Protein AF-A0A0S2LP86-F1 (afdb_monomer_lite)

Structure (mmCIF, N/CA/C/O backbone):
data_AF-A0A0S2LP86-F1
#
_entry.id   AF-A0A0S2LP86-F1
#
loop_
_atom_site.group_PDB
_atom_site.id
_atom_site.type_symbol
_atom_site.label_atom_id
_atom_site.label_alt_id
_atom_site.label_comp_id
_atom_site.label_asym_id
_atom_site.label_entity_id
_atom_site.label_seq_id
_atom_site.pdbx_PDB_ins_code
_atom_site.Cartn_x
_atom_site.Cartn_y
_atom_site.Cartn_z
_atom_site.occupancy
_atom_site.B_iso_or_equiv
_atom_site.auth_seq_id
_atom_site.auth_comp_id
_atom_site.auth_asym_id
_atom_site.auth_atom_id
_atom_site.pdbx_PDB_model_num
ATOM 1 N N . MET A 1 1 ? 29.973 -25.664 -3.336 1.00 56.78 1 MET A N 1
ATOM 2 C CA . MET A 1 1 ? 30.628 -25.060 -2.151 1.00 56.78 1 MET A CA 1
ATOM 3 C C . MET A 1 1 ? 31.256 -23.732 -2.559 1.00 56.78 1 MET A C 1
ATOM 5 O O . MET A 1 1 ? 31.908 -23.686 -3.593 1.00 56.78 1 MET A O 1
ATOM 9 N N . THR A 1 2 ? 31.038 -22.637 -1.828 1.00 77.38 2 THR A N 1
ATOM 10 C CA . THR A 1 2 ? 31.679 -21.346 -2.147 1.00 77.38 2 THR A CA 1
ATOM 11 C C . THR A 1 2 ? 33.156 -21.377 -1.757 1.00 77.38 2 THR A C 1
ATOM 13 O O . THR A 1 2 ? 33.451 -21.634 -0.590 1.00 77.38 2 THR A O 1
ATOM 16 N N . LYS A 1 3 ? 34.062 -21.083 -2.701 1.00 86.50 3 LYS A N 1
ATOM 17 C CA . LYS A 1 3 ? 35.512 -20.980 -2.454 1.00 86.50 3 LYS A CA 1
ATOM 18 C C . LYS A 1 3 ? 35.782 -20.054 -1.259 1.00 86.50 3 LYS A C 1
ATOM 20 O O . LYS A 1 3 ? 35.239 -18.945 -1.199 1.00 86.50 3 LYS A O 1
ATOM 25 N N . GLN A 1 4 ? 36.579 -20.524 -0.299 1.00 90.38 4 GLN A N 1
ATOM 26 C CA . GLN A 1 4 ? 37.005 -19.705 0.836 1.00 90.38 4 GLN A CA 1
ATOM 27 C C . GLN A 1 4 ? 37.912 -18.579 0.327 1.00 90.38 4 GLN A C 1
ATOM 29 O O . GLN A 1 4 ? 38.747 -18.798 -0.550 1.00 90.38 4 GLN A O 1
ATOM 34 N N . LEU A 1 5 ? 37.698 -17.355 0.818 1.00 93.56 5 LEU A N 1
ATOM 35 C CA . LEU A 1 5 ? 38.510 -16.213 0.410 1.00 93.56 5 LEU A CA 1
ATOM 36 C C . LEU A 1 5 ? 39.736 -16.104 1.316 1.00 93.56 5 LEU A C 1
ATOM 38 O O . LEU A 1 5 ? 39.571 -16.033 2.530 1.00 93.56 5 LEU A O 1
ATOM 42 N N . THR A 1 6 ? 40.926 -16.062 0.719 1.00 96.75 6 THR A N 1
ATOM 43 C CA . THR A 1 6 ? 42.188 -15.779 1.408 1.00 96.75 6 THR A CA 1
ATOM 44 C C . THR A 1 6 ? 42.385 -14.272 1.585 1.00 96.75 6 THR A C 1
ATOM 46 O O . THR A 1 6 ? 41.599 -13.462 1.078 1.00 96.75 6 THR A O 1
ATOM 49 N N . ILE A 1 7 ? 43.436 -13.881 2.306 1.00 97.31 7 ILE A N 1
ATOM 50 C CA . ILE A 1 7 ? 43.790 -12.472 2.494 1.00 97.31 7 ILE A CA 1
ATOM 51 C C . ILE A 1 7 ? 44.197 -11.810 1.166 1.00 97.31 7 ILE A C 1
ATOM 53 O O . ILE A 1 7 ? 43.849 -10.653 0.931 1.00 97.31 7 ILE A O 1
ATOM 57 N N . GLU A 1 8 ? 44.829 -12.552 0.253 1.00 97.50 8 GLU A N 1
ATOM 58 C CA . GLU A 1 8 ? 45.177 -12.118 -1.108 1.00 97.50 8 GLU A CA 1
ATOM 59 C C . GLU A 1 8 ? 43.923 -11.737 -1.890 1.00 97.50 8 GLU A C 1
ATOM 61 O O . GLU A 1 8 ? 43.863 -10.649 -2.456 1.00 97.50 8 GLU A O 1
ATOM 66 N N . ASN A 1 9 ? 42.864 -12.550 -1.807 1.00 96.50 9 ASN A N 1
ATOM 67 C CA . ASN A 1 9 ? 41.596 -12.226 -2.459 1.00 96.50 9 ASN A CA 1
ATOM 68 C C . ASN A 1 9 ? 40.989 -10.918 -1.914 1.00 96.50 9 ASN A C 1
ATOM 70 O O . ASN A 1 9 ? 40.336 -10.179 -2.650 1.00 96.50 9 ASN A O 1
ATOM 74 N N . PHE A 1 10 ? 41.182 -10.607 -0.625 1.00 96.31 10 PHE A N 1
ATOM 75 C CA . PHE A 1 10 ? 40.742 -9.330 -0.051 1.00 96.31 10 PHE A CA 1
ATOM 76 C C . PHE A 1 10 ? 41.635 -8.154 -0.457 1.00 96.31 10 PHE A C 1
ATOM 78 O O . PHE A 1 10 ? 41.105 -7.056 -0.635 1.00 96.31 10 PHE A O 1
ATOM 85 N N . LYS A 1 11 ? 42.943 -8.366 -0.654 1.00 97.44 11 LYS A N 1
ATOM 86 C CA . LYS A 1 11 ? 43.852 -7.362 -1.236 1.00 97.44 11 LYS A CA 1
ATOM 87 C C . LYS A 1 11 ? 43.456 -7.043 -2.676 1.00 97.44 11 LYS A C 1
ATOM 89 O O . LYS A 1 11 ? 43.278 -5.875 -3.004 1.00 97.44 11 LYS A O 1
ATOM 94 N N . GLU A 1 12 ? 43.219 -8.059 -3.501 1.00 96.56 12 GLU A N 1
ATOM 95 C CA . GLU A 1 12 ? 42.726 -7.896 -4.875 1.00 96.56 12 GLU A CA 1
ATOM 96 C C . GLU A 1 12 ? 41.376 -7.172 -4.904 1.00 96.56 12 GLU A C 1
ATOM 98 O O . GLU A 1 12 ? 41.190 -6.211 -5.654 1.00 96.56 12 GLU A O 1
ATOM 103 N N . LEU A 1 13 ? 40.443 -7.566 -4.028 1.00 94.94 13 LEU A N 1
ATOM 104 C CA . LEU A 1 13 ? 39.149 -6.900 -3.910 1.00 94.94 13 LEU A CA 1
ATOM 105 C C . LEU A 1 13 ? 39.294 -5.438 -3.462 1.00 94.94 13 LEU A C 1
ATOM 107 O O . LEU A 1 13 ? 38.564 -4.580 -3.959 1.00 94.94 13 LEU A O 1
ATOM 111 N N . ALA A 1 14 ? 40.209 -5.137 -2.538 1.00 95.81 14 ALA A N 1
ATOM 112 C CA . ALA A 1 14 ? 40.506 -3.768 -2.129 1.00 95.81 14 ALA A CA 1
ATOM 113 C C . ALA A 1 14 ? 41.077 -2.946 -3.288 1.00 95.81 14 ALA A C 1
ATOM 115 O O . ALA A 1 14 ? 40.512 -1.897 -3.602 1.00 95.81 14 ALA A O 1
ATOM 116 N N . ASN A 1 15 ? 42.072 -3.477 -3.996 1.00 95.75 15 ASN A N 1
ATOM 117 C CA . ASN A 1 15 ? 42.687 -2.829 -5.153 1.00 95.75 15 ASN A CA 1
ATOM 118 C C . ASN A 1 15 ? 41.658 -2.560 -6.262 1.00 95.75 15 ASN A C 1
ATOM 120 O O . ASN A 1 15 ? 41.568 -1.440 -6.760 1.00 95.75 15 ASN A O 1
ATOM 124 N N . SER A 1 16 ? 40.793 -3.535 -6.573 1.00 94.25 16 SER A N 1
ATOM 125 C CA . SER A 1 16 ? 39.719 -3.383 -7.574 1.00 94.25 16 SER A CA 1
ATOM 126 C C . SER A 1 16 ? 38.705 -2.279 -7.237 1.00 94.25 16 SER A C 1
ATOM 128 O O . SER A 1 16 ? 37.972 -1.812 -8.106 1.00 94.25 16 SER A O 1
ATOM 130 N N . ARG A 1 17 ? 38.651 -1.852 -5.969 1.00 94.69 17 ARG A N 1
ATOM 131 C CA . ARG A 1 17 ? 37.776 -0.786 -5.459 1.00 94.69 17 ARG A CA 1
ATOM 132 C C . ARG A 1 17 ? 38.535 0.504 -5.148 1.00 94.69 17 ARG A C 1
ATOM 134 O O . ARG A 1 17 ? 37.981 1.373 -4.479 1.00 94.69 17 ARG A O 1
ATOM 141 N N . ASN A 1 18 ? 39.775 0.625 -5.624 1.00 95.25 18 ASN A N 1
ATOM 142 C CA . ASN A 1 18 ? 40.679 1.737 -5.342 1.00 95.25 18 ASN A CA 1
ATOM 143 C C . ASN A 1 18 ? 40.913 1.961 -3.836 1.00 95.25 18 ASN A C 1
ATOM 145 O O . ASN A 1 18 ? 40.872 3.084 -3.327 1.00 95.25 18 ASN A O 1
ATOM 149 N N . HIS A 1 19 ? 41.111 0.873 -3.102 1.00 96.56 19 HIS A N 1
ATOM 150 C CA . HIS A 1 19 ? 41.441 0.883 -1.687 1.00 96.56 19 HIS A CA 1
ATOM 151 C C . HIS A 1 19 ? 42.715 0.080 -1.422 1.00 96.56 19 HIS A C 1
ATOM 153 O O . HIS A 1 19 ? 43.074 -0.799 -2.199 1.00 96.56 19 HIS A O 1
ATOM 159 N N . THR A 1 20 ? 43.329 0.318 -0.268 1.00 97.75 20 THR A N 1
ATOM 160 C CA . THR A 1 20 ? 44.481 -0.436 0.231 1.00 97.75 20 THR A CA 1
ATOM 161 C C . THR A 1 20 ? 44.090 -1.164 1.515 1.00 97.75 20 THR A C 1
ATOM 163 O O . THR A 1 20 ? 43.584 -0.545 2.451 1.00 97.75 20 THR A O 1
ATOM 166 N N . LEU A 1 21 ? 44.291 -2.482 1.571 1.00 97.69 21 LEU A N 1
ATOM 167 C CA . LEU A 1 21 ? 44.083 -3.261 2.796 1.00 97.69 21 LEU A CA 1
ATOM 168 C C . LEU A 1 21 ? 45.262 -3.027 3.755 1.00 97.69 21 LEU A C 1
ATOM 170 O O . LEU A 1 21 ? 46.386 -3.387 3.418 1.00 97.69 21 LEU A O 1
ATOM 174 N N . ILE A 1 22 ? 45.003 -2.445 4.929 1.00 98.19 22 ILE A N 1
ATOM 175 C CA . ILE A 1 22 ? 46.025 -2.154 5.949 1.00 98.19 22 ILE A CA 1
ATOM 176 C C . ILE A 1 22 ? 46.254 -3.378 6.835 1.00 98.19 22 ILE A C 1
ATOM 178 O O . ILE A 1 22 ? 47.383 -3.832 6.993 1.00 98.19 22 ILE A O 1
ATOM 182 N N . SER A 1 23 ? 45.185 -3.917 7.424 1.00 97.69 23 SER A N 1
ATOM 183 C CA . SER A 1 23 ? 45.284 -5.038 8.359 1.00 97.69 23 SER A CA 1
ATOM 184 C C . SER A 1 23 ? 44.019 -5.892 8.383 1.00 97.69 23 SER A C 1
ATOM 186 O O . SER A 1 23 ? 42.940 -5.472 7.955 1.00 97.69 23 SER A O 1
ATOM 188 N N . SER A 1 24 ? 44.164 -7.122 8.875 1.00 97.38 24 SER A N 1
ATOM 189 C CA . SER A 1 24 ? 43.062 -8.030 9.179 1.00 97.38 24 SER A CA 1
ATOM 190 C C . SER A 1 24 ? 43.246 -8.575 10.586 1.00 97.38 24 SER A C 1
ATOM 192 O O . SER A 1 24 ? 44.348 -8.979 10.948 1.00 97.38 24 SER A O 1
ATOM 194 N N . THR A 1 25 ? 42.169 -8.611 11.369 1.00 97.38 25 THR A N 1
ATOM 195 C CA . THR A 1 25 ? 42.203 -9.168 12.732 1.00 97.38 25 THR A CA 1
ATOM 196 C C . THR A 1 25 ? 42.368 -10.685 12.760 1.00 97.38 25 THR A C 1
ATOM 198 O O . THR A 1 25 ? 42.778 -11.226 13.779 1.00 97.38 25 THR A O 1
ATOM 201 N N . ASN A 1 26 ? 42.086 -11.382 11.654 1.00 95.31 26 ASN A N 1
ATOM 202 C CA . ASN A 1 26 ? 42.303 -12.821 11.538 1.00 95.31 26 ASN A CA 1
ATOM 203 C C . ASN A 1 26 ? 42.858 -13.169 10.144 1.00 95.31 26 ASN A C 1
ATOM 205 O O . ASN A 1 26 ? 42.086 -13.519 9.252 1.00 95.31 26 ASN A O 1
ATOM 209 N N . PRO A 1 27 ? 44.182 -13.069 9.925 1.00 92.94 27 PRO A N 1
ATOM 210 C CA . PRO A 1 27 ? 44.781 -13.305 8.610 1.00 92.94 27 PRO A CA 1
ATOM 211 C C . PRO A 1 27 ? 44.635 -14.760 8.136 1.00 92.94 27 PRO A C 1
ATOM 213 O O . PRO A 1 27 ? 44.535 -14.995 6.934 1.00 92.94 27 PRO A O 1
ATOM 216 N N . ASN A 1 28 ? 44.556 -15.718 9.067 1.00 93.56 28 ASN A N 1
ATOM 217 C CA . ASN A 1 28 ? 44.409 -17.145 8.762 1.00 93.56 28 ASN A CA 1
ATOM 218 C C . ASN A 1 28 ? 42.976 -17.507 8.344 1.00 93.56 28 ASN A C 1
ATOM 220 O O . ASN A 1 28 ? 42.767 -18.415 7.542 1.00 93.56 28 ASN A O 1
ATOM 224 N N . ASN A 1 29 ? 41.978 -16.788 8.865 1.00 93.25 29 ASN A N 1
ATOM 225 C CA . ASN A 1 29 ? 40.578 -16.924 8.475 1.00 93.25 29 ASN A CA 1
ATOM 226 C C . ASN A 1 29 ? 39.914 -15.542 8.370 1.00 93.25 29 ASN A C 1
ATOM 228 O O . ASN A 1 29 ? 39.132 -15.143 9.244 1.00 93.25 29 ASN A O 1
ATOM 232 N N . PRO A 1 30 ? 40.178 -14.798 7.282 1.00 89.12 30 PRO A N 1
ATOM 233 C CA . PRO A 1 30 ? 39.718 -13.421 7.166 1.00 89.12 30 PRO A CA 1
ATOM 234 C C . PRO A 1 30 ? 38.193 -13.326 7.116 1.00 89.12 30 PRO A C 1
ATOM 236 O O . PRO A 1 30 ? 37.645 -12.280 7.440 1.00 89.12 30 PRO A O 1
ATOM 239 N N . ARG A 1 31 ? 37.474 -14.411 6.788 1.00 90.69 31 ARG A N 1
ATOM 240 C CA . ARG A 1 31 ? 36.006 -14.425 6.688 1.00 90.69 31 ARG A CA 1
ATOM 241 C C . ARG A 1 31 ? 35.303 -14.052 7.997 1.00 90.69 31 ARG A C 1
ATOM 243 O O . ARG A 1 31 ? 34.260 -13.402 7.933 1.00 90.69 31 ARG A O 1
ATOM 250 N N . SER A 1 32 ? 35.837 -14.472 9.141 1.00 91.69 32 SER A N 1
ATOM 251 C CA . SER A 1 32 ? 35.286 -14.173 10.472 1.00 91.69 32 SER A CA 1
ATOM 252 C C . SER A 1 32 ? 35.860 -12.897 11.094 1.00 91.69 32 SER A C 1
ATOM 254 O O . SER A 1 32 ? 35.451 -12.521 12.187 1.00 91.69 32 SER A O 1
ATOM 256 N N . GLY A 1 33 ? 36.809 -12.241 10.422 1.00 94.19 33 GLY A N 1
ATOM 257 C CA . GLY A 1 33 ? 37.502 -11.066 10.934 1.00 94.19 33 GLY A CA 1
ATOM 258 C C . GLY A 1 33 ? 36.940 -9.731 10.445 1.00 94.19 33 GLY A C 1
ATOM 259 O O . GLY A 1 33 ? 36.073 -9.629 9.566 1.00 94.19 33 GLY A O 1
ATOM 260 N N . SER A 1 34 ? 37.507 -8.679 11.017 1.00 96.62 34 SER A N 1
ATOM 261 C CA . SER A 1 34 ? 37.445 -7.310 10.520 1.00 96.62 34 SER A CA 1
ATOM 262 C C . SER A 1 34 ? 38.667 -6.987 9.655 1.00 96.62 34 SER A C 1
ATOM 264 O O . SER A 1 34 ? 39.746 -7.565 9.810 1.00 96.62 34 SER A O 1
ATOM 266 N N . LEU A 1 35 ? 38.468 -6.076 8.708 1.00 97.19 35 LEU A N 1
ATOM 267 C CA . LEU A 1 35 ? 39.467 -5.548 7.790 1.00 97.19 35 LEU A CA 1
ATOM 268 C C . LEU A 1 35 ? 39.570 -4.041 8.011 1.00 97.19 35 LEU A C 1
ATOM 270 O O . LEU A 1 35 ? 38.542 -3.358 7.991 1.00 97.19 35 LEU A O 1
ATOM 274 N N . THR A 1 36 ? 40.789 -3.539 8.168 1.00 97.62 36 THR A N 1
ATOM 275 C CA . THR A 1 36 ? 41.089 -2.104 8.172 1.00 97.62 36 THR A CA 1
ATOM 276 C C . THR A 1 36 ? 41.561 -1.715 6.783 1.00 97.62 36 THR A C 1
ATOM 278 O O . THR A 1 36 ? 42.508 -2.297 6.250 1.00 97.62 36 THR A O 1
ATOM 281 N N . ILE A 1 37 ? 40.871 -0.765 6.164 1.00 97.50 37 ILE A N 1
ATOM 282 C CA . ILE A 1 37 ? 41.030 -0.431 4.750 1.00 97.50 37 ILE A CA 1
ATOM 283 C C . ILE A 1 37 ? 41.206 1.079 4.615 1.00 97.50 37 ILE A C 1
ATOM 285 O O . ILE A 1 37 ? 40.424 1.848 5.173 1.00 97.50 37 ILE A O 1
ATOM 289 N N . ARG A 1 38 ? 42.199 1.505 3.833 1.00 97.75 38 ARG A N 1
ATOM 290 C CA . ARG A 1 38 ? 42.399 2.903 3.437 1.00 97.75 38 ARG A CA 1
ATOM 291 C C . ARG A 1 38 ? 41.773 3.143 2.075 1.00 97.75 38 ARG A C 1
ATOM 293 O O . ARG A 1 38 ? 42.056 2.422 1.120 1.00 97.75 38 ARG A O 1
ATOM 300 N N . CYS A 1 39 ? 40.917 4.150 1.961 1.00 97.25 39 CYS A N 1
ATOM 301 C CA . CYS A 1 39 ? 40.377 4.550 0.668 1.00 97.25 39 CYS A CA 1
ATOM 302 C C . CYS A 1 39 ? 41.377 5.439 -0.075 1.00 97.25 39 CYS A C 1
ATOM 304 O O . CYS A 1 39 ? 41.658 6.533 0.399 1.00 97.25 39 CYS A O 1
ATOM 306 N N . ASN A 1 40 ? 41.839 5.046 -1.264 1.00 96.75 40 ASN A N 1
ATOM 307 C CA . ASN A 1 40 ? 42.812 5.850 -2.016 1.00 96.75 40 ASN A CA 1
ATOM 308 C C . ASN A 1 40 ? 42.173 7.089 -2.684 1.00 96.75 40 ASN A C 1
ATOM 310 O O . ASN A 1 40 ? 42.872 7.905 -3.268 1.00 96.75 40 ASN A O 1
ATOM 314 N N . THR A 1 41 ? 40.842 7.243 -2.622 1.00 94.38 41 THR A N 1
ATOM 315 C CA . THR A 1 41 ? 40.128 8.417 -3.159 1.00 94.38 41 THR A CA 1
ATOM 316 C C . THR A 1 41 ? 40.000 9.554 -2.146 1.00 94.38 41 THR A C 1
ATOM 318 O O . THR A 1 41 ? 40.097 10.714 -2.524 1.00 94.38 41 THR A O 1
ATOM 321 N N . CYS A 1 42 ? 39.746 9.247 -0.871 1.00 95.19 42 CYS A N 1
ATOM 322 C CA . CYS A 1 42 ? 39.551 10.266 0.174 1.00 95.19 42 CYS A CA 1
ATOM 323 C C . CYS A 1 42 ? 40.541 10.149 1.337 1.00 95.19 42 CYS A C 1
ATOM 325 O O . CYS A 1 42 ? 40.389 10.853 2.328 1.00 95.19 42 CYS A O 1
ATOM 327 N N . ASN A 1 43 ? 41.501 9.224 1.248 1.00 97.19 43 ASN A N 1
ATOM 328 C CA . ASN A 1 43 ? 42.491 8.874 2.272 1.00 97.19 43 ASN A CA 1
ATOM 329 C C . ASN A 1 43 ? 41.928 8.453 3.637 1.00 97.19 43 ASN A C 1
ATOM 331 O O . ASN A 1 43 ? 42.697 8.179 4.552 1.00 97.19 43 ASN A O 1
ATOM 335 N N . ASN A 1 44 ? 40.606 8.326 3.777 1.00 97.00 44 ASN A N 1
ATOM 336 C CA . ASN A 1 44 ? 40.001 7.895 5.025 1.00 97.00 44 ASN A CA 1
ATOM 337 C C . ASN A 1 44 ? 40.214 6.397 5.266 1.00 97.00 44 ASN A C 1
ATOM 339 O O . ASN A 1 44 ? 39.976 5.567 4.377 1.00 97.00 44 ASN A O 1
ATOM 343 N N . GLU A 1 45 ? 40.587 6.065 6.495 1.00 98.06 45 GLU A N 1
ATOM 344 C CA . GLU A 1 45 ? 40.670 4.696 6.986 1.00 98.06 45 GLU A CA 1
ATOM 345 C C . GLU A 1 45 ? 39.354 4.286 7.635 1.00 98.06 45 GLU A C 1
ATOM 347 O O . GLU A 1 45 ? 38.680 5.078 8.295 1.00 98.06 45 GLU A O 1
ATOM 352 N N . PHE A 1 46 ? 38.946 3.043 7.408 1.00 97.25 46 PHE A N 1
ATOM 353 C CA . PHE A 1 46 ? 37.738 2.505 8.012 1.00 97.25 46 PHE A CA 1
ATOM 354 C C . PHE A 1 46 ? 37.867 1.007 8.255 1.00 97.25 46 PHE A C 1
ATOM 356 O O . PHE A 1 46 ? 38.497 0.277 7.485 1.00 97.25 46 PHE A O 1
ATOM 363 N N . THR A 1 47 ? 37.207 0.555 9.317 1.00 97.06 47 THR A N 1
ATOM 364 C CA . THR A 1 47 ? 37.155 -0.853 9.704 1.00 97.06 47 THR A CA 1
ATOM 365 C C . THR A 1 47 ? 35.785 -1.425 9.371 1.00 97.06 47 THR A C 1
ATOM 367 O O . THR A 1 47 ? 34.750 -0.817 9.642 1.00 97.06 47 THR A O 1
ATOM 370 N N . THR A 1 48 ? 35.752 -2.605 8.761 1.00 96.06 48 THR A N 1
ATOM 371 C CA . THR A 1 48 ? 34.503 -3.298 8.423 1.00 96.06 48 THR A CA 1
ATOM 372 C C . THR A 1 48 ? 34.687 -4.807 8.507 1.00 96.06 48 THR A C 1
ATOM 374 O O . THR A 1 48 ? 35.808 -5.303 8.439 1.00 96.06 48 THR A O 1
ATOM 377 N N . THR A 1 49 ? 33.607 -5.572 8.659 1.00 96.44 49 THR A N 1
ATOM 378 C CA . THR A 1 49 ? 33.711 -7.036 8.623 1.00 96.44 49 THR A CA 1
ATOM 379 C C . THR A 1 49 ? 34.028 -7.501 7.205 1.00 96.44 49 THR A C 1
ATOM 381 O O . THR A 1 49 ? 33.540 -6.936 6.220 1.00 96.44 49 THR A O 1
ATOM 384 N N . ALA A 1 50 ? 34.812 -8.568 7.077 1.00 95.62 50 ALA A N 1
ATOM 385 C CA . ALA A 1 50 ? 35.163 -9.126 5.774 1.00 95.62 50 ALA A CA 1
ATOM 386 C C . ALA A 1 50 ? 33.924 -9.534 4.956 1.00 95.62 50 ALA A C 1
ATOM 388 O O . ALA A 1 50 ? 33.881 -9.344 3.738 1.00 95.62 50 ALA A O 1
ATOM 389 N N . HIS A 1 51 ? 32.879 -10.027 5.631 1.00 94.12 51 HIS A N 1
ATOM 390 C CA . HIS A 1 51 ? 31.589 -10.337 5.015 1.00 94.12 51 HIS A CA 1
ATOM 391 C C . HIS A 1 51 ? 30.897 -9.091 4.438 1.00 94.12 51 HIS A C 1
ATOM 393 O O . HIS A 1 51 ? 30.493 -9.094 3.272 1.00 94.12 51 HIS A O 1
ATOM 399 N N . SER A 1 52 ? 30.790 -8.013 5.222 1.00 93.31 52 SER A N 1
ATOM 400 C CA . SER A 1 52 ? 30.189 -6.754 4.766 1.00 93.31 52 SER A CA 1
ATOM 401 C C . SER A 1 52 ? 30.986 -6.136 3.623 1.00 93.31 52 SER A C 1
ATOM 403 O O . SER A 1 52 ? 30.398 -5.699 2.631 1.00 93.31 52 SER A O 1
ATOM 405 N N . TYR A 1 53 ? 32.319 -6.170 3.704 1.00 95.19 53 TYR A N 1
ATOM 406 C CA . TYR A 1 53 ? 33.174 -5.669 2.636 1.00 95.19 53 TYR A CA 1
ATOM 407 C C . TYR A 1 53 ? 32.980 -6.458 1.343 1.00 95.19 53 TYR A C 1
ATOM 409 O O . TYR A 1 53 ? 32.711 -5.858 0.305 1.00 95.19 53 TYR A O 1
ATOM 417 N N . LYS A 1 54 ? 33.016 -7.795 1.391 1.00 94.00 54 LYS A N 1
ATOM 418 C CA . LYS A 1 54 ? 32.785 -8.657 0.220 1.00 94.00 54 LYS A CA 1
ATOM 419 C C . LYS A 1 54 ? 31.488 -8.297 -0.512 1.00 94.00 54 LYS A C 1
ATOM 421 O O . LYS A 1 54 ? 31.495 -8.147 -1.732 1.00 94.00 54 LYS A O 1
ATOM 426 N N . ASN A 1 55 ? 30.402 -8.106 0.234 1.00 91.56 55 ASN A N 1
ATOM 427 C CA . ASN A 1 55 ? 29.060 -7.925 -0.324 1.00 91.56 55 ASN A CA 1
ATOM 428 C C . ASN A 1 55 ? 28.716 -6.474 -0.717 1.00 91.56 55 ASN A C 1
ATOM 430 O O . ASN A 1 55 ? 27.710 -6.248 -1.392 1.00 91.56 55 ASN A O 1
ATOM 434 N N . ALA A 1 56 ? 29.517 -5.479 -0.323 1.00 89.81 56 ALA A N 1
ATOM 435 C CA . ALA A 1 56 ? 29.270 -4.082 -0.680 1.00 89.81 56 ALA A CA 1
ATOM 436 C C . ALA A 1 56 ? 29.410 -3.838 -2.200 1.00 89.81 56 ALA A C 1
ATOM 438 O O . ALA A 1 56 ? 30.374 -4.278 -2.823 1.00 89.81 56 ALA A O 1
ATOM 439 N N . ARG A 1 57 ? 28.469 -3.102 -2.813 1.00 76.44 57 ARG A N 1
ATOM 440 C CA . ARG A 1 57 ? 28.522 -2.731 -4.243 1.00 76.44 57 ARG A CA 1
ATOM 441 C C . ARG A 1 57 ? 29.397 -1.484 -4.462 1.00 76.44 57 ARG A C 1
ATOM 443 O O . ARG A 1 57 ? 29.165 -0.483 -3.796 1.00 76.44 57 ARG A O 1
ATOM 450 N N . GLN A 1 58 ? 30.352 -1.572 -5.403 1.00 68.81 58 GLN A N 1
ATOM 451 C CA . GLN A 1 58 ? 31.231 -0.556 -6.044 1.00 68.81 58 GLN A CA 1
ATOM 452 C C . GLN A 1 58 ? 31.910 0.562 -5.216 1.00 68.81 58 GLN A C 1
ATOM 454 O O . GLN A 1 58 ? 33.030 0.925 -5.549 1.00 68.81 58 GLN A O 1
ATOM 459 N N . THR A 1 59 ? 31.337 1.097 -4.139 1.00 64.38 59 THR A N 1
ATOM 460 C CA . THR A 1 59 ? 32.016 2.059 -3.253 1.00 64.38 59 THR A CA 1
ATOM 461 C C . THR A 1 59 ? 32.006 1.522 -1.830 1.00 64.38 59 THR A C 1
ATOM 463 O O . THR A 1 59 ? 31.043 1.714 -1.087 1.00 64.38 59 THR A O 1
ATOM 466 N N . GLY A 1 60 ? 33.067 0.803 -1.459 1.00 77.00 60 GLY A N 1
ATOM 467 C CA . GLY A 1 60 ? 33.214 0.244 -0.111 1.00 77.00 60 GLY A CA 1
ATOM 468 C C . GLY A 1 60 ? 33.568 1.283 0.960 1.00 77.00 60 GLY A C 1
ATOM 469 O O . GLY A 1 60 ? 33.459 0.969 2.137 1.00 77.00 60 GLY A O 1
ATOM 470 N N . CYS A 1 61 ? 33.977 2.500 0.575 1.00 93.12 61 CYS A N 1
ATOM 471 C CA . CYS A 1 61 ? 34.333 3.553 1.523 1.00 93.12 61 CYS A CA 1
ATOM 472 C C . CYS A 1 61 ? 33.080 4.297 2.029 1.00 93.12 61 CYS A C 1
ATOM 474 O O . CYS A 1 61 ? 32.362 4.893 1.215 1.00 93.12 61 CYS A O 1
ATOM 476 N N . PRO A 1 62 ? 32.825 4.325 3.351 1.00 93.31 62 PRO A N 1
ATOM 477 C CA . PRO A 1 62 ? 31.665 5.003 3.928 1.00 93.31 62 PRO A CA 1
ATOM 478 C C . PRO A 1 62 ? 31.693 6.519 3.686 1.00 93.31 62 PRO A C 1
ATOM 480 O O . PRO A 1 62 ? 30.658 7.104 3.375 1.00 93.31 62 PRO A O 1
ATOM 483 N N . THR A 1 63 ? 32.873 7.140 3.726 1.00 94.56 63 THR A N 1
ATOM 484 C CA . THR A 1 63 ? 33.050 8.587 3.530 1.00 94.56 63 THR A CA 1
ATOM 485 C C . THR A 1 63 ? 32.767 9.004 2.092 1.00 94.56 63 THR A C 1
ATOM 487 O O . THR A 1 63 ? 31.936 9.877 1.856 1.00 94.56 63 THR A O 1
ATOM 490 N N . CYS A 1 64 ? 33.371 8.328 1.106 1.00 92.62 64 CYS A N 1
ATOM 491 C CA . CYS A 1 64 ? 33.080 8.585 -0.309 1.00 92.62 64 CYS A CA 1
ATOM 492 C C . CYS A 1 64 ? 31.608 8.317 -0.647 1.00 92.62 64 CYS A C 1
ATOM 494 O O . CYS A 1 64 ? 31.015 9.043 -1.443 1.00 92.62 64 CYS A O 1
ATOM 496 N N . LYS A 1 65 ? 31.002 7.291 -0.035 1.00 91.44 65 LYS A N 1
ATOM 497 C CA . LYS A 1 65 ? 29.573 7.001 -0.194 1.00 91.44 65 LYS A CA 1
ATOM 498 C C . LYS A 1 65 ? 28.711 8.140 0.356 1.00 91.44 65 LYS A C 1
ATOM 500 O O . LYS A 1 65 ? 27.780 8.556 -0.326 1.00 91.44 65 LYS A O 1
ATOM 505 N N . ALA A 1 66 ? 29.022 8.655 1.544 1.00 89.69 66 ALA A N 1
ATOM 506 C CA . ALA A 1 66 ? 28.313 9.786 2.136 1.00 89.69 66 ALA A CA 1
ATOM 507 C C . ALA A 1 66 ? 28.481 11.068 1.305 1.00 89.69 66 ALA A C 1
ATOM 509 O O . ALA A 1 66 ? 27.497 11.758 1.058 1.00 89.69 66 ALA A O 1
ATOM 510 N N . LEU A 1 67 ? 29.689 11.352 0.806 1.00 90.88 67 LEU A N 1
ATOM 511 C CA . LEU A 1 67 ? 29.946 12.491 -0.083 1.00 90.88 67 LEU A CA 1
ATOM 512 C C . LEU A 1 67 ? 29.141 12.386 -1.382 1.00 90.88 67 LEU A C 1
ATOM 514 O O . LEU A 1 67 ? 28.438 13.330 -1.731 1.00 90.88 67 LEU A O 1
ATOM 518 N N . LYS A 1 68 ? 29.150 11.222 -2.046 1.00 88.62 68 LYS A N 1
ATOM 519 C CA . LYS A 1 68 ? 28.310 10.980 -3.231 1.00 88.62 68 LYS A CA 1
ATOM 520 C C . LYS A 1 68 ? 26.821 11.112 -2.915 1.00 88.62 68 LYS A C 1
ATOM 522 O O . LYS A 1 68 ? 26.091 11.668 -3.721 1.00 88.62 68 LYS A O 1
ATOM 527 N N . ALA A 1 69 ? 26.369 10.629 -1.757 1.00 85.12 69 ALA A N 1
ATOM 528 C CA . ALA A 1 69 ? 24.973 10.751 -1.340 1.00 85.12 69 ALA A CA 1
ATOM 529 C C . ALA A 1 69 ? 24.557 12.207 -1.063 1.00 85.12 69 ALA A C 1
ATOM 531 O O . ALA A 1 69 ? 23.407 12.544 -1.308 1.00 85.12 69 ALA A O 1
ATOM 532 N N . ARG A 1 70 ? 25.477 13.059 -0.585 1.00 87.31 70 ARG A N 1
ATOM 533 C CA . ARG A 1 70 ? 25.255 14.506 -0.398 1.00 87.31 70 ARG A CA 1
ATOM 534 C C . ARG A 1 70 ? 25.295 15.290 -1.711 1.00 87.31 70 ARG A C 1
ATOM 536 O O . ARG A 1 70 ? 24.588 16.278 -1.842 1.00 87.31 70 ARG A O 1
ATOM 543 N N . GLN A 1 71 ? 26.152 14.879 -2.647 1.00 87.38 71 GLN A N 1
ATOM 544 C CA . GLN A 1 71 ? 26.270 15.492 -3.976 1.00 87.38 71 GLN A CA 1
ATOM 545 C C . GLN A 1 71 ? 25.122 15.101 -4.898 1.00 87.38 71 GLN A C 1
ATOM 547 O O . GLN A 1 71 ? 24.732 15.879 -5.765 1.00 87.38 71 GLN A O 1
ATOM 552 N N . GLN A 1 72 ? 24.587 13.889 -4.734 1.00 77.44 72 GLN A N 1
ATOM 553 C CA . GLN A 1 72 ? 23.314 13.567 -5.344 1.00 77.44 72 GLN A CA 1
ATOM 554 C C . GLN A 1 72 ? 22.289 14.524 -4.741 1.00 77.44 72 GLN A C 1
ATOM 556 O O . GLN A 1 72 ? 22.190 14.581 -3.512 1.00 77.44 72 GLN A O 1
ATOM 561 N N . PRO A 1 73 ? 21.535 15.275 -5.568 1.00 70.06 73 PRO A N 1
ATOM 562 C CA . PRO A 1 73 ? 20.391 15.993 -5.039 1.00 70.06 73 PRO A CA 1
ATOM 563 C C . PRO A 1 73 ? 19.573 14.977 -4.236 1.00 70.06 73 PRO A C 1
ATOM 565 O O . PRO A 1 73 ? 19.524 13.802 -4.647 1.00 70.06 73 PRO A O 1
ATOM 568 N N . PRO A 1 74 ? 18.979 15.370 -3.089 1.00 65.94 74 PRO A N 1
ATOM 569 C CA . PRO A 1 74 ? 18.092 14.473 -2.369 1.00 65.94 74 PRO A CA 1
ATOM 570 C C . PRO A 1 74 ? 17.188 13.836 -3.413 1.00 65.94 74 PRO A C 1
ATOM 572 O O . PRO A 1 74 ? 16.757 14.519 -4.350 1.00 65.94 74 PRO A O 1
ATOM 575 N N . ARG A 1 75 ? 16.961 12.520 -3.314 1.00 58.94 75 ARG A N 1
ATOM 576 C CA . ARG A 1 75 ? 15.890 11.878 -4.078 1.00 58.94 75 ARG A CA 1
ATOM 577 C C . ARG A 1 75 ? 14.587 12.450 -3.540 1.00 58.94 75 ARG A C 1
ATOM 579 O O . ARG A 1 75 ? 13.855 11.802 -2.806 1.00 58.94 75 ARG A O 1
ATOM 586 N N . ASN A 1 76 ? 14.340 13.696 -3.900 1.00 55.12 76 ASN A N 1
ATOM 587 C CA . ASN A 1 76 ? 13.079 14.350 -3.942 1.00 55.12 76 ASN A CA 1
ATOM 588 C C . ASN A 1 76 ? 12.321 13.513 -4.959 1.00 55.12 76 ASN A C 1
ATOM 590 O O . ASN A 1 76 ? 12.279 13.814 -6.148 1.00 55.12 76 ASN A O 1
ATOM 594 N N . THR A 1 77 ? 11.717 12.428 -4.486 1.00 61.44 77 THR A N 1
ATOM 595 C CA . THR A 1 77 ? 10.435 11.993 -5.017 1.00 61.44 77 THR A CA 1
ATOM 596 C C . THR A 1 77 ? 9.455 13.123 -4.722 1.00 61.44 77 THR A C 1
ATOM 598 O O . THR A 1 77 ? 8.575 12.991 -3.877 1.00 61.44 77 THR A O 1
ATOM 601 N N . VAL A 1 78 ? 9.670 14.277 -5.364 1.00 73.44 78 VAL A N 1
ATOM 602 C CA . VAL A 1 78 ? 8.631 15.264 -5.581 1.00 73.44 78 VAL A CA 1
ATOM 603 C C . VAL A 1 78 ? 7.630 14.482 -6.394 1.00 73.44 78 VAL A C 1
ATOM 605 O O . VAL A 1 78 ? 7.896 14.089 -7.532 1.00 73.44 78 VAL A O 1
ATOM 608 N N . LEU A 1 79 ? 6.549 14.118 -5.714 1.00 76.31 79 LEU A N 1
ATOM 609 C CA . LEU A 1 79 ? 5.417 13.496 -6.356 1.00 76.31 79 LEU A CA 1
ATOM 610 C C . LEU A 1 79 ? 5.035 14.404 -7.522 1.00 76.31 79 LEU A C 1
ATOM 612 O O . LEU A 1 79 ? 4.955 15.624 -7.353 1.00 76.31 79 LEU A O 1
ATOM 616 N N . THR A 1 80 ? 4.854 13.822 -8.703 1.00 80.19 80 THR A N 1
ATOM 617 C CA . THR A 1 80 ? 4.371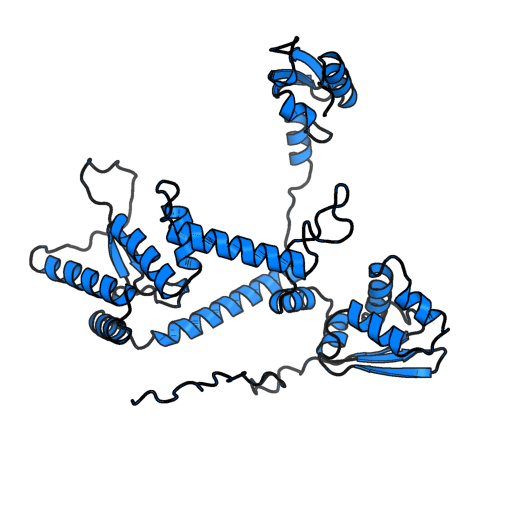 14.601 -9.844 1.00 80.19 80 THR A CA 1
ATOM 618 C C . THR A 1 80 ? 3.021 15.235 -9.486 1.00 80.19 80 THR A C 1
ATOM 620 O O . THR A 1 80 ? 2.318 14.705 -8.614 1.00 80.19 80 THR A O 1
ATOM 623 N N . PRO A 1 81 ? 2.618 16.345 -10.128 1.00 84.00 81 PRO A N 1
ATOM 624 C CA . PRO A 1 81 ? 1.293 16.916 -9.908 1.00 84.00 81 PRO A CA 1
ATOM 625 C C . PRO A 1 81 ? 0.167 15.873 -10.013 1.00 84.00 81 PRO A C 1
ATOM 627 O O . PRO A 1 81 ? -0.745 15.884 -9.188 1.00 84.00 81 PRO A O 1
ATOM 630 N N . GLU A 1 82 ? 0.273 14.898 -10.926 1.00 74.62 82 GLU A N 1
ATOM 631 C CA . GLU A 1 82 ? -0.710 13.810 -11.032 1.00 74.62 82 GLU A CA 1
ATOM 632 C C . GLU A 1 82 ? -0.671 12.861 -9.827 1.00 74.62 82 GLU A C 1
ATOM 634 O O . GLU A 1 82 ? -1.713 12.464 -9.311 1.00 74.62 82 GLU A O 1
ATOM 639 N N . GLN A 1 83 ? 0.518 12.506 -9.330 1.00 74.12 83 GLN A N 1
ATOM 640 C CA . GLN A 1 83 ? 0.647 11.672 -8.131 1.00 74.12 83 GLN A CA 1
ATOM 641 C C . GLN A 1 83 ? 0.115 12.379 -6.877 1.00 74.12 83 GLN A C 1
ATOM 643 O O . GLN A 1 83 ? -0.436 11.723 -5.989 1.00 74.12 83 GLN A O 1
ATOM 648 N N . LEU A 1 84 ? 0.272 13.703 -6.791 1.00 80.38 84 LEU A N 1
ATOM 649 C CA . LEU A 1 84 ? -0.314 14.515 -5.725 1.00 80.38 84 LEU A CA 1
ATOM 650 C C . LEU A 1 84 ? -1.839 14.530 -5.818 1.00 80.38 84 LEU A C 1
ATOM 652 O O . LEU A 1 84 ? -2.493 14.253 -4.812 1.00 80.38 84 LEU A O 1
ATOM 656 N N . ALA A 1 85 ? -2.391 14.782 -7.009 1.00 81.94 85 ALA A N 1
ATOM 657 C CA . ALA A 1 85 ? -3.832 14.761 -7.252 1.00 81.94 85 ALA A CA 1
ATOM 658 C C . ALA A 1 85 ? -4.440 13.392 -6.909 1.00 81.94 85 ALA A C 1
ATOM 660 O O . ALA A 1 85 ? -5.386 13.317 -6.130 1.00 81.94 85 ALA A O 1
ATOM 661 N N . PHE A 1 86 ? -3.821 12.302 -7.369 1.00 79.06 86 PHE A N 1
ATOM 662 C CA . PHE A 1 86 ? -4.249 10.938 -7.053 1.00 79.06 86 PHE A CA 1
ATOM 663 C C . PHE A 1 86 ? -4.214 10.639 -5.548 1.00 79.06 86 PHE A C 1
ATOM 665 O O . PHE A 1 86 ? -5.146 10.066 -4.986 1.00 79.06 86 PHE A O 1
ATOM 672 N N . ASN A 1 87 ? -3.141 11.033 -4.855 1.00 76.31 87 ASN A N 1
ATOM 673 C CA . ASN A 1 87 ? -3.058 10.848 -3.407 1.00 76.31 87 ASN A CA 1
ATOM 674 C C . ASN A 1 87 ? -4.104 11.689 -2.660 1.00 76.31 87 ASN A C 1
ATOM 676 O O . ASN A 1 87 ? -4.595 11.251 -1.617 1.00 76.31 87 ASN A O 1
ATOM 680 N N . ALA A 1 88 ? -4.440 12.877 -3.167 1.00 88.19 88 ALA A N 1
ATOM 681 C CA . ALA A 1 88 ? -5.494 13.721 -2.617 1.00 88.19 88 ALA A CA 1
ATOM 682 C C . ALA A 1 88 ? -6.877 13.084 -2.811 1.00 88.19 88 ALA A C 1
ATOM 684 O O . ALA A 1 88 ? -7.618 12.954 -1.836 1.00 88.19 88 ALA A O 1
ATOM 685 N N . GLU A 1 89 ? -7.179 12.596 -4.013 1.00 87.88 89 GLU A N 1
ATOM 686 C CA . GLU A 1 89 ? -8.419 11.880 -4.331 1.00 87.88 89 GLU A CA 1
ATOM 687 C C . GLU A 1 89 ? -8.571 10.620 -3.473 1.00 87.88 89 GLU A C 1
ATOM 689 O O . GLU A 1 89 ? -9.579 10.444 -2.791 1.00 87.88 89 GLU A O 1
ATOM 694 N N . ARG A 1 90 ? -7.521 9.796 -3.373 1.00 87.00 90 ARG A N 1
ATOM 695 C CA . ARG A 1 90 ? -7.523 8.608 -2.509 1.00 87.00 90 ARG A CA 1
ATOM 696 C C . ARG A 1 90 ? -7.777 8.956 -1.041 1.00 87.00 90 ARG A C 1
ATOM 698 O O . ARG A 1 90 ? -8.475 8.226 -0.340 1.00 87.00 90 ARG A O 1
ATOM 705 N N . ARG A 1 91 ? -7.209 10.059 -0.541 1.00 85.31 91 ARG A N 1
ATOM 706 C CA . ARG A 1 91 ? -7.482 10.539 0.825 1.00 85.31 91 ARG A CA 1
ATOM 707 C C . ARG A 1 91 ? -8.927 11.013 0.975 1.00 85.31 91 ARG A C 1
ATOM 709 O O . ARG A 1 91 ? -9.502 10.783 2.035 1.00 85.31 91 ARG A O 1
ATOM 716 N N . ALA A 1 92 ? -9.500 11.654 -0.042 1.00 87.19 92 ALA A N 1
ATOM 717 C CA . ALA A 1 92 ? -10.901 12.066 -0.044 1.00 87.19 92 ALA A CA 1
ATOM 718 C C . ALA A 1 92 ? -11.839 10.850 -0.020 1.00 87.19 92 ALA A C 1
ATOM 720 O O . ALA A 1 92 ? -12.724 10.795 0.831 1.00 87.19 92 ALA A O 1
ATOM 721 N N . GLN A 1 93 ? -11.572 9.831 -0.841 1.00 86.50 93 GLN A N 1
ATOM 722 C CA . GLN A 1 93 ? -12.323 8.576 -0.838 1.00 86.50 93 GLN A CA 1
ATOM 723 C C . GLN A 1 93 ? -12.270 7.883 0.531 1.00 86.50 93 GLN A C 1
ATOM 725 O O . GLN A 1 93 ? -13.308 7.554 1.095 1.00 86.50 93 GLN A O 1
ATOM 730 N N . LEU A 1 94 ? -11.080 7.741 1.127 1.00 80.56 94 LEU A N 1
ATOM 731 C CA . LEU A 1 94 ? -10.942 7.145 2.463 1.00 80.56 94 LEU A CA 1
ATOM 732 C C . LEU A 1 94 ? -11.676 7.948 3.549 1.00 80.56 94 LEU A C 1
ATOM 734 O O . LEU A 1 94 ? -12.152 7.371 4.524 1.00 80.56 94 LEU A O 1
ATOM 738 N N . ARG A 1 95 ? -11.757 9.280 3.421 1.00 85.50 95 ARG A N 1
ATOM 739 C CA . ARG A 1 95 ? -12.556 10.118 4.331 1.00 85.50 95 ARG A CA 1
ATOM 740 C C . ARG A 1 95 ? -14.051 9.884 4.141 1.00 85.50 95 ARG A C 1
ATOM 742 O O . ARG A 1 95 ? -14.757 9.823 5.139 1.00 85.50 95 ARG A O 1
ATOM 749 N N . PHE A 1 96 ? -14.506 9.731 2.901 1.00 88.94 96 PHE A N 1
ATOM 750 C CA . PHE A 1 96 ? -15.898 9.422 2.582 1.00 88.94 96 PHE A CA 1
ATOM 751 C C . PHE A 1 96 ? -16.309 8.031 3.087 1.00 88.94 96 PHE A C 1
ATOM 753 O O . PHE A 1 96 ? -17.312 7.894 3.773 1.00 88.94 96 PHE A O 1
ATOM 760 N N . GLU A 1 97 ? -15.495 7.001 2.858 1.00 84.75 97 GLU A N 1
ATOM 761 C CA . GLU A 1 97 ? -15.748 5.658 3.402 1.00 84.75 97 GLU A CA 1
ATOM 762 C C . GLU A 1 97 ? -15.807 5.675 4.938 1.00 84.75 97 GLU A C 1
ATOM 764 O O . GLU A 1 97 ? -16.673 5.047 5.544 1.00 84.75 97 GLU A O 1
ATOM 769 N N . ARG A 1 98 ? -14.923 6.447 5.585 1.00 85.69 98 ARG A N 1
ATOM 770 C CA . ARG A 1 98 ? -14.965 6.646 7.041 1.00 85.69 98 ARG A CA 1
ATOM 771 C C . ARG A 1 98 ? -16.210 7.395 7.501 1.00 85.69 98 ARG A C 1
ATOM 773 O O . ARG A 1 98 ? -16.726 7.047 8.555 1.00 85.69 98 ARG A O 1
ATOM 780 N N . SER A 1 99 ? -16.689 8.392 6.755 1.00 89.69 99 SER A N 1
ATOM 781 C CA . SER A 1 99 ? -17.917 9.104 7.125 1.00 89.69 99 SER A CA 1
ATOM 782 C C . SER A 1 99 ? -19.148 8.215 6.972 1.00 89.69 99 SER A C 1
ATOM 784 O O . SER A 1 99 ? -20.020 8.256 7.830 1.00 89.69 99 SER A O 1
ATOM 786 N N . LEU A 1 100 ? -19.195 7.349 5.955 1.00 91.06 100 LEU A N 1
ATOM 787 C CA . LEU A 1 100 ? -20.252 6.343 5.821 1.00 91.06 100 LEU A CA 1
ATOM 788 C C . LEU A 1 100 ? -20.269 5.358 6.995 1.00 91.06 100 LEU A C 1
ATOM 790 O O . LEU A 1 100 ? -21.339 5.060 7.511 1.00 91.06 100 LEU A O 1
ATOM 794 N N . LYS A 1 101 ? -19.100 4.892 7.452 1.00 90.38 101 LYS A N 1
ATOM 795 C CA . LYS A 1 101 ? -19.016 4.063 8.665 1.00 90.38 101 LYS A CA 1
ATOM 796 C C . LYS A 1 101 ? -19.439 4.834 9.914 1.00 90.38 101 LYS A C 1
ATOM 798 O O . LYS A 1 101 ? -20.187 4.314 10.727 1.00 90.38 101 LYS A O 1
ATOM 803 N N . ALA A 1 102 ? -19.009 6.089 10.046 1.00 92.12 102 ALA A N 1
ATOM 804 C CA . ALA A 1 102 ? -19.356 6.925 11.194 1.00 92.12 102 ALA A CA 1
ATOM 805 C C . ALA A 1 102 ? -20.867 7.165 11.329 1.00 92.12 102 ALA A C 1
ATOM 807 O O . ALA A 1 102 ? -21.365 7.203 12.451 1.00 92.12 102 ALA A O 1
ATOM 808 N N . LYS A 1 103 ? -21.603 7.232 10.209 1.00 94.00 103 LYS A N 1
ATOM 809 C CA . LYS A 1 103 ? -23.073 7.329 10.205 1.00 94.00 103 LYS A CA 1
ATOM 810 C C . LYS A 1 103 ? -23.766 6.211 10.981 1.00 94.00 103 LYS A C 1
ATOM 812 O O . LYS A 1 103 ? -24.832 6.441 11.538 1.00 94.00 103 LYS A O 1
ATOM 817 N N . GLN A 1 104 ? -23.160 5.025 11.073 1.00 95.12 104 GLN A N 1
ATOM 818 C CA . GLN A 1 104 ? -23.711 3.910 11.855 1.00 95.12 104 GLN A CA 1
ATOM 819 C C . GLN A 1 104 ? -23.785 4.226 13.357 1.00 95.12 104 GLN A C 1
ATOM 821 O O . GLN A 1 104 ? -24.582 3.626 14.072 1.00 95.12 104 GLN A O 1
ATOM 826 N N . TYR A 1 105 ? -22.987 5.188 13.825 1.00 95.88 105 TYR A N 1
ATOM 827 C CA . TYR A 1 105 ? -22.870 5.567 15.230 1.00 95.88 105 TYR A CA 1
ATOM 828 C C . TYR A 1 105 ? -23.404 6.976 15.521 1.00 95.88 105 TYR A C 1
ATOM 830 O O . TYR A 1 105 ? -23.283 7.438 16.652 1.00 95.88 105 TYR A O 1
ATOM 838 N N . GLU A 1 106 ? -23.993 7.670 14.537 1.00 94.25 106 GLU A N 1
ATOM 839 C CA . GLU A 1 106 ? -24.499 9.047 14.701 1.00 94.25 106 GLU A CA 1
ATOM 840 C C . GLU A 1 106 ? -25.621 9.149 15.743 1.00 94.25 106 GLU A C 1
ATOM 842 O O . GLU A 1 106 ? -25.745 10.172 16.412 1.00 94.25 106 GLU A O 1
ATOM 847 N N . ASN A 1 107 ? -26.391 8.074 15.927 1.00 96.38 107 ASN A N 1
ATOM 848 C CA . ASN A 1 107 ? -27.482 8.020 16.901 1.00 96.38 107 ASN A CA 1
ATOM 849 C C . ASN A 1 107 ? -27.011 7.690 18.328 1.00 96.38 107 ASN A C 1
ATOM 851 O O . ASN A 1 107 ? -27.832 7.653 19.239 1.00 96.38 107 ASN A O 1
ATOM 855 N N . ILE A 1 108 ? -25.715 7.430 18.535 1.00 97.56 108 ILE A N 1
ATOM 856 C CA . ILE A 1 108 ? -25.145 7.187 19.863 1.00 97.56 108 ILE A CA 1
ATOM 857 C C . ILE A 1 108 ? -24.564 8.507 20.366 1.00 97.56 108 ILE A C 1
ATOM 859 O O . ILE A 1 108 ? -23.569 9.020 19.856 1.00 97.56 108 ILE A O 1
ATOM 863 N N . SER A 1 109 ? -25.190 9.071 21.387 1.00 96.44 109 SER A N 1
ATOM 864 C CA . SER A 1 109 ? -24.824 10.359 21.978 1.00 96.44 109 SER A CA 1
ATOM 865 C C . SER A 1 109 ? -24.390 10.242 23.440 1.00 96.44 109 SER A C 1
ATOM 867 O O . SER A 1 109 ? -23.757 11.153 23.982 1.00 96.44 109 SER A O 1
ATOM 869 N N . SER A 1 110 ? -24.681 9.106 24.078 1.00 97.06 110 SER A N 1
ATOM 870 C CA . SER A 1 110 ? -24.444 8.876 25.501 1.00 97.06 110 SER A CA 1
ATOM 871 C C . SER A 1 110 ? -23.850 7.496 25.797 1.00 97.06 110 SER A C 1
ATOM 873 O O . SER A 1 110 ? -23.972 6.549 25.023 1.00 97.06 110 SER A O 1
ATOM 875 N N . THR A 1 111 ? -23.232 7.349 26.974 1.00 96.12 111 THR A N 1
ATOM 876 C CA . THR A 1 111 ? -22.731 6.048 27.449 1.00 96.12 111 THR A CA 1
ATOM 877 C C . THR A 1 111 ? -23.865 5.039 27.663 1.00 96.12 111 THR A C 1
ATOM 879 O O . THR A 1 111 ? -23.642 3.846 27.500 1.00 96.12 111 THR A O 1
ATOM 882 N N . SER A 1 112 ? -25.079 5.492 27.999 1.00 96.75 112 SER A N 1
ATOM 883 C CA . SER A 1 112 ? -26.247 4.611 28.148 1.00 96.75 112 SER A CA 1
ATOM 884 C C . SER A 1 112 ? -26.656 3.995 26.808 1.00 96.75 112 SER A C 1
ATOM 886 O O . SER A 1 112 ? -26.829 2.783 26.718 1.00 96.75 112 SER A O 1
ATOM 888 N N . GLU A 1 113 ? -26.745 4.811 25.755 1.00 97.62 113 GLU A N 1
ATOM 889 C CA . GLU A 1 113 ? -27.014 4.340 24.388 1.00 97.62 113 GLU A CA 1
ATOM 890 C C . GLU A 1 113 ? -25.881 3.449 23.871 1.00 97.62 113 GLU A C 1
ATOM 892 O O . GLU A 1 113 ? -26.144 2.423 23.252 1.00 97.62 113 GLU A O 1
ATOM 897 N N . LEU A 1 114 ? -24.619 3.776 24.185 1.00 97.44 114 LEU A N 1
ATOM 898 C CA . LEU A 1 114 ? -23.491 2.907 23.848 1.00 97.44 114 LEU A CA 1
ATOM 899 C C . LEU A 1 114 ? -23.615 1.536 24.525 1.00 97.44 114 LEU A C 1
ATOM 901 O O . LEU A 1 114 ? -23.373 0.521 23.879 1.00 97.44 114 LEU A O 1
ATOM 905 N N . LYS A 1 115 ? -24.004 1.480 25.806 1.00 97.50 115 LYS A N 1
ATOM 906 C CA . LYS A 1 115 ? -24.242 0.204 26.496 1.00 97.50 115 LYS A CA 1
ATOM 907 C C . LYS A 1 115 ? -25.346 -0.598 25.807 1.00 97.50 115 LYS A C 1
ATOM 909 O O . LYS A 1 115 ? -25.139 -1.775 25.549 1.00 97.50 115 LYS A O 1
ATOM 914 N N . GLN A 1 116 ? -26.463 0.036 25.443 1.00 97.62 116 GLN A N 1
ATOM 915 C CA . GLN A 1 116 ? -27.537 -0.624 24.687 1.00 97.62 116 GLN A CA 1
ATOM 916 C C . GLN A 1 116 ? -27.040 -1.167 23.340 1.00 97.62 116 GLN A C 1
ATOM 918 O O . GLN A 1 116 ? -27.330 -2.312 22.996 1.00 97.62 116 GLN A O 1
ATOM 923 N N . TYR A 1 117 ? -26.242 -0.378 22.614 1.00 97.19 117 TYR A N 1
ATOM 924 C CA . TYR A 1 117 ? -25.615 -0.799 21.363 1.00 97.19 117 TYR A CA 1
ATOM 925 C C . TYR A 1 117 ? -24.722 -2.035 21.565 1.00 97.19 117 TYR A C 1
ATOM 927 O O . TYR A 1 117 ? -24.905 -3.038 20.878 1.00 97.19 117 TYR A O 1
ATOM 935 N N . LEU A 1 118 ? -23.811 -2.012 22.543 1.00 96.88 118 LEU A N 1
ATOM 936 C CA . LEU A 1 118 ? -22.929 -3.148 22.844 1.00 96.88 118 LEU A CA 1
ATOM 937 C C . LEU A 1 118 ? -23.722 -4.389 23.285 1.00 96.88 118 LEU A C 1
ATOM 939 O O . LEU A 1 118 ? -23.449 -5.491 22.816 1.00 96.88 118 LEU A O 1
ATOM 943 N N . SER A 1 119 ? -24.747 -4.218 24.125 1.00 97.12 119 SER A N 1
ATOM 944 C CA . SER A 1 119 ? -25.637 -5.311 24.535 1.00 97.12 119 SER A CA 1
ATOM 945 C C . SER A 1 119 ? -26.357 -5.953 23.350 1.00 97.12 119 SER A C 1
ATOM 947 O O . SER A 1 119 ? -26.584 -7.158 23.367 1.00 97.12 119 SER A O 1
ATOM 949 N N . SER A 1 120 ? -26.692 -5.174 22.316 1.00 97.19 120 SER A N 1
ATOM 950 C CA . SER A 1 120 ? -27.366 -5.695 21.123 1.00 97.19 120 SER A CA 1
ATOM 951 C C . SER A 1 120 ? -26.464 -6.542 20.219 1.00 97.19 120 SER A C 1
ATOM 953 O O . SER A 1 120 ? -26.973 -7.422 19.531 1.00 97.19 120 SER A O 1
ATOM 955 N N . MET A 1 121 ? -25.143 -6.314 20.226 1.00 96.31 121 MET A N 1
ATOM 956 C CA . MET A 1 121 ? -24.208 -7.103 19.411 1.00 96.31 121 MET A CA 1
ATOM 957 C C . MET A 1 121 ? -23.906 -8.473 20.031 1.00 96.31 121 MET A C 1
ATOM 959 O O . MET A 1 121 ? -23.699 -9.434 19.298 1.00 96.31 121 MET A O 1
ATOM 963 N N . ASN A 1 122 ? -23.912 -8.565 21.368 1.00 94.19 122 ASN A N 1
ATOM 964 C CA . ASN A 1 122 ? -23.713 -9.806 22.132 1.00 94.19 122 ASN A CA 1
ATOM 965 C C . ASN A 1 122 ? -22.469 -10.627 21.714 1.00 94.19 122 ASN A C 1
ATOM 967 O O . ASN A 1 122 ? -22.472 -11.856 21.761 1.00 94.19 122 ASN A O 1
ATOM 971 N N . ASP A 1 123 ? -21.401 -9.949 21.292 1.00 96.19 123 ASP A N 1
ATOM 972 C CA . ASP A 1 123 ? -20.115 -10.567 20.964 1.00 96.19 123 ASP A CA 1
ATOM 973 C C . ASP A 1 123 ? -19.099 -10.434 22.113 1.00 96.19 123 ASP A C 1
ATOM 975 O O . ASP A 1 123 ? -19.285 -9.660 23.057 1.00 96.19 123 ASP A O 1
ATOM 979 N N . GLU A 1 124 ? -18.010 -11.205 22.042 1.00 94.69 124 GLU A N 1
ATOM 980 C CA . GLU A 1 124 ? -16.990 -11.276 23.098 1.00 94.69 124 GLU A CA 1
ATOM 981 C C . GLU A 1 124 ? -16.375 -9.900 23.407 1.00 94.69 124 GLU A C 1
ATOM 983 O O . GLU A 1 124 ? -16.152 -9.554 24.572 1.00 94.69 124 GLU A O 1
ATOM 988 N N . TYR A 1 125 ? -16.153 -9.082 22.373 1.00 97.44 125 TYR A N 1
ATOM 989 C CA . TYR A 1 125 ? -15.644 -7.724 22.536 1.00 97.44 125 TYR A CA 1
ATOM 990 C C . TYR A 1 125 ? -16.641 -6.847 23.296 1.00 97.44 125 TYR A C 1
ATOM 992 O O . TYR A 1 125 ? -16.276 -6.174 24.260 1.00 97.44 125 TYR A O 1
ATOM 1000 N N . SER A 1 126 ? -17.908 -6.883 22.900 1.00 97.56 126 SER A N 1
ATOM 1001 C CA . SER A 1 126 ? -18.972 -6.081 23.495 1.00 97.56 126 SER A CA 1
ATOM 1002 C C . SER A 1 126 ? -19.206 -6.441 24.956 1.00 97.56 126 SER A C 1
ATOM 1004 O O . SER A 1 126 ? -19.330 -5.541 25.787 1.00 97.56 126 SER A O 1
ATOM 1006 N N . ILE A 1 127 ? -19.175 -7.733 25.293 1.00 97.38 127 ILE A N 1
ATOM 1007 C CA . ILE A 1 127 ? -19.263 -8.225 26.675 1.00 97.38 127 ILE A CA 1
ATOM 1008 C C . ILE A 1 127 ? -18.091 -7.690 27.509 1.00 97.38 127 ILE A C 1
ATOM 1010 O O . ILE A 1 127 ? -18.304 -7.124 28.584 1.00 97.38 127 ILE A O 1
ATOM 1014 N N . PHE A 1 128 ? -16.861 -7.795 26.996 1.00 97.56 128 PHE A N 1
ATOM 1015 C CA . PHE A 1 128 ? -15.673 -7.275 27.677 1.00 97.56 128 PHE A CA 1
ATOM 1016 C C . PHE A 1 128 ? -15.760 -5.758 27.912 1.00 97.56 128 PHE A C 1
ATOM 1018 O O . PHE A 1 128 ? -15.466 -5.273 29.007 1.00 97.56 128 PHE A O 1
ATOM 1025 N N . MET A 1 129 ? -16.209 -4.993 26.915 1.00 97.94 129 MET A N 1
ATOM 1026 C CA . MET A 1 129 ? -16.337 -3.540 27.039 1.00 97.94 129 MET A CA 1
ATOM 1027 C C . MET A 1 129 ? -17.464 -3.121 27.990 1.00 97.94 129 MET A C 1
ATOM 1029 O O . MET A 1 129 ? -17.295 -2.147 28.727 1.00 97.94 129 MET A O 1
ATOM 1033 N N . LEU A 1 130 ? -18.583 -3.852 28.028 1.00 97.38 130 LEU A N 1
ATOM 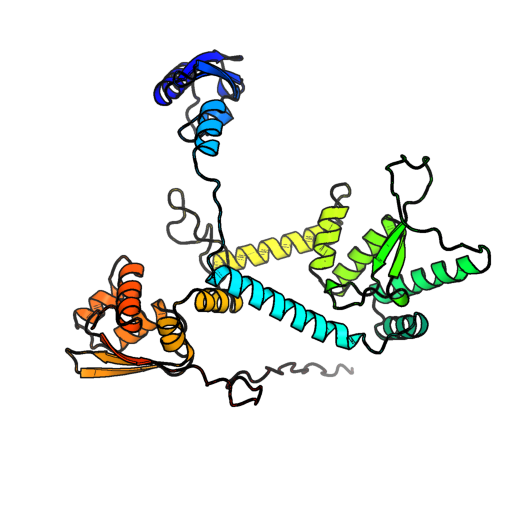1034 C CA . LEU A 1 130 ? -19.659 -3.634 29.003 1.00 97.38 130 LEU A CA 1
ATOM 1035 C C . LEU A 1 130 ? -19.158 -3.833 30.436 1.00 97.38 130 LEU A C 1
ATOM 1037 O O . LEU A 1 130 ? -19.352 -2.941 31.264 1.00 97.38 130 LEU A O 1
ATOM 1041 N N . GLN A 1 131 ? -18.433 -4.926 30.694 1.00 97.25 131 GLN A N 1
ATOM 1042 C CA . GLN A 1 131 ? -17.806 -5.186 31.991 1.00 97.25 131 GLN A CA 1
ATOM 1043 C C . GLN A 1 131 ? -16.892 -4.019 32.404 1.00 97.25 131 GLN A C 1
ATOM 1045 O O . GLN A 1 131 ? -17.012 -3.482 33.506 1.00 97.25 131 GLN A O 1
ATOM 1050 N N . LYS A 1 132 ? -16.019 -3.556 31.500 1.00 97.06 132 LYS A N 1
ATOM 1051 C CA . LYS A 1 132 ? -15.099 -2.443 31.790 1.00 97.06 132 LYS A CA 1
ATOM 1052 C C . LYS A 1 132 ? -15.822 -1.118 32.040 1.00 97.06 132 LYS A C 1
ATOM 1054 O O . LYS A 1 132 ? -15.394 -0.332 32.886 1.00 97.06 132 LYS A O 1
ATOM 1059 N N . LEU A 1 133 ? -16.933 -0.862 31.350 1.00 95.88 133 LEU A N 1
ATOM 1060 C CA . LEU A 1 133 ? -17.775 0.313 31.596 1.00 95.88 133 LEU A CA 1
ATOM 1061 C C . LEU A 1 133 ? -18.478 0.265 32.963 1.00 95.88 133 LEU A C 1
ATOM 1063 O O . LEU A 1 133 ? -18.715 1.317 33.560 1.00 95.88 133 LEU A O 1
ATOM 1067 N N . GLU A 1 134 ? -18.843 -0.917 33.454 1.00 95.19 134 GLU A N 1
ATOM 1068 C CA . GLU A 1 134 ? -19.432 -1.103 34.787 1.00 95.19 134 GLU A CA 1
ATOM 1069 C C . GLU A 1 134 ? -18.397 -0.916 35.898 1.00 95.19 134 GLU A C 1
ATOM 1071 O O . GLU A 1 134 ? -18.642 -0.137 36.824 1.00 95.19 134 GLU A O 1
ATOM 1076 N N . GLU A 1 135 ? -17.214 -1.518 35.746 1.00 93.94 135 GLU A N 1
ATOM 1077 C CA . GLU A 1 135 ? -16.063 -1.324 36.642 1.00 93.94 135 GLU A CA 1
ATOM 1078 C C . GLU A 1 135 ? -15.713 0.172 36.774 1.00 93.94 135 GLU A C 1
ATOM 1080 O O . GLU A 1 135 ? -15.559 0.697 37.880 1.00 93.94 135 GLU A O 1
ATOM 1085 N N . ALA A 1 136 ? -15.679 0.898 35.650 1.00 91.06 136 ALA A N 1
ATOM 1086 C CA . ALA A 1 136 ? -15.402 2.335 35.632 1.00 91.06 136 ALA A CA 1
ATOM 1087 C C . ALA A 1 136 ? -16.527 3.192 36.251 1.00 91.06 136 ALA A C 1
ATOM 1089 O O . ALA A 1 136 ? -16.260 4.271 36.788 1.00 91.06 136 ALA A O 1
ATOM 1090 N N . GLY A 1 137 ? -17.784 2.743 36.163 1.00 87.38 137 GLY A N 1
ATOM 1091 C CA . GLY A 1 137 ? -18.947 3.435 36.724 1.00 87.38 137 GLY A CA 1
ATOM 1092 C C . GLY A 1 137 ? -19.052 3.296 38.244 1.00 87.38 137 GLY A C 1
ATOM 1093 O O . GLY A 1 137 ? -19.341 4.281 38.925 1.00 87.38 137 GLY A O 1
ATOM 1094 N N . GLY A 1 138 ? -18.755 2.108 38.779 1.00 76.06 138 GLY A N 1
ATOM 1095 C CA . GLY A 1 138 ? -18.786 1.836 40.221 1.00 76.06 138 GLY A CA 1
ATOM 1096 C C . GLY A 1 138 ? -17.743 2.629 41.014 1.00 76.06 138 GLY A C 1
ATOM 1097 O O . GLY A 1 138 ? -18.001 3.046 42.143 1.00 76.06 138 GLY A O 1
ATOM 1098 N N . ALA A 1 139 ? -16.596 2.936 40.401 1.00 66.38 139 ALA A N 1
ATOM 1099 C CA . ALA A 1 139 ? -15.520 3.692 41.044 1.00 66.38 139 ALA A CA 1
ATOM 1100 C C . ALA A 1 139 ? -15.893 5.154 41.382 1.00 66.38 139 ALA A C 1
ATOM 1102 O O . ALA A 1 139 ? -15.295 5.755 42.277 1.00 66.38 139 ALA A O 1
ATOM 1103 N N . LYS A 1 140 ? -16.898 5.738 40.710 1.00 54.66 140 LYS A N 1
ATOM 1104 C CA . LYS A 1 140 ? -17.306 7.141 40.921 1.00 54.66 140 LYS A CA 1
ATOM 1105 C C . LYS A 1 140 ? -18.145 7.387 42.177 1.00 54.66 140 LYS A C 1
ATOM 1107 O O . LYS A 1 140 ? -18.354 8.547 42.517 1.00 54.66 140 LYS A O 1
ATOM 1112 N N . ALA A 1 141 ? -18.569 6.351 42.903 1.00 46.78 141 ALA A N 1
ATOM 1113 C CA . ALA A 1 141 ? -19.251 6.547 44.184 1.00 46.78 141 ALA A CA 1
ATOM 1114 C C . ALA A 1 141 ? -18.305 7.001 45.319 1.00 46.78 141 ALA A C 1
ATOM 1116 O O . ALA A 1 141 ? -18.790 7.527 46.312 1.00 46.78 141 ALA A O 1
ATOM 1117 N N . ASN A 1 142 ? -16.976 6.869 45.165 1.00 44.78 142 ASN A N 1
ATOM 1118 C CA . ASN A 1 142 ? -16.013 7.123 46.253 1.00 44.78 142 ASN A CA 1
ATOM 1119 C C . ASN A 1 142 ? -14.859 8.088 45.918 1.00 44.78 142 ASN A C 1
ATOM 1121 O O . ASN A 1 142 ? -13.912 8.193 46.692 1.00 44.78 142 ASN A O 1
ATOM 1125 N N . SER A 1 143 ? -14.887 8.802 44.790 1.00 46.53 143 SER A N 1
ATOM 1126 C CA . SER A 1 143 ? -13.759 9.663 44.410 1.00 46.53 143 SER A CA 1
ATOM 1127 C C . SER A 1 143 ? -14.204 10.826 43.527 1.00 46.53 143 SER A C 1
ATOM 1129 O O . SER A 1 143 ? -14.494 10.660 42.340 1.00 46.53 143 SER A O 1
ATOM 1131 N N . SER A 1 144 ? -14.272 12.026 44.115 1.00 42.94 144 SER A N 1
ATOM 1132 C CA . SER A 1 144 ? -14.443 13.280 43.382 1.00 42.94 144 SER A CA 1
ATOM 1133 C C . SER A 1 144 ? -13.154 13.587 42.614 1.00 42.94 144 SER A C 1
ATOM 1135 O O . SER A 1 144 ? -12.254 14.260 43.114 1.00 42.94 144 SER A O 1
ATOM 1137 N N . PHE A 1 145 ? -13.037 13.053 41.404 1.00 44.88 145 PHE A N 1
ATOM 1138 C CA . PHE A 1 145 ? -11.891 13.310 40.542 1.00 44.88 145 PHE A CA 1
ATOM 1139 C C . PHE A 1 145 ? -12.131 14.607 39.764 1.00 44.88 145 PHE A C 1
ATOM 1141 O O . PHE A 1 145 ? -12.934 14.646 38.828 1.00 44.88 145 PHE A O 1
ATOM 1148 N N . SER A 1 146 ? -11.481 15.678 40.212 1.00 46.62 146 SER A N 1
ATOM 1149 C CA . SER A 1 146 ? -11.468 16.974 39.545 1.00 46.62 146 SER A CA 1
ATOM 1150 C C . SER A 1 146 ? -10.728 16.899 38.208 1.00 46.62 146 SER A C 1
ATOM 1152 O O . SER A 1 146 ? -9.871 16.048 37.973 1.00 46.62 146 SER A O 1
ATOM 1154 N N . ASP A 1 147 ? -11.133 17.794 37.315 1.00 48.84 147 ASP A N 1
ATOM 1155 C CA . ASP A 1 147 ? -10.678 17.976 35.941 1.00 48.84 147 ASP A CA 1
ATOM 1156 C C . ASP A 1 147 ? -9.182 18.362 35.918 1.00 48.84 147 ASP A C 1
ATOM 1158 O O . ASP A 1 147 ? -8.821 19.535 35.857 1.00 48.84 147 ASP A O 1
ATOM 1162 N N . VAL A 1 148 ? -8.283 17.383 36.061 1.00 49.22 148 VAL A N 1
ATOM 1163 C CA . VAL A 1 148 ? -6.839 17.617 35.923 1.00 49.22 148 VAL A CA 1
ATOM 1164 C C . VAL A 1 148 ? -6.531 17.775 34.435 1.00 49.22 148 VAL A C 1
ATOM 1166 O O . VAL A 1 148 ? -6.608 16.820 33.655 1.00 49.22 148 VAL A O 1
ATOM 1169 N N . SER A 1 149 ? -6.220 19.014 34.057 1.00 46.69 149 SER A N 1
ATOM 1170 C CA . SER A 1 149 ? -5.748 19.425 32.736 1.00 46.69 149 SER A CA 1
ATOM 1171 C C . SER A 1 149 ? -4.564 18.568 32.291 1.00 46.69 149 SER A C 1
ATOM 1173 O O . SER A 1 149 ? -3.594 18.398 33.022 1.00 46.69 149 SER A O 1
ATOM 1175 N N . VAL A 1 150 ? -4.662 18.022 31.080 1.00 49.97 150 VAL A N 1
ATOM 1176 C CA . VAL A 1 150 ? -3.793 16.965 30.530 1.00 49.97 150 VAL A CA 1
ATOM 1177 C C . VAL A 1 150 ? -2.480 17.507 29.939 1.00 49.97 150 VAL A C 1
ATOM 1179 O O . VAL A 1 150 ? -1.871 16.856 29.092 1.00 49.97 150 VAL A O 1
ATOM 1182 N N . ASP A 1 151 ? -2.041 18.691 30.353 1.00 45.97 151 ASP A N 1
ATOM 1183 C CA . ASP A 1 151 ? -0.877 19.345 29.763 1.00 45.97 151 ASP A CA 1
ATOM 1184 C C . ASP A 1 151 ? 0.356 19.135 30.657 1.00 45.97 151 ASP A C 1
ATOM 1186 O O . ASP A 1 151 ? 0.357 19.517 31.820 1.00 45.97 151 ASP A O 1
ATOM 1190 N N . GLU A 1 152 ? 1.382 18.504 30.071 1.00 48.62 152 GLU A N 1
ATOM 1191 C CA . GLU A 1 152 ? 2.711 18.137 30.611 1.00 48.62 152 GLU A CA 1
ATOM 1192 C C . GLU A 1 152 ? 2.887 16.712 31.167 1.00 48.62 152 GLU A C 1
ATOM 1194 O O . GLU A 1 152 ? 3.153 16.473 32.342 1.00 48.62 152 GLU A O 1
ATOM 1199 N N . VAL A 1 153 ? 2.908 15.738 30.247 1.00 45.44 153 VAL A N 1
ATOM 1200 C CA . VAL A 1 153 ? 3.612 14.458 30.450 1.00 45.44 153 VAL A CA 1
ATOM 1201 C C . VAL A 1 153 ? 5.119 14.716 30.322 1.00 45.44 153 VAL A C 1
ATOM 1203 O O . VAL A 1 153 ? 5.721 14.503 29.269 1.00 45.44 153 VAL A O 1
ATOM 1206 N N . THR A 1 154 ? 5.741 15.226 31.385 1.00 47.72 154 THR A N 1
ATOM 1207 C CA . THR A 1 154 ? 7.196 15.120 31.554 1.00 47.72 154 THR A CA 1
ATOM 1208 C C . THR A 1 154 ? 7.494 13.729 32.109 1.00 47.72 154 THR A C 1
ATOM 1210 O O . THR A 1 154 ? 6.809 13.256 33.010 1.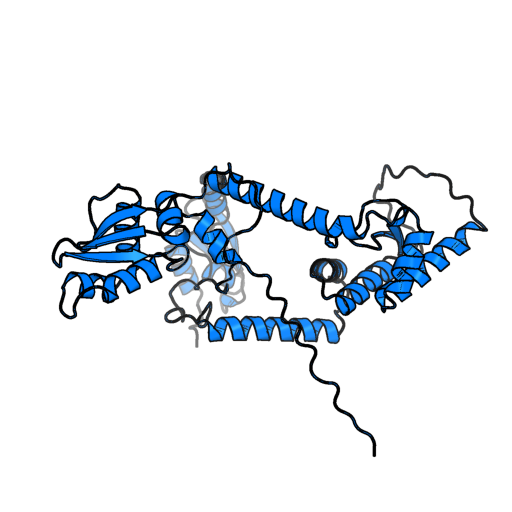00 47.72 154 THR A O 1
ATOM 1213 N N . GLY A 1 155 ? 8.451 13.023 31.497 1.00 48.66 155 GLY A N 1
ATOM 1214 C CA . GLY A 1 155 ? 8.754 11.608 31.744 1.00 48.66 155 GLY A CA 1
ATOM 1215 C C . GLY A 1 155 ? 9.335 11.319 33.128 1.00 48.66 155 GLY A C 1
ATOM 1216 O O . GLY A 1 155 ? 10.495 10.928 33.243 1.00 48.66 155 GLY A O 1
ATOM 1217 N N . SER A 1 156 ? 8.530 11.505 34.170 1.00 52.59 156 SER A N 1
ATOM 1218 C CA . SER A 1 156 ? 8.795 10.978 35.498 1.00 52.59 156 SER A CA 1
ATOM 1219 C C . SER A 1 156 ? 8.601 9.466 35.447 1.00 52.59 156 SER A C 1
ATOM 1221 O O . SER A 1 156 ? 7.553 8.975 35.030 1.00 52.59 156 SER A O 1
ATOM 1223 N N . LEU A 1 157 ? 9.640 8.716 35.809 1.00 58.16 157 LEU A N 1
ATOM 1224 C CA . LEU A 1 157 ? 9.541 7.276 36.009 1.00 58.16 157 LEU A CA 1
ATOM 1225 C C . LEU A 1 157 ? 8.571 7.056 37.172 1.00 58.16 157 LEU A C 1
ATOM 1227 O O . LEU A 1 157 ? 8.926 7.316 38.322 1.00 58.16 157 LEU A O 1
ATOM 1231 N N . ASN A 1 158 ? 7.340 6.645 36.861 1.00 61.59 158 ASN A N 1
ATOM 1232 C CA . ASN A 1 158 ? 6.325 6.364 37.871 1.00 61.59 158 ASN A CA 1
ATOM 1233 C C . ASN A 1 158 ? 6.882 5.390 38.913 1.00 61.59 158 ASN A C 1
ATOM 1235 O O . ASN A 1 158 ? 7.645 4.471 38.589 1.00 61.59 158 ASN A O 1
ATOM 1239 N N . ALA A 1 159 ? 6.507 5.610 40.172 1.00 73.00 159 ALA A N 1
ATOM 1240 C CA . ALA A 1 159 ? 6.921 4.749 41.264 1.00 73.00 159 ALA A CA 1
ATOM 1241 C C . ALA A 1 159 ? 6.520 3.289 40.961 1.00 73.00 159 ALA A C 1
ATOM 1243 O O . ALA A 1 159 ? 5.436 3.050 40.416 1.00 73.00 159 ALA A O 1
ATOM 1244 N N . PRO A 1 160 ? 7.372 2.301 41.291 1.00 67.00 160 PRO A N 1
ATOM 1245 C CA . PRO A 1 160 ? 7.062 0.895 41.069 1.00 67.00 160 PRO A CA 1
ATOM 1246 C C . PRO A 1 160 ? 5.757 0.536 41.793 1.00 67.00 160 PRO A C 1
ATOM 1248 O O . PRO A 1 160 ? 5.710 0.518 43.020 1.00 67.00 160 PRO A O 1
ATOM 1251 N N . GLY A 1 161 ? 4.696 0.290 41.020 1.00 76.31 161 GLY A N 1
ATOM 1252 C CA . GLY A 1 161 ? 3.359 -0.042 41.521 1.00 76.31 161 GLY A CA 1
ATOM 1253 C C . GLY A 1 161 ? 2.216 0.813 40.964 1.00 76.31 161 GLY A C 1
ATOM 1254 O O . GLY A 1 161 ? 1.060 0.430 41.127 1.00 76.31 161 GLY A O 1
ATOM 1255 N N . GLU A 1 162 ? 2.492 1.929 40.281 1.00 80.81 162 GLU A N 1
ATOM 1256 C CA . GLU A 1 162 ? 1.429 2.726 39.658 1.00 80.81 162 GLU A CA 1
ATOM 1257 C C . GLU A 1 162 ? 0.982 2.103 38.324 1.00 80.81 162 GLU A C 1
ATOM 1259 O O . GLU A 1 162 ? 1.773 1.939 37.393 1.00 80.81 162 GLU A O 1
ATOM 1264 N N . GLN A 1 163 ? -0.296 1.724 38.231 1.00 83.62 163 GLN A N 1
ATOM 1265 C CA . GLN A 1 163 ? -0.869 1.174 37.002 1.00 83.62 163 GLN A CA 1
ATOM 1266 C C . GLN A 1 163 ? -0.959 2.258 35.922 1.00 83.62 163 GLN A C 1
ATOM 1268 O O . GLN A 1 163 ? -1.639 3.269 36.088 1.00 83.62 163 GLN A O 1
ATOM 1273 N N . GLU A 1 164 ? -0.307 2.026 34.782 1.00 90.44 164 GLU A N 1
ATOM 1274 C CA . GLU A 1 164 ? -0.401 2.911 33.622 1.00 90.44 164 GLU A CA 1
ATOM 1275 C C . GLU A 1 164 ? -1.764 2.734 32.928 1.00 90.44 164 GLU A C 1
ATOM 1277 O O . GLU A 1 164 ? -2.082 1.660 32.402 1.00 90.44 164 GLU A O 1
ATOM 1282 N N . TYR A 1 165 ? -2.566 3.802 32.915 1.00 93.31 165 TYR A N 1
ATOM 1283 C CA . TYR A 1 165 ? -3.844 3.854 32.205 1.00 93.31 165 TYR A CA 1
ATOM 1284 C C . TYR A 1 165 ? -3.690 4.498 30.827 1.00 93.31 165 TYR A C 1
ATOM 1286 O O . TYR A 1 165 ? -3.077 5.554 30.674 1.00 93.31 165 TYR A O 1
ATOM 1294 N N . GLN A 1 166 ? -4.333 3.908 29.825 1.00 93.62 166 GLN A N 1
ATOM 1295 C CA . GLN A 1 166 ? -4.340 4.369 28.442 1.00 93.62 166 GLN A CA 1
ATOM 1296 C C . GLN A 1 166 ? -5.772 4.662 27.985 1.00 93.62 166 GLN A C 1
ATOM 1298 O O . GLN A 1 166 ? -6.728 3.996 28.387 1.00 93.62 166 GLN A O 1
ATOM 1303 N N . LYS A 1 167 ? -5.934 5.694 27.149 1.00 96.25 167 LYS A N 1
ATOM 1304 C CA . LYS A 1 167 ? -7.224 6.001 26.516 1.00 96.25 167 LYS A CA 1
ATOM 1305 C C . LYS A 1 167 ? -7.483 4.981 25.409 1.00 96.25 167 LYS A C 1
ATOM 1307 O O . LYS A 1 167 ? -6.653 4.839 24.515 1.00 96.25 167 LYS A O 1
ATOM 1312 N N . HIS A 1 168 ? -8.644 4.343 25.448 1.00 96.88 168 HIS A N 1
ATOM 1313 C CA . HIS A 1 168 ? -9.102 3.404 24.435 1.00 96.88 168 HIS A CA 1
ATOM 1314 C C . HIS A 1 168 ? -10.428 3.879 23.837 1.00 96.88 168 HIS A C 1
ATOM 1316 O O . HIS A 1 168 ? -11.345 4.265 24.568 1.00 96.88 168 HIS A O 1
ATOM 1322 N N . HIS A 1 169 ? -10.527 3.852 22.508 1.00 97.62 169 HIS A N 1
ATOM 1323 C CA . HIS A 1 169 ? -11.789 4.057 21.800 1.00 97.62 169 HIS A CA 1
ATOM 1324 C C . HIS A 1 169 ? -12.565 2.740 21.775 1.00 97.62 169 HIS A C 1
ATOM 1326 O O . HIS A 1 169 ? -12.102 1.787 21.155 1.00 97.62 169 HIS A O 1
ATOM 1332 N N . ILE A 1 170 ? -13.745 2.709 22.398 1.00 97.81 170 ILE A N 1
ATOM 1333 C CA . ILE A 1 170 ? -14.620 1.522 22.456 1.00 97.81 170 ILE A CA 1
ATOM 1334 C C . ILE A 1 170 ? -15.081 1.129 21.045 1.00 97.81 170 ILE A C 1
ATOM 1336 O O . ILE A 1 170 ? -15.139 -0.035 20.673 1.00 97.81 170 ILE A O 1
ATOM 1340 N N . ILE A 1 171 ? -15.368 2.122 20.214 1.00 97.00 171 ILE A N 1
ATOM 1341 C CA . ILE A 1 171 ? -15.527 1.961 18.775 1.00 97.00 171 ILE A CA 1
ATOM 1342 C C . ILE A 1 171 ? -14.320 2.655 18.137 1.00 97.00 171 ILE A C 1
ATOM 1344 O O . ILE A 1 171 ? -14.239 3.888 18.177 1.00 97.00 171 ILE A O 1
ATOM 1348 N N . PRO A 1 172 ? -13.346 1.926 17.567 1.00 95.75 172 PRO A N 1
ATOM 1349 C CA . PRO A 1 172 ? -12.134 2.539 17.043 1.00 95.75 172 PRO A CA 1
ATOM 1350 C C . PRO A 1 172 ? -12.388 3.525 15.903 1.00 95.75 172 PRO A C 1
ATOM 1352 O O . PRO A 1 172 ? -13.236 3.319 15.033 1.00 95.75 172 PRO A O 1
ATOM 1355 N N . ARG A 1 173 ? -11.548 4.564 15.814 1.00 93.25 173 ARG A N 1
ATOM 1356 C CA . ARG A 1 173 ? -11.634 5.579 14.744 1.00 93.25 173 ARG A CA 1
ATOM 1357 C C . ARG A 1 173 ? -11.501 4.995 13.336 1.00 93.25 173 ARG A C 1
ATOM 1359 O O . ARG A 1 173 ? -12.042 5.547 12.382 1.00 93.25 173 ARG A O 1
ATOM 1366 N N . HIS A 1 174 ? -10.761 3.896 13.182 1.00 88.31 174 HIS A N 1
ATOM 1367 C CA . HIS A 1 174 ? -10.610 3.224 11.889 1.00 88.31 174 HIS A CA 1
ATOM 1368 C C . HIS A 1 174 ? -11.863 2.428 11.477 1.00 88.31 174 HIS A C 1
ATOM 1370 O O . HIS A 1 174 ? -12.071 2.225 10.280 1.00 88.31 174 HIS A O 1
ATOM 1376 N N . ALA A 1 175 ? -12.708 2.065 12.447 1.00 91.00 175 ALA A N 1
ATOM 1377 C CA . ALA A 1 175 ? -14.026 1.470 12.251 1.00 91.00 175 ALA A CA 1
ATOM 1378 C C . ALA A 1 175 ? -15.145 2.524 12.116 1.00 91.00 175 ALA A C 1
ATOM 1380 O O . ALA A 1 175 ? -16.286 2.166 11.871 1.00 91.00 175 ALA A O 1
ATOM 1381 N N . GLY A 1 176 ? -14.828 3.822 12.218 1.00 92.94 176 GLY A N 1
ATOM 1382 C CA . GLY A 1 176 ? -15.802 4.917 12.117 1.00 92.94 176 GLY A CA 1
ATOM 1383 C C . GLY A 1 176 ? -16.266 5.480 13.461 1.00 92.94 176 GLY A C 1
ATOM 1384 O O . GLY A 1 176 ? -17.061 6.414 13.470 1.00 92.94 176 GLY A O 1
ATOM 1385 N N . GLY A 1 177 ? -15.759 4.979 14.590 1.00 95.62 177 GLY A N 1
ATOM 1386 C CA . GLY A 1 177 ? -16.140 5.501 15.900 1.00 95.62 177 GLY A CA 1
ATOM 1387 C C . GLY A 1 177 ? -15.686 6.954 16.122 1.00 95.62 177 GLY A C 1
ATOM 1388 O O . GLY A 1 177 ? -14.566 7.319 15.732 1.00 95.62 177 GLY A O 1
ATOM 1389 N N . PRO A 1 178 ? -16.527 7.804 16.738 1.00 95.19 178 PRO A N 1
ATOM 1390 C CA . PRO A 1 178 ? -16.215 9.213 16.959 1.00 95.19 178 PRO A CA 1
ATOM 1391 C C . PRO A 1 178 ? -15.248 9.414 18.131 1.00 95.19 178 PRO A C 1
ATOM 1393 O O . PRO A 1 178 ? -15.130 8.577 19.023 1.00 95.19 178 PRO A O 1
ATOM 1396 N N . ASP A 1 179 ? -14.576 10.565 18.167 1.00 95.12 179 ASP A N 1
ATOM 1397 C CA . ASP A 1 179 ? -13.675 10.956 19.265 1.00 95.12 179 ASP A CA 1
ATOM 1398 C C . ASP A 1 179 ? -14.437 11.658 20.408 1.00 95.12 179 ASP A C 1
ATOM 1400 O O . ASP A 1 179 ? -14.058 12.724 20.891 1.00 95.12 179 ASP A O 1
ATOM 1404 N N . SER A 1 180 ? -15.583 11.092 20.786 1.00 95.06 180 SER A N 1
ATOM 1405 C CA . SER A 1 180 ? -16.485 11.640 21.802 1.00 95.06 180 SER A CA 1
ATOM 1406 C C . SER A 1 180 ? -16.192 11.045 23.177 1.00 95.06 180 SER A C 1
ATOM 1408 O O . SER A 1 180 ? -15.801 9.884 23.286 1.00 95.06 180 SER A O 1
ATOM 1410 N N . LYS A 1 181 ? -16.457 11.802 24.254 1.00 95.94 181 LYS A N 1
ATOM 1411 C CA . LYS A 1 181 ? -16.230 11.341 25.641 1.00 95.94 181 LYS A CA 1
ATOM 1412 C C . LYS A 1 181 ? -16.942 10.019 25.961 1.00 95.94 181 LYS A C 1
ATOM 1414 O O . LYS A 1 181 ? -16.393 9.217 26.702 1.00 95.94 181 LYS A O 1
ATOM 1419 N N . TRP A 1 182 ? -18.127 9.780 25.396 1.00 96.31 182 TRP A N 1
ATOM 1420 C CA . TRP A 1 182 ? -18.879 8.537 25.602 1.00 96.31 182 TRP A CA 1
ATOM 1421 C C . TRP A 1 182 ? -18.235 7.313 24.935 1.00 96.31 182 TRP A C 1
ATOM 1423 O O . TRP A 1 182 ? -18.488 6.199 25.377 1.00 96.31 182 TRP A O 1
ATOM 1433 N N . ASN A 1 183 ? -17.400 7.515 23.908 1.00 97.62 183 ASN A N 1
ATOM 1434 C CA . ASN A 1 183 ? -16.699 6.459 23.169 1.00 97.62 183 ASN A CA 1
ATOM 1435 C C . ASN A 1 183 ? -15.279 6.204 23.708 1.00 97.62 183 ASN A C 1
ATOM 1437 O O . ASN A 1 183 ? -14.516 5.433 23.127 1.00 97.62 183 ASN A O 1
ATOM 1441 N N . LEU A 1 184 ? -14.887 6.894 24.779 1.00 97.25 184 LEU A N 1
ATOM 1442 C CA . LEU A 1 184 ? -13.556 6.823 25.366 1.00 97.25 184 LEU A CA 1
ATOM 1443 C C . LEU A 1 184 ? -13.635 6.201 26.757 1.00 97.25 184 LEU A C 1
ATOM 1445 O O . LEU A 1 184 ? -14.373 6.671 27.621 1.00 97.25 184 LEU A O 1
ATOM 1449 N N . ILE A 1 185 ? -12.808 5.190 26.993 1.00 97.00 185 ILE A N 1
ATOM 1450 C CA . ILE A 1 185 ? -12.621 4.567 28.304 1.00 97.00 185 ILE A CA 1
ATOM 1451 C C . ILE A 1 185 ? -11.132 4.554 28.658 1.00 97.00 185 ILE A C 1
ATOM 1453 O O . ILE A 1 185 ? -10.270 4.501 27.780 1.00 97.00 185 ILE A O 1
ATOM 1457 N N . LYS A 1 186 ? -10.815 4.661 29.950 1.00 96.19 186 LYS A N 1
ATOM 1458 C CA . LYS A 1 186 ? -9.452 4.458 30.452 1.00 96.19 186 LYS A CA 1
ATOM 1459 C C . LYS A 1 186 ? -9.299 2.987 30.814 1.00 96.19 186 LYS A C 1
ATOM 1461 O O . LYS A 1 186 ? -10.035 2.502 31.666 1.00 96.19 186 LYS A O 1
ATOM 1466 N N . LEU A 1 187 ? -8.357 2.304 30.178 1.00 95.69 187 LEU A N 1
ATOM 1467 C CA . LEU A 1 187 ? -8.022 0.909 30.457 1.00 95.69 187 LEU A CA 1
ATOM 1468 C C . LEU A 1 187 ? -6.595 0.831 30.986 1.00 95.69 187 LEU A C 1
ATOM 1470 O O . LEU A 1 187 ? -5.764 1.667 30.632 1.00 95.69 187 LEU A O 1
ATOM 1474 N N . THR A 1 188 ? -6.293 -0.172 31.805 1.00 94.12 188 THR A N 1
ATOM 1475 C CA . THR A 1 188 ? -4.895 -0.517 32.093 1.00 94.12 188 THR A CA 1
ATOM 1476 C C . THR A 1 188 ? -4.193 -0.916 30.792 1.00 94.12 188 THR A C 1
ATOM 1478 O O . THR A 1 188 ? -4.847 -1.320 29.826 1.00 94.12 188 THR A O 1
ATOM 1481 N N . ARG A 1 189 ? -2.860 -0.827 30.734 1.00 91.44 189 ARG A N 1
ATOM 1482 C CA . ARG A 1 189 ? -2.097 -1.295 29.560 1.00 91.44 189 ARG A CA 1
ATOM 1483 C C . ARG A 1 189 ? -2.464 -2.733 29.157 1.00 91.44 189 ARG A C 1
ATOM 1485 O O . ARG A 1 189 ? -2.600 -3.013 27.967 1.00 91.44 189 ARG A O 1
ATOM 1492 N N . GLU A 1 190 ? -2.655 -3.621 30.130 1.00 91.56 190 GLU A N 1
ATOM 1493 C CA . GLU A 1 190 ? -3.049 -5.018 29.904 1.00 91.56 190 GLU A CA 1
ATOM 1494 C C . GLU A 1 190 ? -4.460 -5.130 29.316 1.00 91.56 190 GLU A C 1
ATOM 1496 O O . GLU A 1 190 ? -4.643 -5.773 28.279 1.00 91.56 190 GLU A O 1
ATOM 1501 N N . ASP A 1 191 ? -5.441 -4.442 29.907 1.00 94.94 191 ASP A N 1
ATOM 1502 C CA . ASP A 1 191 ? -6.818 -4.424 29.402 1.00 94.94 191 ASP A CA 1
ATOM 1503 C C . ASP A 1 191 ? -6.913 -3.783 28.014 1.00 94.94 191 ASP A C 1
ATOM 1505 O O . ASP A 1 191 ? -7.713 -4.216 27.189 1.00 94.94 191 ASP A O 1
ATOM 1509 N N . HIS A 1 192 ? -6.081 -2.782 27.719 1.00 95.50 192 HIS A N 1
ATOM 1510 C CA . HIS A 1 192 ? -6.031 -2.146 26.407 1.00 95.50 192 HIS A CA 1
ATOM 1511 C C . HIS A 1 192 ? -5.536 -3.117 25.325 1.00 95.50 192 HIS A C 1
ATOM 1513 O O . HIS A 1 192 ? -6.145 -3.229 24.258 1.00 95.50 192 HIS A O 1
ATOM 1519 N N . ILE A 1 193 ? -4.463 -3.866 25.605 1.00 92.88 193 ILE A N 1
ATOM 1520 C CA . ILE A 1 193 ? -3.962 -4.920 24.709 1.00 92.88 193 ILE A CA 1
ATOM 1521 C C . ILE A 1 193 ? -5.019 -6.017 24.546 1.00 92.88 193 ILE A C 1
ATOM 1523 O O . ILE A 1 193 ? -5.278 -6.451 23.421 1.00 92.88 193 ILE A O 1
ATOM 1527 N N . LYS A 1 194 ? -5.665 -6.427 25.643 1.00 94.06 194 LYS A N 1
ATOM 1528 C CA . LYS A 1 194 ? -6.733 -7.432 25.632 1.00 94.06 194 LYS A CA 1
ATOM 1529 C C . LYS A 1 194 ? -7.933 -6.986 24.792 1.00 94.06 194 LYS A C 1
ATOM 1531 O O . LYS A 1 194 ? -8.414 -7.777 23.986 1.00 94.06 194 LYS A O 1
ATOM 1536 N N . ALA A 1 195 ? -8.353 -5.724 24.895 1.00 96.19 195 ALA A N 1
ATOM 1537 C CA . ALA A 1 195 ? -9.430 -5.153 24.086 1.00 96.19 195 ALA A CA 1
ATOM 1538 C C . ALA A 1 195 ? -9.139 -5.288 22.582 1.00 96.19 195 ALA A C 1
ATOM 1540 O O . ALA A 1 195 ? -9.972 -5.792 21.832 1.00 96.19 195 ALA A O 1
ATOM 1541 N N . HIS A 1 196 ? -7.931 -4.908 22.147 1.00 95.56 196 HIS A N 1
ATOM 1542 C CA . HIS A 1 196 ? -7.511 -5.054 20.750 1.00 95.56 196 HIS A CA 1
ATOM 1543 C C . HIS A 1 196 ? -7.396 -6.522 20.313 1.00 95.56 196 HIS A C 1
ATOM 1545 O O . HIS A 1 196 ? -7.730 -6.841 19.174 1.00 95.56 196 HIS A O 1
ATOM 1551 N N . ALA A 1 197 ? -6.956 -7.424 21.196 1.00 92.06 197 ALA A N 1
ATOM 1552 C CA . ALA A 1 197 ? -6.871 -8.856 20.905 1.00 92.06 197 ALA A CA 1
ATOM 1553 C C . ALA A 1 197 ? -8.254 -9.478 20.670 1.00 92.06 197 ALA A C 1
ATOM 1555 O O . ALA A 1 197 ? -8.467 -10.105 19.631 1.00 92.06 197 ALA A O 1
ATOM 1556 N N . ILE A 1 198 ? -9.202 -9.244 21.585 1.00 94.12 198 ILE A N 1
ATOM 1557 C CA . ILE A 1 198 ? -10.583 -9.736 21.465 1.00 94.12 198 ILE A CA 1
ATOM 1558 C C . ILE A 1 198 ? -11.245 -9.136 20.222 1.00 94.12 198 ILE A C 1
ATOM 1560 O O . ILE A 1 198 ? -11.856 -9.854 19.430 1.00 94.12 198 ILE A O 1
ATOM 1564 N N . ARG A 1 199 ? -11.068 -7.829 19.990 1.00 95.19 199 ARG A N 1
ATOM 1565 C CA . ARG A 1 199 ? -11.624 -7.146 18.818 1.00 95.19 199 ARG A CA 1
ATOM 1566 C C . ARG A 1 199 ? -11.091 -7.715 17.501 1.00 95.19 199 ARG A C 1
ATOM 1568 O O . ARG A 1 199 ? -11.871 -7.966 16.582 1.00 95.19 199 ARG A O 1
ATOM 1575 N N . TYR A 1 200 ? -9.782 -7.953 17.414 1.00 93.75 200 TYR A N 1
ATOM 1576 C CA . TYR A 1 200 ? -9.177 -8.563 16.232 1.00 93.75 200 TYR A CA 1
ATOM 1577 C C . TYR A 1 200 ? -9.685 -9.990 16.003 1.00 93.75 200 TYR A C 1
ATOM 1579 O O . TYR A 1 200 ? -9.964 -10.344 14.861 1.00 93.75 200 TYR A O 1
ATOM 1587 N N . SER A 1 201 ? -9.843 -10.782 17.068 1.00 88.31 201 SER A N 1
ATOM 1588 C CA . SER A 1 201 ? -10.436 -12.123 16.988 1.00 88.31 201 SER A CA 1
ATOM 1589 C C . SER A 1 201 ? -11.880 -12.076 16.469 1.00 88.31 201 SER A C 1
ATOM 1591 O O . SER A 1 201 ? -12.239 -12.819 15.561 1.00 88.31 201 SER A O 1
ATOM 1593 N N . THR A 1 202 ? -12.679 -11.131 16.979 1.00 90.56 202 THR A N 1
ATOM 1594 C CA . THR A 1 202 ? -14.114 -11.006 16.671 1.00 90.56 202 THR A CA 1
ATOM 1595 C C . THR A 1 202 ? -14.372 -10.497 15.248 1.00 90.56 202 THR A C 1
ATOM 1597 O O . THR A 1 202 ? -15.216 -11.041 14.542 1.00 90.56 202 THR A O 1
ATOM 1600 N N . TYR A 1 203 ? -13.654 -9.458 14.798 1.00 90.12 203 TYR A N 1
ATOM 1601 C CA . TYR A 1 203 ? -13.965 -8.765 13.534 1.00 90.12 203 TYR A CA 1
ATOM 1602 C C . TYR A 1 203 ? -12.871 -8.865 12.460 1.00 90.12 203 TYR A C 1
ATOM 1604 O O . TYR A 1 203 ? -13.085 -8.449 11.321 1.00 90.12 203 TYR A O 1
ATOM 1612 N N . GLY A 1 204 ? -11.675 -9.357 12.796 1.00 86.56 204 GLY A N 1
ATOM 1613 C CA . GLY A 1 204 ? -10.553 -9.456 11.856 1.00 86.56 204 GLY A CA 1
ATOM 1614 C C . GLY A 1 204 ? -10.005 -8.108 11.365 1.00 86.56 204 GLY A C 1
ATOM 1615 O O . GLY A 1 204 ? -9.373 -8.048 10.306 1.00 86.56 204 GLY A O 1
ATOM 1616 N N . GLU A 1 205 ? -10.241 -7.005 12.086 1.00 88.31 205 GLU A N 1
ATOM 1617 C CA . GLU A 1 205 ? -9.853 -5.669 11.624 1.00 88.31 205 GLU A CA 1
ATOM 1618 C C . GLU A 1 205 ? -8.330 -5.450 11.662 1.00 88.31 205 GLU A C 1
ATOM 1620 O O . GLU A 1 205 ? -7.651 -5.564 12.682 1.00 88.31 205 GLU A O 1
ATOM 1625 N N . PHE A 1 206 ? -7.762 -5.049 10.522 1.00 85.56 206 PHE A N 1
ATOM 1626 C CA . PHE A 1 206 ? -6.312 -4.874 10.379 1.00 85.56 206 PHE A CA 1
ATOM 1627 C C . PHE A 1 206 ? -5.725 -3.765 11.276 1.00 85.56 206 PHE A C 1
ATOM 1629 O O . PHE A 1 206 ? -4.520 -3.753 11.541 1.00 85.56 206 PHE A O 1
ATOM 1636 N N . GLY A 1 207 ? -6.548 -2.814 11.730 1.00 87.06 207 GLY A N 1
ATOM 1637 C CA . GLY A 1 207 ? -6.130 -1.768 12.667 1.00 87.06 207 GLY A CA 1
ATOM 1638 C C . GLY A 1 207 ? -5.681 -2.350 14.007 1.00 87.06 207 GLY A C 1
ATOM 1639 O O . GLY A 1 207 ? -4.589 -2.023 14.474 1.00 87.06 207 GLY A O 1
ATOM 1640 N N . ASP A 1 208 ? -6.467 -3.275 14.552 1.00 92.56 208 ASP A N 1
ATOM 1641 C CA . ASP A 1 208 ? -6.186 -3.953 15.819 1.00 92.56 208 ASP A CA 1
ATOM 1642 C C . ASP A 1 208 ? -4.955 -4.860 15.714 1.00 92.56 208 ASP A C 1
ATOM 1644 O O . ASP A 1 208 ? -4.070 -4.813 16.567 1.00 92.56 208 ASP A O 1
ATOM 1648 N N . TYR A 1 209 ? -4.809 -5.589 14.602 1.00 86.69 209 TYR A N 1
ATOM 1649 C CA . TYR A 1 209 ? -3.601 -6.375 14.327 1.00 86.69 209 TYR A CA 1
ATOM 1650 C C . TYR A 1 209 ? -2.319 -5.533 14.366 1.00 86.69 209 TYR A C 1
ATOM 1652 O O . TYR A 1 209 ? -1.309 -5.939 14.946 1.00 86.69 209 TYR A O 1
ATOM 1660 N N . ASN A 1 210 ? -2.336 -4.352 13.736 1.00 86.00 210 ASN A N 1
ATOM 1661 C CA . ASN A 1 210 ? -1.164 -3.480 13.727 1.00 86.00 210 ASN A CA 1
ATOM 1662 C C . ASN A 1 210 ? -0.845 -2.951 15.123 1.00 86.00 210 ASN A C 1
ATOM 1664 O O . ASN A 1 210 ? 0.335 -2.892 15.470 1.00 86.00 210 ASN A O 1
ATOM 1668 N N . PHE A 1 211 ? -1.871 -2.604 15.908 1.00 90.00 211 PHE A N 1
ATOM 1669 C CA . PHE A 1 211 ? -1.686 -2.203 17.298 1.00 90.00 211 PHE A CA 1
ATOM 1670 C C . PHE A 1 211 ? -1.007 -3.319 18.095 1.00 90.00 211 PHE A C 1
ATOM 1672 O O . PHE A 1 211 ? 0.057 -3.082 18.668 1.00 90.00 211 PHE A O 1
ATOM 1679 N N . LEU A 1 212 ? -1.549 -4.541 18.052 1.00 89.19 212 LEU A N 1
ATOM 1680 C CA . LEU A 1 212 ? -0.995 -5.702 18.758 1.00 89.19 212 LEU A CA 1
ATOM 1681 C C . LEU A 1 212 ? 0.458 -5.949 18.361 1.00 89.19 212 LEU A C 1
ATOM 1683 O O . LEU A 1 212 ? 1.319 -6.060 19.224 1.00 89.19 212 LEU A O 1
ATOM 1687 N N . LYS A 1 213 ? 0.767 -5.906 17.062 1.00 83.25 213 LYS A N 1
ATOM 1688 C CA . LYS A 1 213 ? 2.137 -6.055 16.559 1.00 83.25 213 LYS A CA 1
ATOM 1689 C C . LYS A 1 213 ? 3.102 -5.012 17.132 1.00 83.25 213 LYS A C 1
ATOM 1691 O O . LYS A 1 213 ? 4.267 -5.326 17.355 1.00 83.25 213 LYS A O 1
ATOM 1696 N N . THR A 1 214 ? 2.657 -3.770 17.314 1.00 83.69 214 THR A N 1
ATOM 1697 C CA . THR A 1 214 ? 3.499 -2.714 17.894 1.00 83.69 214 THR A CA 1
ATOM 1698 C C . THR A 1 214 ? 3.587 -2.792 19.415 1.00 83.69 214 THR A C 1
ATOM 1700 O O . THR A 1 214 ? 4.666 -2.575 19.960 1.00 83.69 214 THR A O 1
ATOM 1703 N N . ALA A 1 215 ? 2.485 -3.130 20.085 1.00 83.88 215 ALA A N 1
ATOM 1704 C CA . ALA A 1 215 ? 2.389 -3.210 21.538 1.00 83.88 215 ALA A CA 1
ATOM 1705 C C . ALA A 1 215 ? 3.091 -4.455 22.111 1.00 83.88 215 ALA A C 1
ATOM 1707 O O . ALA A 1 215 ? 3.596 -4.409 23.230 1.00 83.88 215 ALA A O 1
ATOM 1708 N N . GLN A 1 216 ? 3.150 -5.544 21.337 1.00 68.62 216 GLN A N 1
ATOM 1709 C CA . GLN A 1 216 ? 3.719 -6.842 21.717 1.00 68.62 216 GLN A CA 1
ATOM 1710 C C . GLN A 1 216 ? 5.175 -7.044 21.273 1.00 68.62 216 GLN A C 1
ATOM 1712 O O . GLN A 1 216 ? 5.663 -8.166 21.320 1.00 68.62 216 GLN A O 1
ATOM 1717 N N . ASN A 1 217 ? 5.924 -6.001 20.888 1.00 60.78 217 ASN A N 1
ATOM 1718 C CA . ASN A 1 217 ? 7.372 -6.175 20.672 1.00 60.78 217 ASN A CA 1
ATOM 1719 C C . ASN A 1 217 ? 8.111 -6.715 21.926 1.00 60.78 217 ASN A C 1
ATOM 1721 O O . ASN A 1 217 ? 9.229 -7.199 21.781 1.00 60.78 217 ASN A O 1
ATOM 1725 N N . ASP A 1 218 ? 7.456 -6.720 23.097 1.00 53.56 218 ASP A N 1
ATOM 1726 C CA . ASP A 1 218 ? 7.947 -7.300 24.354 1.00 53.56 218 ASP A CA 1
ATOM 1727 C C . ASP A 1 218 ? 7.164 -8.541 24.859 1.00 53.56 218 ASP A C 1
ATOM 1729 O O . ASP A 1 218 ? 7.513 -9.085 25.904 1.00 53.56 218 ASP A O 1
ATOM 1733 N N . LEU A 1 219 ? 6.121 -9.026 24.163 1.00 51.88 219 LEU A N 1
ATOM 1734 C CA . LEU A 1 219 ? 5.323 -10.194 24.591 1.00 51.88 219 LEU A CA 1
ATOM 1735 C C . LEU A 1 219 ? 5.142 -11.198 23.436 1.00 51.88 219 LEU A C 1
ATOM 1737 O O . LEU A 1 219 ? 4.775 -10.788 22.335 1.00 51.88 219 LEU A O 1
ATOM 1741 N N . PRO A 1 220 ? 5.372 -12.511 23.639 1.00 53.28 220 PRO A N 1
ATOM 1742 C CA . PRO A 1 220 ? 5.145 -13.505 22.592 1.00 53.28 220 PRO A CA 1
ATOM 1743 C C . PRO A 1 220 ? 3.666 -13.510 22.174 1.00 53.28 220 PRO A C 1
ATOM 1745 O O . PRO A 1 220 ? 2.776 -13.514 23.025 1.00 53.28 220 PRO A O 1
ATOM 1748 N N . LEU A 1 221 ? 3.402 -13.494 20.859 1.00 57.66 221 LEU A N 1
ATOM 1749 C CA . LEU A 1 221 ? 2.052 -13.693 20.322 1.00 57.66 221 LEU A CA 1
ATOM 1750 C C . LEU A 1 221 ? 1.494 -15.028 20.831 1.00 57.66 221 LEU A C 1
ATOM 1752 O O . LEU A 1 221 ? 2.237 -16.004 20.931 1.00 57.66 221 LEU A O 1
ATOM 1756 N N . ASN A 1 222 ? 0.188 -15.085 21.117 1.00 72.06 222 ASN A N 1
ATOM 1757 C CA . ASN A 1 222 ? -0.453 -16.369 21.389 1.00 72.06 222 ASN A CA 1
ATOM 1758 C C . ASN A 1 222 ? -0.329 -17.287 20.150 1.00 72.06 222 ASN A C 1
ATOM 1760 O O . ASN A 1 222 ? -0.258 -16.820 19.005 1.00 72.06 222 ASN A O 1
ATOM 1764 N N . ASP A 1 223 ? -0.297 -18.602 20.375 1.00 76.94 223 ASP A N 1
ATOM 1765 C CA . ASP A 1 223 ? -0.107 -19.589 19.301 1.00 76.94 223 ASP A CA 1
ATOM 1766 C C . ASP A 1 223 ? -1.185 -19.486 18.207 1.00 76.94 223 ASP A C 1
ATOM 1768 O O . ASP A 1 223 ? -0.944 -19.780 17.034 1.00 76.94 223 ASP A O 1
ATOM 1772 N N . GLU A 1 224 ? -2.376 -19.021 18.572 1.00 70.94 224 GLU A N 1
ATOM 1773 C CA . GLU A 1 224 ? -3.501 -18.822 17.666 1.00 70.94 224 GLU A CA 1
ATOM 1774 C C . GLU A 1 224 ? -3.255 -17.698 16.643 1.00 70.94 224 GLU A C 1
ATOM 1776 O O . GLU A 1 224 ? -3.394 -17.913 15.435 1.00 70.94 224 GLU A O 1
ATOM 1781 N N . LEU A 1 225 ? -2.799 -16.520 17.078 1.00 65.62 225 LEU A N 1
ATOM 1782 C CA . LEU A 1 225 ? -2.457 -15.404 16.190 1.00 65.62 225 LEU A CA 1
ATOM 1783 C C . LEU A 1 225 ? -1.243 -15.734 15.319 1.00 65.62 225 LEU A C 1
ATOM 1785 O O . LEU A 1 225 ? -1.198 -15.366 14.137 1.00 65.62 225 LEU A O 1
ATOM 1789 N N . GLU A 1 226 ? -0.274 -16.463 15.872 1.00 72.56 226 GLU A N 1
ATOM 1790 C CA . GLU A 1 226 ? 0.872 -16.994 15.131 1.00 72.56 226 GLU A CA 1
ATOM 1791 C C . GLU A 1 226 ? 0.395 -17.949 14.015 1.00 72.56 226 GLU A C 1
ATOM 1793 O O . GLU A 1 226 ? 0.862 -17.869 12.870 1.00 72.56 226 GLU A O 1
ATOM 1798 N N . ASN A 1 227 ? -0.597 -18.800 14.299 1.00 76.94 227 ASN A N 1
ATOM 1799 C CA . ASN A 1 227 ? -1.219 -19.693 13.321 1.00 76.94 227 ASN A CA 1
ATOM 1800 C C . ASN A 1 227 ? -1.991 -18.933 12.236 1.00 76.94 227 ASN A C 1
ATOM 1802 O O . ASN A 1 227 ? -1.787 -19.217 11.050 1.00 76.94 227 ASN A O 1
ATOM 1806 N N . ILE A 1 228 ? -2.792 -17.925 12.593 1.00 71.00 228 ILE A N 1
ATOM 1807 C CA . ILE A 1 228 ? -3.483 -17.053 11.624 1.00 71.00 228 ILE A CA 1
ATOM 1808 C C . ILE A 1 228 ? -2.459 -16.370 10.707 1.00 71.00 228 ILE A C 1
ATOM 1810 O O . ILE A 1 228 ? -2.605 -16.357 9.480 1.00 71.00 228 ILE A O 1
ATOM 1814 N N . ARG A 1 229 ? -1.355 -15.867 11.270 1.00 69.25 229 ARG A N 1
ATOM 1815 C CA . ARG A 1 229 ? -0.259 -15.264 10.501 1.00 69.25 229 ARG A CA 1
ATOM 1816 C C . ARG A 1 229 ? 0.382 -16.267 9.542 1.00 69.25 229 ARG A C 1
ATOM 1818 O O . ARG A 1 229 ? 0.619 -15.927 8.379 1.00 69.25 229 ARG A O 1
ATOM 1825 N N . ARG A 1 230 ? 0.648 -17.497 9.994 1.00 75.69 230 ARG A N 1
ATOM 1826 C CA . ARG A 1 230 ? 1.179 -18.578 9.144 1.00 75.69 230 ARG A CA 1
ATOM 1827 C C . ARG A 1 230 ? 0.215 -18.923 8.013 1.00 75.69 230 ARG A C 1
ATOM 1829 O O . ARG A 1 230 ? 0.660 -19.069 6.876 1.00 75.69 230 ARG A O 1
ATOM 1836 N N . GLN A 1 231 ? -1.084 -19.017 8.286 1.00 75.88 231 GLN A N 1
ATOM 1837 C CA . GLN A 1 231 ? -2.099 -19.286 7.266 1.00 75.88 231 GLN A CA 1
ATOM 1838 C C . GLN A 1 231 ? -2.191 -18.151 6.240 1.00 75.88 231 GLN A C 1
ATOM 1840 O O . GLN A 1 231 ? -2.182 -18.417 5.039 1.00 75.88 231 GLN A O 1
ATOM 1845 N N . ASN A 1 232 ? -2.180 -16.891 6.681 1.00 70.19 232 ASN A N 1
ATOM 1846 C CA . ASN A 1 232 ? -2.181 -15.732 5.786 1.00 70.19 232 ASN A CA 1
ATOM 1847 C C . ASN A 1 232 ? -0.916 -15.671 4.921 1.00 70.19 232 ASN A C 1
ATOM 1849 O O . ASN A 1 232 ? -1.000 -15.405 3.721 1.00 70.19 232 ASN A O 1
ATOM 1853 N N . ALA A 1 233 ? 0.250 -15.988 5.490 1.00 75.00 233 ALA A N 1
ATOM 1854 C CA . ALA A 1 233 ? 1.492 -16.101 4.732 1.00 75.00 233 ALA A CA 1
ATOM 1855 C C . ALA A 1 233 ? 1.427 -17.229 3.685 1.00 75.00 233 ALA A C 1
ATOM 1857 O O . ALA A 1 233 ? 1.830 -17.007 2.542 1.00 75.00 233 ALA A O 1
ATOM 1858 N N . LYS A 1 234 ? 0.868 -18.399 4.038 1.00 84.44 234 LYS A N 1
ATOM 1859 C CA . LYS A 1 234 ? 0.638 -19.521 3.108 1.00 84.44 234 LYS A CA 1
ATOM 1860 C C . LYS A 1 234 ? -0.326 -19.144 1.985 1.00 84.44 234 LYS A C 1
ATOM 1862 O O . LYS A 1 234 ? 0.005 -19.363 0.826 1.00 84.44 234 LYS A O 1
ATOM 1867 N N . ARG A 1 235 ? -1.468 -18.522 2.297 1.00 72.75 235 ARG A N 1
ATOM 1868 C CA . ARG A 1 235 ? -2.432 -18.032 1.293 1.00 72.75 235 ARG A CA 1
ATOM 1869 C C . ARG A 1 235 ? -1.776 -17.024 0.349 1.00 72.75 235 ARG A C 1
ATOM 1871 O O . ARG A 1 235 ? -1.897 -17.147 -0.863 1.00 72.75 235 ARG A O 1
ATOM 1878 N N . ALA A 1 236 ? -1.018 -16.065 0.882 1.00 72.12 236 ALA A N 1
ATOM 1879 C CA . ALA A 1 236 ? -0.288 -15.095 0.067 1.00 72.12 236 ALA A CA 1
ATOM 1880 C C . ALA A 1 236 ? 0.786 -15.751 -0.821 1.00 72.12 236 ALA A C 1
ATOM 1882 O O . ALA A 1 236 ? 1.052 -15.282 -1.926 1.00 72.12 236 ALA A O 1
ATOM 1883 N N . ASP A 1 237 ? 1.437 -16.815 -0.354 1.00 84.06 237 ASP A N 1
ATOM 1884 C CA . ASP A 1 237 ? 2.395 -17.598 -1.138 1.00 84.06 237 ASP A CA 1
ATOM 1885 C C . ASP A 1 237 ? 1.723 -18.416 -2.246 1.00 84.06 237 ASP A C 1
ATOM 1887 O O . ASP A 1 237 ? 2.127 -18.310 -3.400 1.00 84.06 237 ASP A O 1
ATOM 1891 N N . GLN A 1 238 ? 0.629 -19.115 -1.935 1.00 82.00 238 GLN A N 1
ATOM 1892 C CA . GLN A 1 238 ? -0.194 -19.842 -2.908 1.00 82.00 238 GLN A CA 1
ATOM 1893 C C . GLN A 1 238 ? -0.734 -18.920 -4.002 1.00 82.00 238 GLN A C 1
ATOM 1895 O O . GLN A 1 238 ? -0.680 -19.264 -5.180 1.00 82.00 238 GLN A O 1
ATOM 1900 N N . THR A 1 239 ? -1.190 -17.720 -3.640 1.00 70.38 239 THR A N 1
ATOM 1901 C CA . THR A 1 239 ? -1.600 -16.697 -4.609 1.00 70.38 239 THR A CA 1
ATOM 1902 C C . THR A 1 239 ? -0.426 -16.291 -5.503 1.00 70.38 239 THR A C 1
ATOM 1904 O O . THR A 1 239 ? -0.569 -16.241 -6.723 1.00 70.38 239 THR A O 1
ATOM 1907 N N . ARG A 1 240 ? 0.768 -16.057 -4.939 1.00 78.38 240 ARG A N 1
ATOM 1908 C CA . ARG A 1 240 ? 1.967 -15.739 -5.737 1.00 78.38 240 ARG A CA 1
ATOM 1909 C C . ARG A 1 240 ? 2.358 -16.882 -6.673 1.00 78.38 240 ARG A C 1
ATOM 1911 O O . ARG A 1 240 ? 2.730 -16.598 -7.806 1.00 78.38 240 ARG A O 1
ATOM 1918 N N . LEU A 1 241 ? 2.241 -18.131 -6.229 1.00 83.75 241 LEU A N 1
ATOM 1919 C CA . LEU A 1 241 ? 2.484 -19.319 -7.046 1.00 83.75 241 LEU A CA 1
ATOM 1920 C C . LEU A 1 241 ? 1.475 -19.414 -8.197 1.00 83.75 241 LEU A C 1
ATOM 1922 O O . LEU A 1 241 ? 1.878 -19.486 -9.353 1.00 83.75 241 LEU A O 1
ATOM 1926 N N . LYS A 1 242 ? 0.173 -19.331 -7.894 1.00 77.00 242 LYS A N 1
ATOM 1927 C CA . LYS A 1 242 ? -0.918 -19.408 -8.879 1.00 77.00 242 LYS A CA 1
ATOM 1928 C C . LYS A 1 242 ? -0.794 -18.350 -9.976 1.00 77.00 242 LYS A C 1
ATOM 1930 O O . LYS A 1 242 ? -1.109 -18.623 -11.128 1.00 77.00 242 LYS A O 1
ATOM 1935 N N . HIS A 1 243 ? -0.346 -17.148 -9.621 1.00 72.56 243 HIS A N 1
ATOM 1936 C CA . HIS A 1 243 ? -0.193 -16.040 -10.564 1.00 72.56 243 HIS A CA 1
ATOM 1937 C C . HIS A 1 243 ? 1.215 -15.923 -11.168 1.00 72.56 243 HIS A C 1
ATOM 1939 O O . HIS A 1 243 ? 1.464 -14.958 -11.889 1.00 72.56 243 HIS A O 1
ATOM 1945 N N . GLY A 1 244 ? 2.141 -16.843 -10.864 1.00 77.62 244 GLY A N 1
ATOM 1946 C CA . GLY A 1 244 ? 3.520 -16.774 -11.355 1.00 77.62 244 GLY A CA 1
ATOM 1947 C C . GLY A 1 244 ? 4.206 -15.454 -10.986 1.00 77.62 244 GLY A C 1
ATOM 1948 O O . GLY A 1 244 ? 4.779 -14.783 -11.837 1.00 77.62 244 GLY A O 1
ATOM 1949 N N . LEU A 1 245 ? 4.091 -15.016 -9.729 1.00 74.94 245 LEU A N 1
ATOM 1950 C CA . LEU A 1 245 ? 4.625 -13.741 -9.239 1.00 74.94 245 LEU A CA 1
ATOM 1951 C C . LEU A 1 245 ? 5.832 -13.945 -8.321 1.00 74.94 245 LEU A C 1
ATOM 1953 O O . LEU A 1 245 ? 6.000 -14.975 -7.665 1.00 74.94 245 LEU A O 1
ATOM 1957 N N . GLY A 1 246 ? 6.655 -12.905 -8.175 1.00 78.88 246 GLY A N 1
ATOM 1958 C CA . GLY A 1 246 ? 7.767 -12.928 -7.228 1.00 78.88 246 GLY A CA 1
ATOM 1959 C C . GLY A 1 246 ? 8.821 -13.963 -7.609 1.00 78.88 246 GLY A C 1
ATOM 1960 O O . GLY A 1 246 ? 9.433 -13.862 -8.665 1.00 78.88 246 GLY A O 1
ATOM 1961 N N . ILE A 1 247 ? 9.055 -14.928 -6.717 1.00 75.25 247 ILE A N 1
ATOM 1962 C CA . ILE A 1 247 ? 10.014 -16.022 -6.942 1.00 75.25 247 ILE A CA 1
ATOM 1963 C C . ILE A 1 247 ? 9.487 -17.089 -7.911 1.00 75.25 247 ILE A C 1
ATOM 1965 O O . ILE A 1 247 ? 10.279 -17.890 -8.390 1.00 75.25 247 ILE A O 1
ATOM 1969 N N . TYR A 1 248 ? 8.180 -17.083 -8.190 1.00 77.38 248 TYR A N 1
ATOM 1970 C CA . TYR A 1 248 ? 7.504 -18.034 -9.077 1.00 77.38 248 TYR A CA 1
ATOM 1971 C C . TYR A 1 248 ? 7.304 -17.489 -10.496 1.00 77.38 248 TYR A C 1
ATOM 1973 O O . TYR A 1 248 ? 6.709 -18.160 -11.327 1.00 77.38 248 TYR A O 1
ATOM 1981 N N . ALA A 1 249 ? 7.758 -16.264 -10.767 1.00 75.06 249 ALA A N 1
ATOM 1982 C CA . ALA A 1 249 ? 7.703 -15.684 -12.101 1.00 75.06 249 ALA A CA 1
ATOM 1983 C C . ALA A 1 249 ? 8.763 -16.311 -13.013 1.00 75.06 249 ALA A C 1
ATOM 1985 O O . ALA A 1 249 ? 9.930 -16.446 -12.622 1.00 75.06 249 ALA A O 1
ATOM 1986 N N . ASP A 1 250 ? 8.365 -16.645 -14.241 1.00 63.97 250 ASP A N 1
ATOM 1987 C CA . ASP A 1 250 ? 9.268 -17.203 -15.245 1.00 63.97 250 ASP A CA 1
ATOM 1988 C C . ASP A 1 250 ? 10.460 -16.270 -15.497 1.00 63.97 250 ASP A C 1
ATOM 1990 O O . ASP A 1 250 ? 10.324 -15.057 -15.671 1.00 63.97 250 ASP A O 1
ATOM 1994 N N . GLY A 1 251 ? 11.666 -16.842 -15.460 1.00 68.25 251 GLY A N 1
ATOM 1995 C CA . GLY A 1 251 ? 12.924 -16.111 -15.642 1.00 68.25 251 GLY A CA 1
ATOM 1996 C C . GLY A 1 251 ? 13.458 -15.371 -14.405 1.00 68.25 251 GLY A C 1
ATOM 1997 O O . GLY A 1 251 ? 14.516 -14.744 -14.484 1.00 68.25 251 GLY A O 1
ATOM 1998 N N . VAL A 1 252 ? 12.796 -15.456 -13.242 1.00 56.16 252 VAL A N 1
ATOM 1999 C CA . VAL A 1 252 ? 13.206 -14.737 -12.010 1.00 56.16 252 VAL A CA 1
ATOM 2000 C C . VAL A 1 252 ? 14.146 -15.562 -11.111 1.00 56.16 252 VAL A C 1
ATOM 2002 O O . VAL A 1 252 ? 14.631 -15.105 -10.071 1.00 56.16 252 VAL A O 1
ATOM 2005 N N . SER A 1 253 ? 14.527 -16.758 -11.556 1.00 54.84 253 SER A N 1
ATOM 2006 C CA . SER A 1 253 ? 15.579 -17.548 -10.922 1.00 54.84 253 SER A CA 1
ATOM 2007 C C . SER A 1 253 ? 16.971 -16.977 -11.271 1.00 54.84 253 SER A C 1
ATOM 2009 O O . SER A 1 253 ? 17.512 -17.120 -12.365 1.00 54.84 253 SER A O 1
ATOM 2011 N N . SER A 1 254 ? 17.558 -16.310 -10.272 1.00 51.84 254 SER A N 1
ATOM 2012 C CA . SER A 1 254 ? 18.987 -16.025 -10.036 1.00 51.84 254 SER A CA 1
ATOM 2013 C C . SER A 1 254 ? 19.697 -14.794 -10.640 1.00 51.84 254 SER A C 1
ATOM 2015 O O . SER A 1 254 ? 20.700 -14.395 -10.043 1.00 51.84 254 SER A O 1
ATOM 2017 N N . LYS A 1 255 ? 19.232 -14.108 -11.701 1.00 54.16 255 LYS A N 1
ATOM 2018 C CA . LYS A 1 255 ? 19.965 -12.913 -12.223 1.00 54.16 255 LYS A CA 1
ATOM 2019 C C . LYS A 1 255 ? 19.144 -11.682 -12.641 1.00 54.16 255 LYS A C 1
ATOM 2021 O O . LYS A 1 255 ? 19.718 -10.597 -12.712 1.00 54.16 255 LYS A O 1
ATOM 2026 N N . GLY A 1 256 ? 17.837 -11.799 -12.862 1.00 47.47 256 GLY A N 1
ATOM 2027 C CA . GLY A 1 256 ? 16.951 -10.672 -13.185 1.00 47.47 256 GLY A CA 1
ATOM 2028 C C . GLY A 1 256 ? 16.143 -10.230 -11.967 1.00 47.47 256 GLY A C 1
ATOM 2029 O O . GLY A 1 256 ? 15.770 -11.060 -11.144 1.00 47.47 256 GLY A O 1
ATOM 2030 N N . GLY A 1 257 ? 15.907 -8.927 -11.805 1.00 48.81 257 GLY A N 1
ATOM 2031 C CA . GLY A 1 257 ? 15.164 -8.371 -10.669 1.00 48.81 257 GLY A CA 1
ATOM 2032 C C . GLY A 1 257 ? 13.812 -9.055 -10.429 1.00 48.81 257 GLY A C 1
ATOM 2033 O O . GLY A 1 257 ? 13.134 -9.463 -11.366 1.00 48.81 257 GLY A O 1
ATOM 2034 N N . ARG A 1 258 ? 13.424 -9.166 -9.152 1.00 45.81 258 ARG A N 1
ATOM 2035 C CA . ARG A 1 258 ? 12.151 -9.766 -8.730 1.00 45.81 258 ARG A CA 1
ATOM 2036 C C . ARG A 1 258 ? 10.978 -9.083 -9.439 1.00 45.81 258 ARG A C 1
ATOM 2038 O O . ARG A 1 258 ? 10.746 -7.896 -9.204 1.00 45.81 258 ARG A O 1
ATOM 2045 N N . ALA A 1 259 ? 10.208 -9.832 -10.229 1.00 48.94 259 ALA A N 1
ATOM 2046 C CA . ALA A 1 259 ? 8.864 -9.414 -10.615 1.00 48.94 259 ALA A CA 1
ATOM 2047 C C . ALA A 1 259 ? 8.076 -9.115 -9.328 1.00 48.94 259 ALA A C 1
ATOM 2049 O O . ALA A 1 259 ? 8.113 -9.903 -8.380 1.00 48.94 259 ALA A O 1
ATOM 2050 N N . SER A 1 260 ? 7.445 -7.941 -9.227 1.00 50.62 260 SER A N 1
ATOM 2051 C CA . SER A 1 260 ? 6.812 -7.517 -7.973 1.00 50.62 260 SER A CA 1
ATOM 2052 C C . SER A 1 260 ? 5.775 -8.552 -7.531 1.00 50.62 260 SER A C 1
ATOM 2054 O O . SER A 1 260 ? 4.877 -8.878 -8.299 1.00 50.62 260 SER A O 1
ATOM 2056 N N . ALA A 1 261 ? 5.878 -9.023 -6.290 1.00 47.00 261 ALA A N 1
ATOM 2057 C CA . ALA A 1 261 ? 5.060 -10.084 -5.701 1.00 47.00 261 ALA A CA 1
ATOM 2058 C C . ALA A 1 261 ? 3.573 -9.726 -5.480 1.00 47.00 261 ALA A C 1
ATOM 2060 O O . ALA A 1 261 ? 2.873 -10.430 -4.761 1.00 47.00 261 ALA A O 1
ATOM 2061 N N . ALA A 1 262 ? 3.105 -8.606 -6.029 1.00 53.53 262 ALA A N 1
ATOM 2062 C CA . ALA A 1 262 ? 1.756 -8.116 -5.812 1.00 53.53 262 ALA A CA 1
ATOM 2063 C C . ALA A 1 262 ? 0.803 -8.717 -6.851 1.00 53.53 262 ALA A C 1
ATOM 2065 O O . ALA A 1 262 ? 1.060 -8.618 -8.052 1.00 53.53 262 ALA A O 1
ATOM 2066 N N . THR A 1 263 ? -0.287 -9.311 -6.375 1.00 50.28 263 THR A N 1
ATOM 2067 C CA . THR A 1 263 ? -1.394 -9.833 -7.182 1.00 50.28 263 THR A CA 1
ATOM 2068 C C . THR A 1 263 ? -2.016 -8.712 -8.028 1.00 50.28 263 THR A C 1
ATOM 2070 O O . THR A 1 263 ? -2.048 -7.559 -7.573 1.00 50.28 263 THR A O 1
ATOM 2073 N N . PRO A 1 264 ? -2.490 -8.989 -9.255 1.00 54.59 264 PRO A N 1
ATOM 2074 C CA . PRO A 1 264 ? -3.440 -8.109 -9.927 1.00 54.59 264 PRO A CA 1
ATOM 2075 C C . PRO A 1 264 ? -4.659 -7.944 -9.013 1.00 54.59 264 PRO A C 1
ATOM 2077 O O . PRO A 1 264 ? -5.206 -8.928 -8.524 1.00 54.59 264 PRO A O 1
ATOM 2080 N N . SER A 1 265 ? -5.035 -6.711 -8.702 1.00 63.16 265 SER A N 1
ATOM 2081 C CA . SER A 1 265 ? -6.251 -6.417 -7.948 1.00 63.16 265 SER A CA 1
ATOM 2082 C C . SER A 1 265 ? -7.004 -5.331 -8.686 1.00 63.16 265 SER A C 1
ATOM 2084 O O . SER A 1 265 ? -6.372 -4.471 -9.299 1.00 63.16 265 SER A O 1
ATOM 2086 N N . VAL A 1 266 ? -8.333 -5.315 -8.567 1.00 55.72 266 VAL A N 1
ATOM 2087 C CA . VAL A 1 266 ? -9.176 -4.249 -9.136 1.00 55.72 266 VAL A CA 1
ATOM 2088 C C . VAL A 1 266 ? -8.632 -2.873 -8.743 1.00 55.72 266 VAL A C 1
ATOM 2090 O O . VAL A 1 266 ? -8.527 -1.972 -9.565 1.00 55.72 266 VAL A O 1
ATOM 2093 N N . GLN A 1 267 ? -8.159 -2.723 -7.504 1.00 58.09 267 GLN A N 1
ATOM 2094 C CA . GLN A 1 267 ? -7.569 -1.473 -7.035 1.00 58.09 267 GLN A CA 1
ATOM 2095 C C . GLN A 1 267 ? -6.220 -1.136 -7.680 1.00 58.09 267 GLN A C 1
ATOM 2097 O O . GLN A 1 267 ? -5.886 0.040 -7.842 1.00 58.09 267 GLN A O 1
ATOM 2102 N N . ARG A 1 268 ? -5.430 -2.140 -8.066 1.00 63.53 268 ARG A N 1
ATOM 2103 C CA . ARG A 1 268 ? -4.204 -1.942 -8.839 1.00 63.53 268 ARG A CA 1
ATOM 2104 C C . ARG A 1 268 ? -4.512 -1.587 -10.286 1.00 63.53 268 ARG A C 1
ATOM 2106 O O . ARG A 1 268 ? -3.815 -0.731 -10.818 1.00 63.53 268 ARG A O 1
ATOM 2113 N N . ASP A 1 269 ? -5.545 -2.175 -10.875 1.00 63.50 269 ASP A N 1
ATOM 2114 C CA . ASP A 1 269 ? -5.999 -1.844 -12.227 1.00 63.50 269 ASP A CA 1
ATOM 2115 C C . ASP A 1 269 ? -6.547 -0.416 -12.270 1.00 63.50 269 ASP A C 1
ATOM 2117 O O . ASP A 1 269 ? -6.157 0.360 -13.136 1.00 63.50 269 ASP A O 1
ATOM 2121 N N . LEU A 1 270 ? -7.316 -0.009 -11.254 1.00 64.25 270 LEU A N 1
ATOM 2122 C CA . LEU A 1 270 ? -7.725 1.384 -11.045 1.00 64.25 270 LEU A CA 1
ATOM 2123 C C . LEU A 1 270 ? -6.516 2.307 -10.832 1.00 64.25 270 LEU A C 1
ATOM 2125 O O . LEU A 1 270 ? -6.432 3.370 -11.439 1.00 64.25 270 LEU A O 1
ATOM 2129 N N . SER A 1 271 ? -5.528 1.889 -10.031 1.00 67.88 271 SER A N 1
ATOM 2130 C CA . SER A 1 271 ? -4.287 2.659 -9.830 1.00 67.88 271 SER A CA 1
ATOM 2131 C C . SER A 1 271 ? -3.436 2.748 -11.100 1.00 67.88 271 SER A C 1
ATOM 2133 O O . SER A 1 271 ? -2.690 3.709 -11.282 1.00 67.88 271 SER A O 1
ATOM 2135 N N . HIS A 1 272 ? -3.494 1.734 -11.961 1.00 70.31 272 HIS A N 1
ATOM 2136 C CA . HIS A 1 272 ? -2.815 1.711 -13.247 1.00 70.31 272 HIS A CA 1
ATOM 2137 C C . HIS A 1 272 ? -3.543 2.620 -14.241 1.00 70.31 272 HIS A C 1
ATOM 2139 O O . HIS A 1 272 ? -2.887 3.450 -14.866 1.00 70.31 272 HIS A O 1
ATOM 2145 N N . GLY A 1 273 ? -4.877 2.549 -14.300 1.00 71.06 273 GLY A N 1
ATOM 2146 C CA . GLY A 1 273 ? -5.741 3.478 -15.030 1.00 71.06 273 GLY A CA 1
ATOM 2147 C C . GLY A 1 273 ? -5.492 4.934 -14.633 1.00 71.06 273 GLY A C 1
ATOM 2148 O O . GLY A 1 273 ? -5.287 5.769 -15.505 1.00 71.06 273 GLY A O 1
ATOM 2149 N N . ALA A 1 274 ? -5.349 5.217 -13.336 1.00 67.94 274 ALA A N 1
ATOM 2150 C CA . ALA A 1 274 ? -5.033 6.553 -12.821 1.00 67.94 274 ALA A CA 1
ATOM 2151 C C . ALA A 1 274 ? -3.653 7.091 -13.250 1.00 67.94 274 ALA A C 1
ATOM 2153 O O . ALA A 1 274 ? -3.411 8.293 -13.209 1.00 67.94 274 ALA A O 1
ATOM 2154 N N . ARG A 1 275 ? -2.724 6.215 -13.655 1.00 79.62 275 ARG A N 1
ATOM 2155 C CA . ARG A 1 275 ? -1.410 6.608 -14.197 1.00 79.62 275 ARG A CA 1
ATOM 2156 C C . ARG A 1 275 ? -1.409 6.721 -15.718 1.00 79.62 275 ARG A C 1
ATOM 2158 O O . ARG A 1 275 ? -0.400 7.139 -16.292 1.00 79.62 275 ARG A O 1
ATOM 2165 N N . MET A 1 276 ? -2.484 6.304 -16.383 1.00 88.38 276 MET A N 1
ATOM 2166 C CA . MET A 1 276 ? -2.595 6.425 -17.827 1.00 88.38 276 MET A CA 1
ATOM 2167 C C . MET A 1 276 ? -2.864 7.873 -18.216 1.00 88.38 276 MET A C 1
ATOM 2169 O O . MET A 1 276 ? -3.540 8.624 -17.523 1.00 88.38 276 MET A O 1
ATOM 2173 N N . GLN A 1 277 ? -2.348 8.255 -19.378 1.00 90.69 277 GLN A N 1
ATOM 2174 C CA . GLN A 1 277 ? -2.698 9.535 -19.980 1.00 90.69 277 GLN A CA 1
ATOM 2175 C C . GLN A 1 277 ? -4.176 9.513 -20.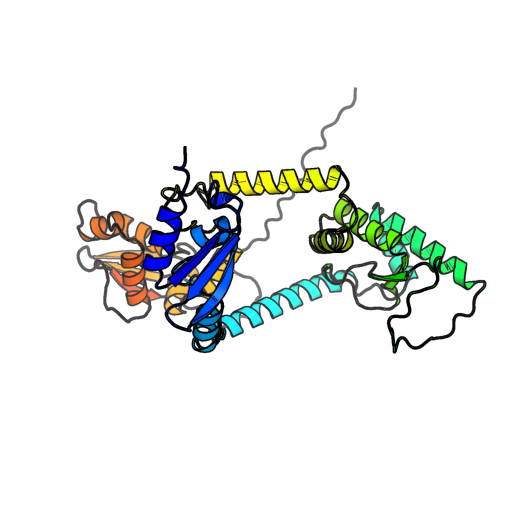412 1.00 90.69 277 GLN A C 1
ATOM 2177 O O . GLN A 1 277 ? -4.618 8.469 -20.906 1.00 90.69 277 GLN A O 1
ATOM 2182 N N . PRO A 1 278 ? -4.919 10.633 -20.310 1.00 93.38 278 PRO A N 1
ATOM 2183 C CA . PRO A 1 278 ? -6.364 10.653 -20.549 1.00 93.38 278 PRO A CA 1
ATOM 2184 C C . PRO A 1 278 ? -6.818 10.022 -21.876 1.00 93.38 278 PRO A C 1
ATOM 2186 O O . PRO A 1 278 ? -7.743 9.216 -21.839 1.00 93.38 278 PRO A O 1
ATOM 2189 N N . PRO A 1 279 ? -6.152 10.242 -23.033 1.00 95.12 279 PRO A N 1
ATOM 2190 C CA . PRO A 1 279 ? -6.566 9.604 -24.288 1.00 95.12 279 PRO A CA 1
ATOM 2191 C C . PRO A 1 279 ? -6.467 8.073 -24.263 1.00 95.12 279 PRO A C 1
ATOM 2193 O O . PRO A 1 279 ? -7.243 7.382 -24.917 1.00 95.12 279 PRO A O 1
ATOM 2196 N N . VAL A 1 280 ? -5.506 7.536 -23.504 1.00 95.94 280 VAL A N 1
ATOM 2197 C CA . VAL A 1 280 ? -5.304 6.090 -23.355 1.00 95.94 280 VAL A CA 1
ATOM 2198 C C . VAL A 1 280 ? -6.340 5.510 -22.402 1.00 95.94 280 VAL A C 1
ATOM 2200 O O . VAL A 1 280 ? -6.969 4.509 -22.727 1.00 95.94 280 VAL A O 1
ATOM 2203 N N . TYR A 1 281 ? -6.537 6.163 -21.254 1.00 93.44 281 TYR A N 1
ATOM 2204 C CA . TYR A 1 281 ? -7.568 5.784 -20.291 1.00 93.44 281 TYR A CA 1
ATOM 2205 C C . TYR A 1 281 ? -8.945 5.753 -20.960 1.00 93.44 281 TYR A C 1
ATOM 2207 O O . TYR A 1 281 ? -9.652 4.752 -20.899 1.00 93.44 281 TYR A O 1
ATOM 2215 N N . ASN A 1 282 ? -9.278 6.811 -21.691 1.00 93.94 282 ASN A N 1
ATOM 2216 C CA . ASN A 1 282 ? -10.562 6.945 -22.348 1.00 93.94 282 ASN A CA 1
ATOM 2217 C C . ASN A 1 282 ? -10.824 5.840 -23.378 1.00 93.94 282 ASN A C 1
ATOM 2219 O O . ASN A 1 282 ? -11.890 5.230 -23.371 1.00 93.94 282 ASN A O 1
ATOM 2223 N N . ALA A 1 283 ? -9.828 5.518 -24.204 1.00 95.81 283 ALA A N 1
ATOM 2224 C CA . ALA A 1 283 ? -9.954 4.482 -25.226 1.00 95.81 283 ALA A CA 1
ATOM 2225 C C . ALA A 1 283 ? -10.192 3.076 -24.654 1.00 95.81 283 ALA A C 1
ATOM 2227 O O . ALA A 1 283 ? -10.846 2.254 -25.298 1.00 95.81 283 ALA A O 1
ATOM 2228 N N . LEU A 1 284 ? -9.643 2.799 -23.468 1.00 94.44 284 LEU A N 1
ATOM 2229 C CA . LEU A 1 284 ? -9.764 1.510 -22.788 1.00 94.44 284 LEU A CA 1
ATOM 2230 C C . LEU A 1 284 ? -11.061 1.426 -21.963 1.00 94.44 284 LEU A C 1
ATOM 2232 O O . LEU A 1 284 ? -11.800 0.445 -22.027 1.00 94.44 284 LEU A O 1
ATOM 2236 N N . TYR A 1 285 ? -11.394 2.479 -21.215 1.00 90.88 285 TYR A N 1
ATOM 2237 C CA . TYR A 1 285 ? -12.506 2.444 -20.261 1.00 90.88 285 TYR A CA 1
ATOM 2238 C C . TYR A 1 285 ? -13.842 2.921 -20.840 1.00 90.88 285 TYR A C 1
ATOM 2240 O O . TYR A 1 285 ? -14.877 2.388 -20.441 1.00 90.88 285 TYR A O 1
ATOM 2248 N N . PHE A 1 286 ? -13.838 3.843 -21.806 1.00 93.38 286 PHE A N 1
ATOM 2249 C CA . PHE A 1 286 ? -15.046 4.354 -22.477 1.00 93.38 286 PHE A CA 1
ATOM 2250 C C . PHE A 1 286 ? -15.197 3.852 -23.919 1.00 93.38 286 PHE A C 1
ATOM 2252 O O . PHE A 1 286 ? -16.175 4.173 -24.589 1.00 93.38 286 PHE A O 1
ATOM 2259 N N . GLY A 1 287 ? -14.266 3.015 -24.378 1.00 96.38 287 GLY A N 1
ATOM 2260 C CA . GLY A 1 287 ? -14.305 2.385 -25.690 1.00 96.38 287 GLY A CA 1
ATOM 2261 C C . GLY A 1 287 ? -13.509 3.134 -26.757 1.00 96.38 287 GLY A C 1
ATOM 2262 O O . GLY A 1 287 ? -13.084 4.279 -26.591 1.00 96.38 287 GLY A O 1
ATOM 2263 N N . SER A 1 288 ? -13.267 2.459 -27.877 1.00 97.94 288 SER A N 1
ATOM 2264 C CA . SER A 1 288 ? -12.521 3.017 -29.008 1.00 97.94 288 SER A CA 1
ATOM 2265 C C . SER A 1 288 ? -12.858 2.312 -30.320 1.00 97.94 288 SER A C 1
ATOM 2267 O O . SER A 1 288 ? -13.253 1.147 -30.327 1.00 97.94 288 SER A O 1
ATOM 2269 N N . LYS A 1 289 ? -12.691 3.021 -31.442 1.00 98.31 289 LYS A N 1
ATOM 2270 C CA . LYS A 1 289 ? -12.838 2.473 -32.799 1.00 98.31 289 LYS A CA 1
ATOM 2271 C C . LYS A 1 289 ? -11.513 2.537 -33.534 1.00 98.31 289 LYS A C 1
ATOM 2273 O O . LYS A 1 289 ? -10.827 3.564 -33.517 1.00 98.31 289 LYS A O 1
ATOM 2278 N N . TRP A 1 290 ? -11.180 1.438 -34.191 1.00 98.38 290 TRP A N 1
ATOM 2279 C CA . TRP A 1 290 ? -9.913 1.236 -34.871 1.00 98.38 290 TRP A CA 1
ATOM 2280 C C . TRP A 1 290 ? -10.135 0.793 -36.311 1.00 98.38 290 TRP A C 1
ATOM 2282 O O . TRP A 1 290 ? -11.055 0.034 -36.612 1.00 98.38 290 TRP A O 1
ATOM 2292 N N . PHE A 1 291 ? -9.262 1.266 -37.195 1.00 98.19 291 PHE A N 1
ATOM 2293 C CA . PHE A 1 291 ? -9.251 0.942 -38.616 1.00 98.19 291 PHE A CA 1
ATOM 2294 C C . PHE A 1 291 ? -7.861 0.473 -39.041 1.00 98.19 291 PHE A C 1
ATOM 2296 O O . PHE A 1 291 ? -6.868 1.163 -38.785 1.00 98.19 291 PHE A O 1
ATOM 2303 N N . HIS A 1 292 ? -7.779 -0.678 -39.703 1.00 98.56 292 HIS A N 1
ATOM 2304 C CA . HIS A 1 292 ? -6.530 -1.208 -40.236 1.00 98.56 292 HIS A CA 1
ATOM 2305 C C . HIS A 1 292 ? -6.387 -0.895 -41.730 1.00 98.56 292 HIS A C 1
ATOM 2307 O O . HIS A 1 292 ? -7.157 -1.375 -42.559 1.00 98.56 292 HIS A O 1
ATOM 2313 N N . LYS A 1 293 ? -5.354 -0.127 -42.094 1.00 98.00 293 LYS A N 1
ATOM 2314 C CA . LYS A 1 293 ? -5.200 0.456 -43.441 1.00 98.00 293 LYS A CA 1
ATOM 2315 C C . LYS A 1 293 ? -5.080 -0.552 -44.586 1.00 98.00 293 LYS A C 1
ATOM 2317 O O . LYS A 1 293 ? -5.497 -0.242 -45.690 1.00 98.00 293 LYS A O 1
ATOM 2322 N N . GLN A 1 294 ? -4.446 -1.702 -44.358 1.00 97.50 294 GLN A N 1
ATOM 2323 C CA . GLN A 1 294 ? -4.138 -2.654 -45.439 1.00 97.50 294 GLN A CA 1
ATOM 2324 C C . GLN A 1 294 ? -5.276 -3.638 -45.707 1.00 97.50 294 GLN A C 1
ATOM 2326 O O . GLN A 1 294 ? -5.453 -4.078 -46.834 1.00 97.50 294 GLN A O 1
ATOM 2331 N N . THR A 1 295 ? -6.020 -4.008 -44.666 1.00 97.50 295 THR A N 1
ATOM 2332 C CA . THR A 1 295 ? -7.081 -5.025 -44.746 1.00 97.50 295 THR A CA 1
ATOM 2333 C C . THR A 1 295 ? -8.474 -4.410 -44.736 1.00 97.50 295 THR A C 1
ATOM 2335 O O . THR A 1 295 ? -9.454 -5.135 -44.847 1.00 97.50 295 THR A O 1
ATOM 2338 N N . SER A 1 296 ? -8.566 -3.091 -44.542 1.00 97.56 296 SER A N 1
ATOM 2339 C CA . SER A 1 296 ? -9.817 -2.365 -44.314 1.00 97.56 296 SER A CA 1
ATOM 2340 C C . SER A 1 296 ? -10.649 -2.929 -43.152 1.00 97.56 296 SER A C 1
ATOM 2342 O O . SER A 1 296 ? -11.865 -2.770 -43.113 1.00 97.56 296 SER A O 1
ATOM 2344 N N . THR A 1 297 ? -10.003 -3.599 -42.192 1.00 98.00 297 THR A N 1
ATOM 2345 C CA . THR A 1 297 ? -10.667 -4.169 -41.014 1.00 98.00 297 THR A CA 1
ATOM 2346 C C . THR A 1 297 ? -11.042 -3.060 -40.036 1.00 98.00 297 THR A C 1
ATOM 2348 O O . THR A 1 297 ? -10.208 -2.210 -39.710 1.00 98.00 297 THR A O 1
ATOM 2351 N N . HIS A 1 298 ? -12.271 -3.104 -39.523 1.00 98.31 298 HIS A N 1
ATOM 2352 C CA . HIS A 1 298 ? -12.756 -2.219 -38.468 1.00 98.31 298 HIS A CA 1
ATOM 2353 C C . HIS A 1 298 ? -12.987 -3.004 -37.179 1.00 98.31 298 HIS A C 1
ATOM 2355 O O . HIS A 1 298 ? -13.543 -4.100 -37.213 1.00 98.31 298 HIS A O 1
ATOM 2361 N N . VAL A 1 299 ? -12.582 -2.430 -36.048 1.00 98.00 299 VAL A N 1
ATOM 2362 C CA . VAL A 1 299 ? -12.809 -3.010 -34.720 1.00 98.00 299 VAL A CA 1
ATOM 2363 C C . VAL A 1 299 ? -13.357 -1.935 -33.798 1.00 98.00 299 VAL A C 1
ATOM 2365 O O . VAL A 1 299 ? -12.816 -0.830 -33.727 1.00 98.00 299 VAL A O 1
ATOM 2368 N N . GLU A 1 300 ? -14.434 -2.260 -33.093 1.00 98.06 300 GLU A N 1
ATOM 2369 C CA . GLU A 1 300 ? -15.038 -1.414 -32.069 1.00 98.06 300 GLU A CA 1
ATOM 2370 C C . GLU A 1 300 ? -14.938 -2.114 -30.718 1.00 98.06 300 GLU A C 1
ATOM 2372 O O . GLU A 1 300 ? -15.373 -3.255 -30.562 1.00 98.06 300 GLU A O 1
ATOM 2377 N N . PHE A 1 301 ? -14.373 -1.410 -29.743 1.00 97.31 301 PHE A N 1
ATOM 2378 C CA . PHE A 1 301 ? -14.316 -1.846 -28.358 1.00 97.31 301 PHE A CA 1
ATOM 2379 C C . PHE A 1 301 ? -15.336 -1.065 -27.546 1.00 97.31 301 PHE A C 1
ATOM 2381 O O . PHE A 1 301 ? -15.277 0.167 -27.487 1.00 97.31 301 PHE A O 1
ATOM 2388 N N . LYS A 1 302 ? -16.255 -1.787 -26.906 1.00 95.94 302 LYS A N 1
ATOM 2389 C CA . LYS A 1 302 ? -17.231 -1.212 -25.977 1.00 95.94 302 LYS A CA 1
ATOM 2390 C C . LYS A 1 302 ? -16.540 -0.750 -24.683 1.00 95.94 302 LYS A C 1
ATOM 2392 O O . LYS A 1 302 ? -15.452 -1.243 -24.364 1.00 95.94 302 LYS A O 1
ATOM 2397 N N . PRO A 1 303 ? -17.160 0.163 -23.910 1.00 94.31 303 PRO A N 1
ATOM 2398 C CA . PRO A 1 303 ? -16.664 0.543 -22.590 1.00 94.31 303 PRO A CA 1
ATOM 2399 C C . PRO A 1 303 ? -16.299 -0.681 -21.742 1.00 94.31 303 PRO A C 1
ATOM 2401 O O . PRO A 1 303 ? -17.083 -1.625 -21.645 1.00 94.31 303 PRO A O 1
ATOM 2404 N N . ARG A 1 304 ? -15.101 -0.666 -21.146 1.00 88.19 304 ARG A N 1
ATOM 2405 C CA . ARG A 1 304 ? -14.539 -1.734 -20.292 1.00 88.19 304 ARG A CA 1
ATOM 2406 C C . ARG A 1 304 ? -14.338 -3.108 -20.948 1.00 88.19 304 ARG A C 1
ATOM 2408 O O . ARG A 1 304 ? -13.942 -4.036 -20.249 1.00 88.19 304 ARG A O 1
ATOM 2415 N N . GLN A 1 305 ? -14.531 -3.255 -22.260 1.00 92.75 305 GLN A N 1
ATOM 2416 C CA . GLN A 1 305 ? -14.218 -4.509 -22.958 1.00 92.75 305 GLN A CA 1
ATOM 2417 C C . GLN A 1 305 ? -12.710 -4.807 -22.938 1.00 92.75 305 GLN A C 1
ATOM 2419 O O . GLN A 1 305 ? -12.299 -5.963 -22.896 1.00 92.75 305 GLN A O 1
ATOM 2424 N N . VAL A 1 306 ? -11.886 -3.757 -22.954 1.00 94.00 306 VAL A N 1
ATOM 2425 C CA . VAL A 1 306 ? -10.427 -3.844 -22.991 1.00 94.00 306 VAL A CA 1
ATOM 2426 C C . VAL A 1 306 ? -9.856 -2.853 -21.983 1.00 94.00 306 VAL A C 1
ATOM 2428 O O . VAL A 1 306 ? -9.856 -1.655 -22.230 1.00 94.00 306 VAL A O 1
ATOM 2431 N N . VAL A 1 307 ? -9.355 -3.333 -20.844 1.00 90.81 307 VAL A N 1
ATOM 2432 C CA . VAL A 1 307 ? -8.902 -2.470 -19.730 1.00 90.81 307 VAL A CA 1
ATOM 2433 C C . VAL A 1 307 ? -7.384 -2.277 -19.688 1.00 90.81 307 VAL A C 1
ATOM 2435 O O . VAL A 1 307 ? -6.881 -1.375 -19.018 1.00 90.81 307 VAL A O 1
ATOM 2438 N N . MET A 1 308 ? -6.630 -3.090 -20.432 1.00 91.94 308 MET A N 1
ATOM 2439 C CA . MET A 1 308 ? -5.170 -3.013 -20.522 1.00 91.94 308 MET A CA 1
ATOM 2440 C C . MET A 1 308 ? -4.681 -2.858 -21.965 1.00 91.94 308 MET A C 1
ATOM 2442 O O . MET A 1 308 ? -5.236 -3.428 -22.899 1.00 91.94 308 MET A O 1
ATOM 2446 N N . MET A 1 309 ? -3.552 -2.164 -22.147 1.00 94.69 309 MET A N 1
ATOM 2447 C CA . MET A 1 309 ? -2.907 -2.031 -23.463 1.00 94.69 309 MET A CA 1
ATOM 2448 C C . MET A 1 309 ? -2.456 -3.374 -24.058 1.00 94.69 309 MET A C 1
ATOM 2450 O O . MET A 1 309 ? -2.402 -3.506 -25.278 1.00 94.69 309 MET A O 1
ATOM 2454 N N . SER A 1 310 ? -2.120 -4.361 -23.221 1.00 93.25 310 SER A N 1
ATOM 2455 C CA . SER A 1 310 ? -1.809 -5.724 -23.670 1.00 93.25 310 SER A CA 1
ATOM 2456 C C . SER A 1 310 ? -3.035 -6.407 -24.273 1.00 93.25 310 SER A C 1
ATOM 2458 O O . SER A 1 310 ? -2.942 -6.919 -25.379 1.00 93.25 310 SER A O 1
ATOM 2460 N N . GLN A 1 311 ? -4.189 -6.313 -23.607 1.00 94.00 311 GLN A N 1
ATOM 2461 C CA . GLN A 1 311 ? -5.457 -6.830 -24.125 1.00 94.00 311 GLN A CA 1
ATOM 2462 C C . GLN A 1 311 ? -5.836 -6.141 -25.439 1.00 94.00 311 GLN A C 1
ATOM 2464 O O . GLN A 1 311 ? -6.216 -6.810 -26.391 1.00 94.00 311 GLN A O 1
ATOM 2469 N N . LEU A 1 312 ? -5.659 -4.814 -25.525 1.00 96.31 312 LEU A N 1
ATOM 2470 C CA . LEU A 1 312 ? -5.914 -4.067 -26.761 1.00 96.31 312 LEU A CA 1
ATOM 2471 C C . LEU A 1 312 ? -5.067 -4.606 -27.912 1.00 96.31 312 LEU A C 1
ATOM 2473 O O . LEU A 1 312 ? -5.572 -4.822 -29.009 1.00 96.31 312 LEU A O 1
ATOM 2477 N N . LYS A 1 313 ? -3.779 -4.841 -27.652 1.00 96.44 313 LYS A N 1
ATOM 2478 C CA . LYS A 1 313 ? -2.859 -5.438 -28.618 1.00 96.44 313 LYS A CA 1
ATOM 2479 C C . LYS A 1 313 ? -3.344 -6.823 -29.063 1.00 96.44 313 LYS A C 1
ATOM 2481 O O . LYS A 1 313 ? -3.365 -7.069 -30.264 1.00 96.44 313 LYS A O 1
ATOM 2486 N N . ASP A 1 314 ? -3.725 -7.694 -28.130 1.00 95.56 314 ASP A N 1
ATOM 2487 C CA . ASP A 1 314 ? -4.159 -9.062 -28.442 1.00 95.56 314 ASP A CA 1
ATOM 2488 C C . ASP A 1 314 ? -5.456 -9.066 -29.273 1.00 95.56 314 ASP A C 1
ATOM 2490 O O . ASP A 1 314 ? -5.503 -9.706 -30.323 1.00 95.56 314 ASP A O 1
ATOM 2494 N N . CYS A 1 315 ? -6.459 -8.259 -28.907 1.00 97.25 315 CYS A N 1
ATOM 2495 C CA . CYS A 1 315 ? -7.698 -8.145 -29.683 1.00 97.25 315 CYS A CA 1
ATOM 2496 C C . CYS A 1 315 ? -7.476 -7.558 -31.089 1.00 97.25 315 CYS A C 1
ATOM 2498 O O . CYS A 1 315 ? -8.096 -7.999 -32.056 1.00 97.25 315 CYS A O 1
ATOM 2500 N N . LEU A 1 316 ? -6.590 -6.565 -31.227 1.00 97.75 316 LEU A N 1
ATOM 2501 C CA . LEU A 1 316 ? -6.235 -6.010 -32.538 1.00 97.75 316 LEU A CA 1
ATOM 2502 C C . LEU A 1 316 ? -5.455 -7.018 -33.396 1.00 97.75 316 LEU A C 1
ATOM 2504 O O . LEU A 1 316 ? -5.593 -7.006 -34.616 1.00 97.75 316 LEU A O 1
ATOM 2508 N N . ALA A 1 317 ? -4.643 -7.889 -32.794 1.00 97.44 317 ALA A N 1
ATOM 2509 C CA . ALA A 1 317 ? -3.962 -8.959 -33.520 1.00 97.44 317 ALA A CA 1
ATOM 2510 C C . ALA A 1 317 ? -4.955 -10.023 -34.008 1.00 97.44 317 ALA A C 1
ATOM 2512 O O . ALA A 1 317 ? -4.911 -10.427 -35.171 1.00 97.44 317 ALA A O 1
ATOM 2513 N N . GLU A 1 318 ? -5.884 -10.425 -33.141 1.00 97.25 318 GLU A N 1
ATOM 2514 C CA . GLU A 1 318 ? -6.911 -11.423 -33.442 1.00 97.25 318 GLU A CA 1
ATOM 2515 C C . GLU A 1 318 ? -7.834 -10.989 -34.588 1.00 97.25 318 GLU A C 1
ATOM 2517 O O . GLU A 1 318 ? -8.191 -11.810 -35.434 1.00 97.25 318 GLU A O 1
ATOM 2522 N N . ALA A 1 319 ? -8.147 -9.692 -34.670 1.00 97.69 319 ALA A N 1
ATOM 2523 C CA . ALA A 1 319 ? -8.979 -9.123 -35.726 1.00 97.69 319 ALA A CA 1
ATOM 2524 C C . ALA A 1 319 ? -8.344 -9.168 -37.132 1.00 97.69 319 ALA A C 1
ATOM 2526 O O . ALA A 1 319 ? -9.039 -8.948 -38.126 1.00 97.69 319 ALA A O 1
ATOM 2527 N N . LEU A 1 320 ? -7.038 -9.426 -37.247 1.00 97.94 320 LEU A N 1
ATOM 2528 C CA . LEU A 1 320 ? -6.350 -9.518 -38.535 1.00 97.94 320 LEU A CA 1
ATOM 2529 C C . LEU A 1 320 ? -6.363 -10.956 -39.084 1.00 97.94 320 LEU A C 1
ATOM 2531 O O . LEU A 1 320 ? -6.241 -11.918 -38.319 1.00 97.94 320 LEU A O 1
ATOM 2535 N N . PRO A 1 321 ? -6.437 -11.143 -40.416 1.00 97.38 321 PRO A N 1
ATOM 2536 C CA . PRO A 1 321 ? -6.356 -12.470 -41.017 1.00 97.38 321 PRO A CA 1
ATOM 2537 C C . PRO A 1 321 ? -5.006 -13.136 -40.715 1.00 97.38 321 PRO A C 1
ATOM 2539 O O . PRO A 1 321 ? -3.971 -12.472 -40.594 1.00 97.38 321 PRO A O 1
ATOM 2542 N N . LYS A 1 322 ? -5.013 -14.469 -40.599 1.00 97.06 322 LYS A N 1
ATOM 2543 C CA . LYS A 1 322 ? -3.782 -15.260 -40.446 1.00 97.06 322 LYS A CA 1
ATOM 2544 C C . LYS A 1 322 ? -2.852 -15.016 -41.644 1.00 97.06 322 LYS A C 1
ATOM 2546 O O . LYS A 1 322 ? -3.325 -14.907 -42.772 1.00 97.06 322 LYS A O 1
ATOM 2551 N N . GLY A 1 323 ? -1.547 -14.908 -41.389 1.00 95.44 323 GLY A N 1
ATOM 2552 C CA . GLY A 1 323 ? -0.532 -14.575 -42.401 1.00 95.44 323 GLY A CA 1
ATOM 2553 C C . GLY A 1 323 ? -0.393 -13.079 -42.709 1.00 95.44 323 GLY A C 1
ATOM 2554 O O . GLY A 1 323 ? 0.413 -12.698 -43.554 1.00 95.44 323 GLY A O 1
ATOM 2555 N N . ASN A 1 324 ? -1.154 -12.199 -42.043 1.00 97.44 324 ASN A N 1
ATOM 2556 C CA . ASN A 1 324 ? -0.902 -10.764 -42.137 1.00 97.44 324 ASN A CA 1
ATOM 2557 C C . ASN A 1 324 ? 0.395 -10.397 -41.380 1.00 97.44 324 ASN A C 1
ATOM 2559 O O . ASN A 1 324 ? 0.500 -10.701 -40.189 1.00 97.44 324 ASN A O 1
ATOM 2563 N N . PRO A 1 325 ? 1.344 -9.664 -41.993 1.00 97.44 325 PRO A N 1
ATOM 2564 C CA . PRO A 1 325 ? 2.615 -9.337 -41.343 1.00 97.44 325 PRO A CA 1
ATOM 2565 C C . PRO A 1 325 ? 2.448 -8.459 -40.093 1.00 97.44 325 PRO A C 1
ATOM 2567 O O . PRO A 1 325 ? 3.231 -8.573 -39.152 1.00 97.44 325 PRO A O 1
ATOM 2570 N N . ASN A 1 326 ? 1.416 -7.608 -40.024 1.00 97.25 326 ASN A N 1
ATOM 2571 C CA . ASN A 1 326 ? 1.151 -6.801 -38.830 1.00 97.25 326 ASN A CA 1
ATOM 2572 C C . ASN A 1 326 ? 0.590 -7.655 -37.686 1.00 97.25 326 ASN A C 1
ATOM 2574 O O . ASN A 1 326 ? 0.887 -7.364 -36.530 1.00 97.25 326 ASN A O 1
ATOM 2578 N N . ARG A 1 327 ? -0.161 -8.726 -37.985 1.00 97.56 327 ARG A N 1
ATOM 2579 C CA . ARG A 1 327 ? -0.599 -9.697 -36.971 1.00 97.56 327 ARG A CA 1
ATOM 2580 C C . ARG A 1 327 ? 0.601 -10.386 -36.335 1.00 97.56 327 ARG A C 1
ATOM 2582 O O . ARG A 1 327 ? 0.739 -10.366 -35.116 1.00 97.56 327 ARG A O 1
ATOM 2589 N N . GLU A 1 328 ? 1.505 -10.901 -37.164 1.00 95.81 328 GLU A N 1
ATOM 2590 C CA . GLU A 1 328 ? 2.731 -11.551 -36.694 1.00 95.81 328 GLU A CA 1
ATOM 2591 C C . GLU A 1 328 ? 3.604 -10.591 -35.879 1.00 95.81 328 GLU A C 1
ATOM 2593 O O . GLU A 1 328 ? 4.153 -10.982 -34.853 1.00 95.81 328 GLU A O 1
ATOM 2598 N N . GLN A 1 329 ? 3.693 -9.315 -36.268 1.00 95.56 329 GLN A N 1
ATOM 2599 C CA . GLN A 1 329 ? 4.390 -8.305 -35.467 1.00 95.56 329 GLN A CA 1
ATOM 2600 C C . GLN A 1 329 ? 3.724 -8.072 -34.103 1.00 95.56 329 GLN A C 1
ATOM 2602 O O . GLN A 1 329 ? 4.428 -7.949 -33.099 1.00 95.56 329 GLN A O 1
ATOM 2607 N N . LEU A 1 330 ? 2.392 -8.007 -34.035 1.00 95.62 330 LEU A N 1
ATOM 2608 C CA . LEU A 1 330 ? 1.670 -7.821 -32.771 1.00 95.62 330 LEU A CA 1
ATOM 2609 C C . LEU A 1 330 ? 1.811 -9.038 -31.833 1.00 95.62 330 LEU A C 1
ATOM 2611 O O . LEU A 1 330 ? 1.936 -8.854 -30.617 1.00 95.62 330 LEU A O 1
ATOM 2615 N N . GLU A 1 331 ? 1.819 -10.256 -32.378 1.00 95.06 331 GLU A N 1
ATOM 2616 C CA . GLU A 1 331 ? 1.922 -11.512 -31.618 1.00 95.06 331 GLU A CA 1
ATOM 2617 C C . GLU A 1 331 ? 3.374 -11.830 -31.206 1.00 95.06 331 GLU A C 1
ATOM 2619 O O . GLU A 1 331 ? 3.624 -12.150 -30.045 1.00 95.06 331 GLU A O 1
ATOM 2624 N N . ASN A 1 332 ? 4.346 -11.667 -32.114 1.00 92.62 332 ASN A N 1
ATOM 2625 C CA . ASN A 1 332 ? 5.703 -12.214 -31.962 1.00 92.62 332 ASN A CA 1
ATOM 2626 C C . ASN A 1 332 ? 6.776 -11.192 -31.559 1.00 92.62 332 ASN A C 1
ATOM 2628 O O . ASN A 1 332 ? 7.957 -11.538 -31.490 1.00 92.62 332 ASN A O 1
ATOM 2632 N N . THR A 1 333 ? 6.428 -9.925 -31.299 1.00 89.38 333 THR A N 1
ATOM 2633 C CA . THR A 1 333 ? 7.446 -8.950 -30.876 1.00 89.38 333 THR A CA 1
ATOM 2634 C C . THR A 1 333 ? 8.028 -9.352 -29.509 1.00 89.38 333 THR A C 1
ATOM 2636 O O . THR A 1 333 ? 7.294 -9.346 -28.519 1.00 89.38 333 THR A O 1
ATOM 2639 N N . PRO A 1 334 ? 9.353 -9.592 -29.393 1.00 79.38 334 PRO A N 1
ATOM 2640 C CA . PRO A 1 334 ? 9.983 -10.082 -28.158 1.00 79.38 334 PRO A CA 1
ATOM 2641 C C . PRO A 1 334 ? 9.880 -9.095 -26.987 1.00 79.38 334 PRO A C 1
ATOM 2643 O O . PRO A 1 334 ? 10.092 -9.458 -25.834 1.00 79.38 334 PRO A O 1
ATOM 2646 N N . ASN A 1 335 ? 9.546 -7.834 -27.270 1.00 84.12 335 ASN A N 1
ATOM 2647 C CA . ASN A 1 335 ? 9.301 -6.810 -26.270 1.00 84.12 335 ASN A CA 1
ATOM 2648 C C . ASN A 1 335 ? 7.903 -6.194 -26.437 1.00 84.12 335 ASN A C 1
ATOM 2650 O O . ASN A 1 335 ? 7.722 -5.205 -27.154 1.00 84.12 335 ASN A O 1
ATOM 2654 N N . ALA A 1 336 ? 6.921 -6.746 -25.721 1.00 82.00 336 ALA A N 1
ATOM 2655 C CA . ALA A 1 336 ? 5.537 -6.264 -25.711 1.00 82.00 336 ALA A CA 1
ATOM 2656 C C . ALA A 1 336 ? 5.400 -4.767 -25.346 1.00 82.00 336 ALA A C 1
ATOM 2658 O O . ALA A 1 336 ? 4.430 -4.111 -25.741 1.00 82.00 336 ALA A O 1
ATOM 2659 N N . VAL A 1 337 ? 6.385 -4.192 -24.642 1.00 83.31 337 VAL A N 1
ATOM 2660 C CA . VAL A 1 337 ? 6.412 -2.762 -24.291 1.00 83.31 337 VAL A CA 1
ATOM 2661 C C . VAL A 1 337 ? 6.520 -1.884 -25.540 1.00 83.31 337 VAL A C 1
ATOM 2663 O O . VAL A 1 337 ? 5.891 -0.830 -25.608 1.00 83.31 337 VAL A O 1
ATOM 2666 N N . ASN A 1 338 ? 7.252 -2.319 -26.568 1.00 89.94 338 ASN A N 1
ATOM 2667 C CA . ASN A 1 338 ? 7.413 -1.535 -27.795 1.00 89.94 338 ASN A CA 1
ATOM 2668 C C . ASN A 1 338 ? 6.099 -1.445 -28.581 1.00 89.94 338 ASN A C 1
ATOM 2670 O O . ASN A 1 338 ? 5.744 -0.371 -29.073 1.00 89.94 338 ASN A O 1
ATOM 2674 N N . VAL A 1 339 ? 5.351 -2.550 -28.633 1.00 93.19 339 VAL A N 1
ATOM 2675 C CA . VAL A 1 339 ? 4.064 -2.626 -29.334 1.00 93.19 339 VAL A CA 1
ATOM 2676 C C . VAL A 1 339 ? 3.010 -1.770 -28.644 1.00 93.19 339 VAL A C 1
ATOM 2678 O O . VAL A 1 339 ? 2.402 -0.891 -29.259 1.00 93.19 339 VAL A O 1
ATOM 2681 N N . THR A 1 340 ? 2.849 -1.969 -27.336 1.00 94.44 340 THR A N 1
ATOM 2682 C CA . THR A 1 340 ? 1.903 -1.198 -26.519 1.00 94.44 340 THR A CA 1
ATOM 2683 C C . THR A 1 340 ? 2.252 0.293 -26.495 1.00 94.44 340 THR A C 1
ATOM 2685 O O . THR A 1 340 ? 1.354 1.131 -26.575 1.00 94.44 340 THR A O 1
ATOM 2688 N N . SER A 1 341 ? 3.542 0.654 -26.496 1.00 95.00 341 SER A N 1
ATOM 2689 C CA . SER A 1 341 ? 3.986 2.045 -26.661 1.00 95.00 341 SER A CA 1
ATOM 2690 C C . SER A 1 341 ? 3.573 2.620 -28.019 1.00 95.00 341 SER A C 1
ATOM 2692 O O . SER A 1 341 ? 3.040 3.727 -28.075 1.00 95.00 341 SER A O 1
ATOM 2694 N N . GLY A 1 342 ? 3.756 1.870 -29.112 1.00 96.38 342 GLY A N 1
ATOM 2695 C CA . GLY A 1 342 ? 3.340 2.280 -30.455 1.00 96.38 342 GLY A CA 1
ATOM 2696 C C . GLY A 1 342 ? 1.848 2.607 -30.541 1.00 96.38 342 GLY A C 1
ATOM 2697 O O . GLY A 1 342 ? 1.494 3.688 -31.010 1.00 96.38 342 GLY A O 1
ATOM 2698 N N . LEU A 1 343 ? 0.994 1.720 -30.024 1.00 97.25 343 LEU A N 1
ATOM 2699 C CA . LEU A 1 343 ? -0.460 1.919 -29.964 1.00 97.25 343 LEU A CA 1
ATOM 2700 C C . LEU A 1 343 ? -0.844 3.094 -29.050 1.00 97.25 343 LEU A C 1
ATOM 2702 O O . LEU A 1 343 ? -1.687 3.913 -29.412 1.00 97.25 343 LEU A O 1
ATOM 2706 N N . SER A 1 344 ? -0.173 3.246 -27.904 1.00 96.75 344 SER A N 1
ATOM 2707 C CA . SER A 1 344 ? -0.390 4.380 -26.996 1.00 96.75 344 SER A CA 1
ATOM 2708 C C . SER A 1 344 ? -0.102 5.725 -27.674 1.00 96.75 344 SER A C 1
ATOM 2710 O O . SER A 1 344 ? -0.857 6.678 -27.499 1.00 96.75 344 SER A O 1
ATOM 2712 N N . LYS A 1 345 ? 0.946 5.804 -28.503 1.00 97.31 345 LYS A N 1
ATOM 2713 C CA . LYS A 1 345 ? 1.262 7.013 -29.282 1.00 97.31 345 LYS A CA 1
ATOM 2714 C C . LYS A 1 345 ? 0.196 7.342 -30.327 1.00 97.31 345 LYS A C 1
ATOM 2716 O O . LYS A 1 345 ? -0.016 8.517 -30.611 1.00 97.31 345 LYS A O 1
ATOM 2721 N N . VAL A 1 346 ? -0.485 6.336 -30.880 1.00 97.75 346 VAL A N 1
ATOM 2722 C CA . VAL A 1 346 ? -1.627 6.555 -31.784 1.00 97.75 346 VAL A CA 1
ATOM 2723 C C . VAL A 1 346 ? -2.805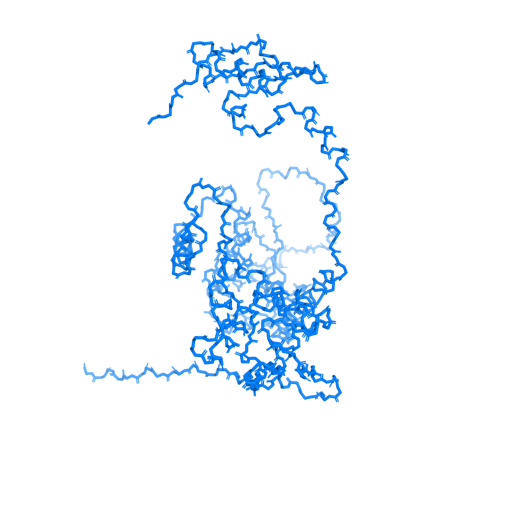 7.160 -31.022 1.00 97.75 346 VAL A C 1
ATOM 2725 O O . VAL A 1 346 ? -3.343 8.176 -31.452 1.00 97.75 346 VAL A O 1
ATOM 2728 N N . LEU A 1 347 ? -3.137 6.618 -29.846 1.00 97.12 347 LEU A N 1
ATOM 2729 C CA . LEU A 1 347 ? -4.203 7.152 -28.984 1.00 97.12 347 LEU A CA 1
ATOM 2730 C C . LEU A 1 347 ? -3.957 8.605 -28.560 1.00 97.12 347 LEU A C 1
ATOM 2732 O O . LEU A 1 347 ? -4.879 9.414 -28.524 1.00 97.12 347 LEU A O 1
ATOM 2736 N N . LYS A 1 348 ? -2.698 8.963 -28.295 1.00 96.06 348 LYS A N 1
ATOM 2737 C CA . LYS A 1 348 ? -2.287 10.332 -27.943 1.00 96.06 348 LYS A CA 1
ATOM 2738 C C . LYS A 1 348 ? -2.163 11.280 -29.139 1.00 96.06 348 LYS A C 1
ATOM 2740 O O . LYS A 1 348 ? -1.796 12.433 -28.948 1.00 96.06 348 LYS A O 1
ATOM 2745 N N . LYS A 1 349 ? -2.421 10.807 -30.364 1.00 96.56 349 LYS A N 1
ATOM 2746 C CA . LYS A 1 349 ? -2.203 11.548 -31.621 1.00 96.56 349 LYS A CA 1
ATOM 2747 C C . LYS A 1 349 ? -0.741 11.967 -31.868 1.00 96.56 349 LYS A C 1
ATOM 2749 O O . LYS A 1 349 ? -0.475 12.795 -32.731 1.00 96.56 349 LYS A O 1
ATOM 2754 N N . GLU A 1 350 ? 0.223 11.349 -31.182 1.00 96.62 350 GLU A N 1
ATOM 2755 C CA . GLU A 1 350 ? 1.665 11.518 -31.437 1.00 96.62 350 GLU A CA 1
ATOM 2756 C C . GLU A 1 350 ? 2.115 10.752 -32.696 1.00 96.62 350 GLU A C 1
ATOM 2758 O O . GLU A 1 350 ? 3.156 11.042 -33.288 1.00 96.62 350 GLU A O 1
ATOM 2763 N N . ARG A 1 351 ? 1.344 9.736 -33.107 1.00 97.38 351 ARG A N 1
ATOM 2764 C CA . ARG A 1 351 ? 1.539 8.973 -34.347 1.00 97.38 351 ARG A CA 1
ATOM 2765 C C . ARG A 1 351 ? 0.222 8.824 -35.096 1.00 97.38 351 ARG A C 1
ATOM 2767 O O . ARG A 1 351 ? -0.815 8.590 -34.492 1.00 97.38 351 ARG A O 1
ATOM 2774 N N . LYS A 1 352 ? 0.283 8.874 -36.431 1.00 97.81 352 LYS A N 1
ATOM 2775 C CA . LYS A 1 352 ? -0.893 8.669 -37.299 1.00 97.81 352 LYS A CA 1
ATOM 2776 C C . LYS A 1 352 ? -1.367 7.210 -37.334 1.00 97.81 352 LYS A C 1
ATOM 2778 O O . LYS A 1 352 ? -2.547 6.959 -37.533 1.00 97.81 352 LYS A O 1
ATOM 2783 N N . SER A 1 353 ? -0.447 6.253 -37.208 1.00 97.88 353 SER A N 1
ATOM 2784 C CA . SER A 1 353 ? -0.746 4.816 -37.179 1.00 97.88 353 SER A CA 1
ATOM 2785 C C . SER A 1 353 ? 0.386 4.018 -36.533 1.00 97.88 353 SER A C 1
ATOM 2787 O O . SER A 1 353 ? 1.532 4.475 -36.518 1.00 97.88 353 S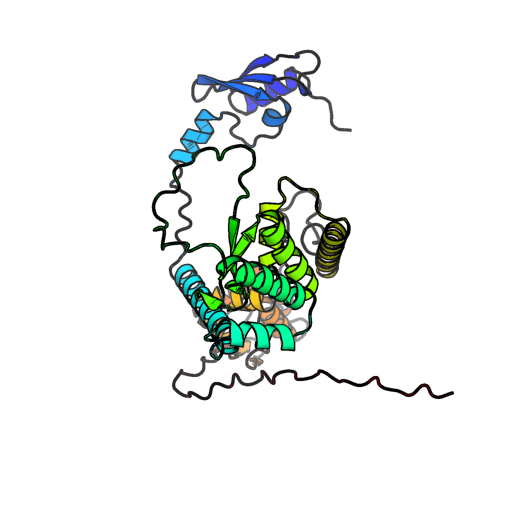ER A O 1
ATOM 2789 N N . ALA A 1 354 ? 0.081 2.811 -36.062 1.00 97.50 354 ALA A N 1
ATOM 2790 C CA . ALA A 1 354 ? 1.053 1.821 -35.600 1.00 97.50 354 ALA A CA 1
ATOM 2791 C C . ALA A 1 354 ? 0.570 0.425 -36.010 1.00 97.50 354 ALA A C 1
ATOM 2793 O O . ALA A 1 354 ? -0.599 0.115 -35.812 1.00 97.50 354 ALA A O 1
ATOM 2794 N N . TYR A 1 355 ? 1.450 -0.393 -36.599 1.00 97.25 355 TYR A N 1
ATOM 2795 C CA . TYR A 1 355 ? 1.106 -1.749 -37.065 1.00 97.25 355 TYR A CA 1
ATOM 2796 C C . TYR A 1 355 ? -0.119 -1.766 -37.998 1.00 97.25 355 TYR A C 1
ATOM 2798 O O . TYR A 1 355 ? -1.010 -2.592 -37.862 1.00 97.25 355 TYR A O 1
ATOM 2806 N N . GLY A 1 356 ? -0.217 -0.765 -38.880 1.00 97.25 356 GLY A N 1
ATOM 2807 C CA . GLY A 1 356 ? -1.352 -0.578 -39.791 1.00 97.25 356 GLY A CA 1
ATOM 2808 C C . GLY A 1 356 ? -2.634 -0.019 -39.156 1.00 97.25 356 GLY A C 1
ATOM 2809 O O . GLY A 1 356 ? -3.489 0.469 -39.894 1.00 97.25 356 GLY A O 1
ATOM 2810 N N . TRP A 1 357 ? -2.747 -0.004 -37.825 1.00 98.31 357 TRP A N 1
ATOM 2811 C CA . TRP A 1 357 ? -3.918 0.480 -37.093 1.00 98.31 357 TRP A CA 1
ATOM 2812 C C . TRP A 1 357 ? -3.932 2.002 -36.914 1.00 98.31 357 TRP A C 1
ATOM 2814 O O . TRP A 1 357 ? -2.914 2.626 -36.595 1.00 98.31 357 TRP A O 1
ATOM 2824 N N . VAL A 1 358 ? -5.114 2.589 -37.092 1.00 98.25 358 VAL A N 1
ATOM 2825 C CA . VAL A 1 358 ? -5.461 3.997 -36.857 1.00 98.25 358 VAL A CA 1
ATOM 2826 C C . VAL A 1 358 ? -6.624 4.038 -35.880 1.00 98.25 358 VAL A C 1
ATOM 2828 O O . VAL A 1 358 ? -7.584 3.291 -36.056 1.00 98.25 358 VAL A O 1
ATOM 2831 N N . VAL A 1 359 ? -6.571 4.925 -34.887 1.00 98.06 359 VAL A N 1
ATOM 2832 C CA . VAL A 1 359 ? -7.741 5.206 -34.050 1.00 98.06 359 VAL A CA 1
ATOM 2833 C C . VAL A 1 359 ? -8.639 6.215 -34.765 1.00 98.06 359 VAL A C 1
ATOM 2835 O O . VAL A 1 359 ? -8.179 7.286 -35.162 1.00 98.06 359 VAL A O 1
ATOM 2838 N N . THR A 1 360 ? -9.906 5.868 -34.968 1.00 97.69 360 THR A N 1
ATOM 2839 C CA . THR A 1 360 ? -10.894 6.749 -35.613 1.00 97.69 360 THR A CA 1
ATOM 2840 C C . THR A 1 360 ? -11.794 7.437 -34.596 1.00 97.69 360 THR A C 1
ATOM 2842 O O . THR A 1 360 ? -12.296 8.523 -34.866 1.00 97.69 360 THR A O 1
ATOM 2845 N N . TRP A 1 361 ? -11.976 6.834 -33.420 1.00 97.00 361 TRP A N 1
ATOM 2846 C CA . TRP A 1 361 ? -12.768 7.399 -32.332 1.00 97.00 361 TRP A CA 1
ATOM 2847 C C . TRP A 1 361 ? -12.284 6.880 -30.976 1.00 97.00 361 TRP A C 1
ATOM 2849 O O . TRP A 1 361 ? -11.860 5.728 -30.853 1.00 97.00 361 TRP A O 1
ATOM 2859 N N . VAL A 1 362 ? -12.364 7.739 -29.964 1.00 94.75 362 VAL A N 1
ATOM 2860 C CA . VAL A 1 362 ? -12.070 7.438 -28.561 1.00 94.75 362 VAL A CA 1
ATOM 2861 C C . VAL A 1 362 ? -13.276 7.898 -27.754 1.00 94.75 362 VAL A C 1
ATOM 2863 O O . VAL A 1 362 ? -13.723 9.027 -27.947 1.00 94.75 362 VAL A O 1
ATOM 2866 N N . GLY A 1 363 ? -13.798 7.033 -26.886 1.00 91.88 363 GLY A N 1
ATOM 2867 C CA . GLY A 1 363 ? -14.920 7.370 -26.018 1.00 91.88 363 GLY A CA 1
ATOM 2868 C C . GLY A 1 363 ? -14.589 8.518 -25.084 1.00 91.88 363 GLY A C 1
ATOM 2869 O O . GLY A 1 363 ? -13.451 8.677 -24.655 1.00 91.88 363 GLY A O 1
ATOM 2870 N N . GLU A 1 364 ? -15.582 9.333 -24.764 1.00 91.38 364 GLU A N 1
ATOM 2871 C CA . GLU A 1 364 ? -15.429 10.407 -23.790 1.00 91.38 364 GLU A CA 1
ATOM 2872 C C . GLU A 1 364 ? -16.074 9.985 -22.468 1.00 91.38 364 GLU A C 1
ATOM 2874 O O . GLU A 1 364 ? -17.081 9.267 -22.478 1.00 91.38 364 GLU A O 1
ATOM 2879 N N . PRO A 1 365 ? -15.499 10.385 -21.319 1.00 87.31 365 PRO A N 1
ATOM 2880 C CA . PRO A 1 365 ? -16.183 10.217 -20.049 1.00 87.31 365 PRO A CA 1
ATOM 2881 C C . PRO A 1 365 ? -17.533 10.945 -20.102 1.00 87.31 365 PRO A C 1
ATOM 2883 O O . PRO A 1 365 ? -17.623 11.999 -20.739 1.00 87.31 365 PRO A O 1
ATOM 2886 N N . PRO A 1 366 ? -18.571 10.435 -19.417 1.00 81.75 366 PRO A N 1
ATOM 2887 C CA . PRO A 1 366 ? -19.814 11.177 -19.274 1.00 81.75 366 PRO A CA 1
ATOM 2888 C C . PRO A 1 366 ? -19.488 12.550 -18.679 1.00 81.75 366 PRO A C 1
ATOM 2890 O O . PRO A 1 366 ? -18.866 12.646 -17.617 1.00 81.75 366 PRO A O 1
ATOM 2893 N N . THR A 1 367 ? -19.852 13.617 -19.389 1.00 83.62 367 THR A N 1
ATOM 2894 C CA . THR A 1 367 ? -19.734 14.975 -18.863 1.00 83.62 367 THR A CA 1
ATOM 2895 C C . THR A 1 367 ? -20.561 15.035 -17.584 1.00 83.62 367 THR A C 1
ATOM 2897 O O . THR A 1 367 ? -21.697 14.567 -17.542 1.00 83.62 367 THR A O 1
ATOM 2900 N N . SER A 1 368 ? -19.969 15.552 -16.509 1.00 59.28 368 SER A N 1
ATOM 2901 C CA . SER A 1 368 ? -20.456 15.475 -15.123 1.00 59.28 368 SER A CA 1
ATOM 2902 C C . SER A 1 368 ? -21.754 16.259 -14.836 1.00 59.28 368 SER A C 1
ATOM 2904 O O . SER A 1 368 ? -21.962 16.717 -13.718 1.00 59.28 368 SER A O 1
ATOM 2906 N N . GLY A 1 369 ? -22.619 16.445 -15.836 1.00 53.00 369 GLY A N 1
ATOM 2907 C CA . GLY A 1 369 ? -23.909 17.128 -15.751 1.00 53.00 369 GLY A CA 1
ATOM 2908 C C . GLY A 1 369 ? -25.121 16.209 -15.560 1.00 53.00 369 GLY A C 1
ATOM 2909 O O . GLY A 1 369 ? -26.221 16.721 -15.394 1.00 53.00 369 GLY A O 1
ATOM 2910 N N . ALA A 1 370 ? -24.955 14.883 -15.560 1.00 48.38 370 ALA A N 1
ATOM 2911 C CA . ALA A 1 370 ? -26.027 13.937 -15.244 1.00 48.38 370 ALA A CA 1
ATOM 2912 C C . ALA A 1 370 ? -25.783 13.336 -13.853 1.00 48.38 370 ALA A C 1
ATOM 2914 O O . ALA A 1 370 ? -25.120 12.312 -13.698 1.00 48.38 370 ALA A O 1
ATOM 2915 N N . THR A 1 371 ? -26.266 14.027 -12.824 1.00 45.59 371 THR A N 1
ATOM 2916 C CA . THR A 1 371 ? -26.231 13.598 -11.421 1.00 45.59 371 THR A CA 1
ATOM 2917 C C . THR A 1 371 ? -27.270 12.514 -11.155 1.00 45.59 371 THR A C 1
ATOM 2919 O O . THR A 1 371 ? -28.202 12.723 -10.383 1.00 45.59 371 THR A O 1
ATOM 2922 N N . ASP A 1 372 ? -27.122 11.356 -11.785 1.00 47.91 372 ASP A N 1
ATOM 2923 C CA . ASP A 1 372 ? -27.758 10.148 -11.281 1.00 47.91 372 ASP A CA 1
ATOM 2924 C C . ASP A 1 372 ? -26.632 9.178 -10.945 1.00 47.91 372 ASP A C 1
ATOM 2926 O O . ASP A 1 372 ? -25.900 8.727 -11.825 1.00 47.91 372 ASP A O 1
ATOM 2930 N N . GLY A 1 373 ? -26.390 8.986 -9.646 1.00 47.97 373 GLY A N 1
ATOM 2931 C CA . GLY A 1 373 ? -25.195 8.369 -9.055 1.00 47.97 373 GLY A CA 1
ATOM 2932 C C . GLY A 1 373 ? -25.017 6.877 -9.349 1.00 47.97 373 GLY A C 1
ATOM 2933 O O . GLY A 1 373 ? -24.386 6.163 -8.572 1.00 47.97 373 GLY A O 1
ATOM 2934 N N . THR A 1 374 ? -25.560 6.398 -10.459 1.00 45.78 374 THR A N 1
ATOM 2935 C CA . THR A 1 374 ? -25.548 5.005 -10.869 1.00 45.78 374 THR A CA 1
ATOM 2936 C C . THR A 1 374 ? -24.446 4.813 -11.904 1.00 45.78 374 THR A C 1
ATOM 2938 O O . THR A 1 374 ? -24.577 5.211 -13.059 1.00 45.78 374 THR A O 1
ATOM 2941 N N . ILE A 1 375 ? -23.330 4.199 -11.501 1.00 47.34 375 ILE A N 1
ATOM 2942 C CA . ILE A 1 375 ? -22.320 3.714 -12.451 1.00 47.34 375 ILE A CA 1
ATOM 2943 C C . ILE A 1 375 ? -22.991 2.611 -13.289 1.00 47.34 375 ILE A C 1
ATOM 2945 O O . ILE A 1 375 ? -23.342 1.572 -12.721 1.00 47.34 375 ILE A O 1
ATOM 2949 N N . PRO A 1 376 ? -23.163 2.773 -14.614 1.00 41.28 376 PRO A N 1
ATOM 2950 C CA . PRO A 1 376 ? -23.800 1.750 -15.435 1.00 41.28 376 PRO A CA 1
ATOM 2951 C C . PRO A 1 376 ? -22.995 0.445 -15.361 1.00 41.28 376 PRO A C 1
ATOM 2953 O O . PRO A 1 376 ? -21.798 0.427 -15.662 1.00 41.28 376 PRO A O 1
ATOM 2956 N N . GLY A 1 377 ? -23.644 -0.644 -14.940 1.00 46.84 377 GLY A N 1
ATOM 2957 C CA . GLY A 1 377 ? -23.062 -1.992 -14.928 1.00 46.84 377 GLY A CA 1
ATOM 2958 C C . GLY A 1 377 ? -22.400 -2.444 -13.623 1.00 46.84 377 GLY A C 1
ATOM 2959 O O . GLY A 1 377 ? -21.701 -3.453 -13.637 1.00 46.84 377 GLY A O 1
ATOM 2960 N N . VAL A 1 378 ? -22.602 -1.741 -12.504 1.00 39.50 378 VAL A N 1
ATOM 2961 C CA . VAL A 1 378 ? -22.361 -2.308 -11.165 1.00 39.50 378 VAL A CA 1
ATOM 2962 C C . VAL A 1 378 ? -23.722 -2.578 -10.531 1.00 39.50 378 VAL A C 1
ATOM 2964 O O . VAL A 1 378 ? -24.236 -1.761 -9.775 1.00 39.50 378 VAL A O 1
ATOM 2967 N N . THR A 1 379 ? -24.344 -3.704 -10.876 1.00 39.22 379 THR A N 1
ATOM 2968 C CA . THR A 1 379 ? -25.384 -4.257 -10.003 1.00 39.22 379 THR A CA 1
ATOM 2969 C C . THR A 1 379 ? -24.682 -4.698 -8.720 1.00 39.22 379 THR A C 1
ATOM 2971 O O . THR A 1 379 ? -23.701 -5.441 -8.821 1.00 39.22 379 THR A O 1
ATOM 2974 N N . PRO A 1 380 ? -25.096 -4.235 -7.529 1.00 35.94 380 PRO A N 1
ATOM 2975 C CA . PRO A 1 380 ? -24.603 -4.819 -6.295 1.00 35.94 380 PRO A CA 1
ATOM 2976 C C . PRO A 1 380 ? -24.981 -6.299 -6.320 1.00 35.94 380 PRO A C 1
ATOM 2978 O O . PRO A 1 380 ? -26.159 -6.649 -6.368 1.00 35.94 380 PRO A O 1
ATOM 2981 N N . ASP A 1 381 ? -23.964 -7.152 -6.376 1.00 38.16 381 ASP A N 1
ATOM 2982 C CA . ASP A 1 381 ? -24.108 -8.583 -6.177 1.00 38.16 381 ASP A CA 1
ATOM 2983 C C . ASP A 1 381 ? -24.666 -8.779 -4.763 1.00 38.16 381 ASP A C 1
ATOM 2985 O O . ASP A 1 381 ? -23.978 -8.563 -3.767 1.00 38.16 381 ASP A O 1
ATOM 2989 N N . THR A 1 382 ? -25.966 -9.046 -4.689 1.00 40.16 382 THR A N 1
ATOM 2990 C CA . THR A 1 382 ? -26.696 -9.315 -3.444 1.00 40.16 382 THR A CA 1
ATOM 2991 C C . THR A 1 382 ? -26.805 -10.818 -3.194 1.00 40.16 382 THR A C 1
ATOM 2993 O O . THR A 1 382 ? -27.630 -11.241 -2.390 1.00 40.16 382 THR A O 1
ATOM 2996 N N . GLY A 1 383 ? -25.953 -11.630 -3.835 1.00 35.09 383 GLY A N 1
ATOM 2997 C CA . GLY A 1 383 ? -25.865 -13.074 -3.639 1.00 35.09 383 GLY A CA 1
ATOM 2998 C C . GLY A 1 383 ? -25.317 -13.461 -2.264 1.00 35.09 383 GLY A C 1
ATOM 2999 O O . GLY A 1 383 ? -24.183 -13.918 -2.141 1.00 35.09 383 GLY A O 1
ATOM 3000 N N . TYR A 1 384 ? -26.133 -13.292 -1.227 1.00 34.72 384 TYR A N 1
ATOM 3001 C CA . TYR A 1 384 ? -26.095 -14.132 -0.037 1.00 34.72 384 TYR A CA 1
ATOM 3002 C C . TYR A 1 384 ? -27.284 -15.091 -0.150 1.00 34.72 384 TYR A C 1
ATOM 3004 O O . TYR A 1 384 ? -28.345 -14.859 0.421 1.00 34.72 384 TYR A O 1
ATOM 3012 N N . ASP A 1 385 ? -27.120 -16.132 -0.970 1.00 35.88 385 ASP A N 1
ATOM 3013 C CA . ASP A 1 385 ? -28.036 -17.271 -0.992 1.00 35.88 385 ASP A CA 1
ATOM 3014 C C . ASP A 1 385 ? -27.890 -18.015 0.339 1.00 35.88 385 ASP A C 1
ATOM 3016 O O . ASP A 1 385 ? -26.976 -18.811 0.551 1.00 35.88 385 ASP A O 1
ATOM 3020 N N . SER A 1 386 ? -28.790 -17.711 1.269 1.00 44.06 386 SER A N 1
ATOM 3021 C CA . SER A 1 386 ? -29.086 -18.553 2.418 1.00 44.06 386 SER A CA 1
ATOM 3022 C C . SER A 1 386 ? -29.948 -19.726 1.948 1.00 44.06 386 SER A C 1
ATOM 3024 O O . SER A 1 386 ? -31.177 -19.652 1.969 1.00 44.06 386 SER A O 1
ATOM 3026 N N . ALA A 1 387 ? -29.298 -20.798 1.517 1.00 39.44 387 ALA A N 1
ATOM 3027 C CA . ALA A 1 387 ? -29.904 -22.112 1.381 1.00 39.44 387 ALA A CA 1
ATOM 3028 C C . ALA A 1 387 ? -28.986 -23.103 2.097 1.00 39.44 387 ALA A C 1
ATOM 3030 O O . ALA A 1 387 ? -27.918 -23.411 1.589 1.00 39.44 387 ALA A O 1
ATOM 3031 N N . ASP A 1 388 ? -29.366 -23.465 3.324 1.00 37.44 388 ASP A N 1
ATOM 3032 C CA . ASP A 1 388 ? -29.100 -24.761 3.963 1.00 37.44 388 ASP A CA 1
ATOM 3033 C C . ASP A 1 388 ? -29.771 -24.749 5.345 1.00 37.44 388 ASP A C 1
ATOM 3035 O O . ASP A 1 388 ? -29.177 -24.457 6.383 1.00 37.44 388 ASP A O 1
ATOM 3039 N N . SER A 1 389 ? -31.070 -25.032 5.335 1.00 38.84 389 SER A N 1
ATOM 3040 C CA . SER A 1 389 ? -31.805 -25.517 6.498 1.00 38.84 389 SER A CA 1
ATOM 3041 C C . SER A 1 389 ? -32.670 -26.680 6.025 1.00 38.84 389 SER A C 1
ATOM 3043 O O . SER A 1 389 ? -33.855 -26.501 5.751 1.00 38.84 389 SER A O 1
ATOM 3045 N N . GLU A 1 390 ? -32.054 -27.852 5.874 1.00 44.19 390 GLU A N 1
ATOM 3046 C CA . GLU A 1 390 ? -32.784 -29.116 5.824 1.00 44.19 390 GLU A CA 1
ATOM 3047 C C . GLU A 1 390 ? -32.725 -29.803 7.192 1.00 44.19 390 GLU A C 1
ATOM 3049 O O . GLU A 1 390 ? -31.668 -30.022 7.785 1.00 44.19 390 GLU A O 1
ATOM 3054 N N . GLU A 1 391 ? -33.939 -30.042 7.678 1.00 48.19 391 GLU A N 1
ATOM 3055 C CA . GLU A 1 391 ? -34.413 -31.052 8.616 1.00 48.19 391 GLU A CA 1
ATOM 3056 C C . GLU A 1 391 ? -33.443 -32.188 8.976 1.00 48.19 391 GLU A C 1
ATOM 3058 O O . GLU A 1 391 ? -33.031 -32.982 8.136 1.00 48.19 391 GLU A O 1
ATOM 3063 N N . ILE A 1 392 ? -33.235 -32.370 10.284 1.00 39.12 392 ILE A N 1
ATOM 3064 C CA . ILE A 1 392 ? -33.109 -33.706 10.871 1.00 39.12 392 ILE A CA 1
ATOM 3065 C C . ILE A 1 392 ? -34.118 -33.793 12.020 1.00 39.12 392 ILE A C 1
ATOM 3067 O O . ILE A 1 392 ? -33.884 -33.286 13.118 1.00 39.12 392 ILE A O 1
ATOM 3071 N N . LEU A 1 393 ? -35.255 -34.419 11.725 1.00 46.03 393 LEU A N 1
ATOM 3072 C CA . LEU A 1 393 ? -36.083 -35.150 12.677 1.00 46.03 393 LEU A CA 1
ATOM 3073 C C . LEU A 1 393 ? -36.018 -36.621 12.260 1.00 46.03 393 LEU A C 1
ATOM 3075 O O . LEU A 1 393 ? -36.541 -36.974 11.208 1.00 46.03 393 LEU A O 1
ATOM 3079 N N . ASP A 1 394 ? -35.298 -37.416 13.050 1.00 49.97 394 ASP A N 1
ATOM 3080 C CA . ASP A 1 394 ? -35.690 -38.740 13.562 1.00 49.97 394 ASP A CA 1
ATOM 3081 C C . ASP A 1 394 ? -34.635 -39.236 14.565 1.00 49.97 394 ASP A C 1
ATOM 3083 O O . ASP A 1 394 ? -33.425 -39.236 14.226 1.00 49.97 394 ASP A O 1
#

Organism: Chlamydomonas applanata (NCBI:txid35704)

Sequence (394 aa):
MTKQLTIENFKELANSRNHTLISSTNPNNPRSGSLTIRCNTCNNEFTTTAHSYKNARQTGCPTCKALKARQQPPRNTVLTPEQLAFNAERRAQLRFERSLKAKQYENISSTSELKQYLSSMNDEYSIFMLQKLEEAGGAKANSSFSDVSVDEVTGSLNAPGEQEYQKHHIIPRHAGGPDSKWNLIKLTREDHIKAHAIRYSTYGEFGDYNFLKTAQNDLPLNDELENIRRQNAKRADQTRLKHGLGIYADGVSSKGGRASAATPSVQRDLSHGARMQPPVYNALYFGSKWFHKQTSTHVEFKPRQVVMMSQLKDCLAEALPKGNPNREQLENTPNAVNVTSGLSKVLKKERKSAYGWVVTWVGEPPTSGATDGTIPGVTPDTGYDSADSEEILD

Radius of gyration: 31.68 Å; chains: 1; bounding box: 82×58×92 Å

Secondary structure (DSSP, 8-state):
-PPPP-HHHHHHHHHHTTEEEEEES-SSSGGGSEEEEEETTT--EEEEEHHHHHH--S---HHHHHHHHHHS--------HHHHHHHHHHHHHHHHHHHHHHGGGTT--SHHHHHHHHHHH--HHHHHHHHHHHHHHHGGGS-----------------TTPPPEEEEESS-GGGT----GGGEEEEEHHHHHHHHHHHHHHH--HHHHHHHHHHTTTSPPPHHHHHHHHHHHHHHHHHHHHTT-GGGSTT-SSSSPPPP-PPP-HHHHHHHHTTS-HHHHHHHHS-EEEEETTTTEEEEE-TTS--SHHHHHHHHHHTSPTT-HHHHHHHH-S-HHHHHHHHHHHHTTSSS-BTTEEEEEEPPPPPTT------TT-----------------

Foldseek 3Di:
DDDQDAVVNVQVLQVVLQKGWDDWPCRPRLQQIKTWIARNVPRDIDIDRPVCSVPDPNHSDPVVVVVVCVVPDPPPVVPPPLSVVVVVVVVVVLVVVLQVLLVVCPPPDALVVVLVVLVVVPAPLSVLVNVQVVVVVVVVVPDPDDDDDPPDPDPDPPDPPDFDWDKDQSQDSSSNGDPDPSRIDIDTLVSRLVSLVSVCVGPVDVVSVVVNVVSCPPPDDDVVVVVVVVVVVVVLVVQLCVVCAFCSPPPNPDDDDGRHSDHDDPVVLVVVLSPADVLVSQCQAQWFWKAFQPPRFIDTDHGNNHSDLLSVLQVVLVSDDPPLVLSCCSVPVPDNVVQSVQVSCQSVVVDQDDSRMHTPDTGDDPDPPDPPPDDPPPDPPPPPPPDDDDDDDD

InterPro domains:
  IPR003615 HNH nuclease [cd00085] (161-196)

pLDDT: mean 82.58, std 18.18, range [34.72, 98.56]